Protein AF-A0A261FWS8-F1 (afdb_monomer_lite)

pLDDT: mean 77.87, std 20.63, range [29.84, 98.31]

Structure (mmCIF, N/CA/C/O backbone):
data_AF-A0A261FWS8-F1
#
_entry.id   AF-A0A261FWS8-F1
#
loop_
_atom_site.group_PDB
_atom_site.id
_atom_site.type_symbol
_atom_site.label_atom_id
_atom_site.label_alt_id
_atom_site.label_comp_id
_atom_site.label_asym_id
_atom_site.label_entity_id
_atom_site.label_seq_id
_atom_site.pdbx_PDB_ins_code
_atom_site.Cartn_x
_atom_site.Cartn_y
_atom_site.Cartn_z
_atom_site.occupancy
_atom_site.B_iso_or_equiv
_atom_site.auth_seq_id
_atom_site.auth_comp_id
_atom_site.auth_asym_id
_atom_site.auth_atom_id
_atom_site.pdbx_PDB_model_num
ATOM 1 N N . MET A 1 1 ? 116.317 -21.949 -89.987 1.00 40.12 1 MET A N 1
ATOM 2 C CA . MET A 1 1 ? 117.654 -22.564 -90.120 1.00 40.12 1 MET A CA 1
ATOM 3 C C . MET A 1 1 ? 117.833 -23.499 -88.936 1.00 40.12 1 MET A C 1
ATOM 5 O O . MET A 1 1 ? 117.620 -22.996 -87.849 1.00 40.12 1 MET A O 1
ATOM 9 N N . VAL A 1 2 ? 118.140 -24.784 -89.190 1.00 47.19 2 VAL A N 1
ATOM 10 C CA . VAL A 1 2 ? 118.810 -25.782 -88.306 1.00 47.19 2 VAL A CA 1
ATOM 11 C C . VAL A 1 2 ? 118.370 -25.796 -86.818 1.00 47.19 2 VAL A C 1
ATOM 13 O O . VAL A 1 2 ? 118.644 -24.842 -86.107 1.00 47.19 2 VAL A O 1
ATOM 16 N N . ASP A 1 3 ? 117.698 -26.801 -86.243 1.00 54.50 3 ASP A N 1
ATOM 17 C CA . ASP A 1 3 ? 117.415 -28.199 -86.626 1.00 54.50 3 ASP A CA 1
ATOM 18 C C . ASP A 1 3 ? 115.906 -28.517 -86.576 1.00 54.50 3 ASP A C 1
ATOM 20 O O . ASP A 1 3 ? 115.183 -27.980 -85.737 1.00 54.50 3 ASP A O 1
ATOM 24 N N . ARG A 1 4 ? 115.410 -29.424 -87.436 1.00 58.53 4 ARG A N 1
ATOM 25 C CA . ARG A 1 4 ? 114.023 -29.945 -87.326 1.00 58.53 4 ARG A CA 1
ATOM 26 C C . ARG A 1 4 ? 113.821 -31.426 -87.674 1.00 58.53 4 ARG A C 1
ATOM 28 O O . ARG A 1 4 ? 112.746 -31.947 -87.408 1.00 58.53 4 ARG A O 1
ATOM 35 N N . PHE A 1 5 ? 114.835 -32.100 -88.225 1.00 60.69 5 PHE A N 1
ATOM 36 C CA . PHE A 1 5 ? 114.769 -33.507 -88.637 1.00 60.69 5 PHE A CA 1
ATOM 37 C C . PHE A 1 5 ? 116.038 -34.246 -88.187 1.00 60.69 5 PHE A C 1
ATOM 39 O O . PHE A 1 5 ? 117.059 -34.150 -88.874 1.00 60.69 5 PHE A O 1
ATOM 46 N N . PRO A 1 6 ? 116.024 -34.950 -87.041 1.00 60.84 6 PRO A N 1
ATOM 47 C CA . PRO A 1 6 ? 117.144 -35.801 -86.661 1.00 60.84 6 PRO A CA 1
ATOM 48 C C . PRO A 1 6 ? 117.289 -36.964 -87.657 1.00 60.84 6 PRO A C 1
ATOM 50 O O . PRO A 1 6 ? 116.305 -37.502 -88.169 1.00 60.84 6 PRO A O 1
ATOM 53 N N . VAL A 1 7 ? 118.535 -37.338 -87.950 1.00 60.44 7 VAL A N 1
ATOM 54 C CA . VAL A 1 7 ? 118.871 -38.430 -88.874 1.00 60.44 7 VAL A CA 1
ATOM 55 C C . VAL A 1 7 ? 119.218 -39.668 -88.055 1.00 60.44 7 VAL A C 1
ATOM 57 O O . VAL A 1 7 ? 120.192 -39.667 -87.303 1.00 60.44 7 VAL A O 1
ATOM 60 N N . VAL A 1 8 ? 118.428 -40.728 -88.209 1.00 60.91 8 VAL A N 1
ATOM 61 C CA . VAL A 1 8 ? 118.714 -42.057 -87.644 1.00 60.91 8 VAL A CA 1
ATOM 62 C C . VAL A 1 8 ? 119.442 -42.876 -88.718 1.00 60.91 8 VAL A C 1
ATOM 64 O O . VAL A 1 8 ? 119.367 -42.548 -89.895 1.00 60.91 8 VAL A O 1
ATOM 67 N N . PHE A 1 9 ? 120.191 -43.914 -88.337 1.00 53.12 9 PHE A N 1
ATOM 68 C CA . PHE A 1 9 ? 121.351 -44.474 -89.065 1.00 53.12 9 PHE A CA 1
ATOM 69 C C . PHE A 1 9 ? 121.264 -44.789 -90.584 1.00 53.12 9 PHE A C 1
ATOM 71 O O . PHE A 1 9 ? 122.307 -45.089 -91.153 1.00 53.12 9 PHE A O 1
ATOM 78 N N . HIS A 1 10 ? 120.102 -44.725 -91.247 1.00 56.88 10 HIS A N 1
ATOM 79 C CA . HIS A 1 10 ? 119.960 -44.786 -92.716 1.00 56.88 10 HIS A CA 1
ATOM 80 C C . HIS A 1 10 ? 118.897 -43.813 -93.308 1.00 56.88 10 HIS A C 1
ATOM 82 O O . HIS A 1 10 ? 118.459 -44.008 -94.441 1.00 56.88 10 HIS A O 1
ATOM 88 N N . GLY A 1 11 ? 118.470 -42.756 -92.599 1.00 63.00 11 GLY A N 1
ATOM 89 C CA . GLY A 1 11 ? 117.528 -41.761 -93.142 1.00 63.00 11 GLY A CA 1
ATOM 90 C C . GLY A 1 11 ? 116.994 -40.728 -92.138 1.00 63.00 11 GLY A C 1
ATOM 91 O O . GLY A 1 11 ? 117.244 -40.811 -90.936 1.00 63.00 11 GLY A O 1
ATOM 92 N N . TYR A 1 12 ? 116.246 -39.739 -92.638 1.00 68.00 12 TYR A N 1
ATOM 93 C CA . TYR A 1 12 ? 115.505 -38.795 -91.792 1.00 68.00 12 TYR A CA 1
ATOM 94 C C . TYR A 1 12 ? 114.411 -39.516 -90.995 1.00 68.00 12 TYR A C 1
ATOM 96 O O . TYR A 1 12 ? 113.755 -40.415 -91.523 1.00 68.00 12 TYR A O 1
ATOM 104 N N . ASP A 1 13 ? 114.194 -39.097 -89.748 1.00 70.62 13 ASP A N 1
ATOM 105 C CA . ASP A 1 13 ? 113.087 -39.581 -88.923 1.00 70.62 13 ASP A CA 1
ATOM 106 C C . ASP A 1 13 ? 111.730 -39.259 -89.575 1.00 70.62 13 ASP A C 1
ATOM 108 O O . ASP A 1 13 ? 111.340 -38.094 -89.712 1.00 70.62 13 ASP A O 1
ATOM 112 N N . LYS A 1 14 ? 111.021 -40.313 -89.997 1.00 73.69 14 LYS A N 1
ATOM 113 C CA . LYS A 1 14 ? 109.766 -40.215 -90.744 1.00 73.69 14 LYS A CA 1
ATOM 114 C C . LYS A 1 14 ? 108.684 -39.486 -89.946 1.00 73.69 14 LYS A C 1
ATOM 116 O O . LYS A 1 14 ? 107.991 -38.652 -90.516 1.00 73.69 14 LYS A O 1
ATOM 121 N N . GLU A 1 15 ? 108.563 -39.753 -88.646 1.00 74.75 15 GLU A N 1
ATOM 122 C CA . GLU A 1 15 ? 107.493 -39.169 -87.825 1.00 74.75 15 GLU A CA 1
ATOM 123 C C . GLU A 1 15 ? 107.675 -37.652 -87.686 1.00 74.75 15 GLU A C 1
ATOM 125 O O . GLU A 1 15 ? 106.715 -36.890 -87.800 1.00 74.75 15 GLU A O 1
ATOM 130 N N . LYS A 1 16 ? 108.926 -37.189 -87.549 1.00 73.69 16 LYS A N 1
ATOM 131 C CA . LYS A 1 16 ? 109.250 -35.754 -87.521 1.00 73.69 16 LYS A CA 1
ATOM 132 C C . LYS A 1 16 ? 109.058 -35.075 -88.875 1.00 73.69 16 LYS A C 1
ATOM 134 O O . LYS A 1 16 ? 108.671 -33.907 -88.915 1.00 73.69 16 LYS A O 1
ATOM 139 N N . VAL A 1 17 ? 109.316 -35.782 -89.977 1.00 75.44 17 VAL A N 1
ATOM 140 C CA . VAL A 1 17 ? 109.058 -35.283 -91.338 1.00 75.44 17 VAL A CA 1
ATOM 141 C C . VAL A 1 17 ? 107.557 -35.145 -91.601 1.00 75.44 17 VAL A C 1
ATOM 143 O O . VAL A 1 17 ? 107.134 -34.083 -92.059 1.00 75.44 17 VAL A O 1
ATOM 146 N N . ASP A 1 18 ? 106.754 -36.149 -91.249 1.00 77.44 18 ASP A N 1
ATOM 147 C CA . ASP A 1 18 ? 105.296 -36.120 -91.419 1.00 77.44 18 ASP A CA 1
ATOM 148 C C . ASP A 1 18 ? 104.658 -34.991 -90.568 1.00 77.44 18 ASP A C 1
ATOM 150 O O . ASP A 1 18 ? 103.897 -34.183 -91.102 1.00 77.44 18 ASP A O 1
ATOM 154 N N . GLU A 1 19 ? 105.072 -34.807 -89.304 1.00 79.69 19 GLU A N 1
ATOM 155 C CA . GLU A 1 19 ? 104.645 -33.684 -88.436 1.00 79.69 19 GLU A CA 1
ATOM 156 C C . GLU A 1 19 ? 104.993 -32.298 -89.036 1.00 79.69 19 GLU A C 1
ATOM 158 O O . GLU A 1 19 ? 104.218 -31.332 -88.972 1.00 79.69 19 GLU A O 1
ATOM 163 N N . ALA A 1 20 ? 106.159 -32.168 -89.676 1.00 79.44 20 ALA A N 1
ATOM 164 C CA . ALA A 1 20 ? 106.523 -30.933 -90.365 1.00 79.44 20 ALA A CA 1
ATOM 165 C C . ALA A 1 20 ? 105.717 -30.706 -91.655 1.00 79.44 20 ALA A C 1
ATOM 167 O O . ALA A 1 20 ? 105.432 -29.554 -91.991 1.00 79.44 20 ALA A O 1
ATOM 168 N N . PHE A 1 21 ? 105.321 -31.768 -92.361 1.00 81.62 21 PHE A N 1
ATOM 169 C CA . PHE A 1 21 ? 104.428 -31.657 -93.512 1.00 81.62 21 PHE A CA 1
ATOM 170 C C . PHE A 1 21 ? 102.996 -31.300 -93.099 1.00 81.62 21 PHE A C 1
ATOM 172 O O . PHE A 1 21 ? 102.399 -30.447 -93.752 1.00 81.62 21 PHE A O 1
ATOM 179 N N . GLU A 1 22 ? 102.463 -31.838 -92.001 1.00 83.06 22 GLU A N 1
ATOM 180 C CA . GLU A 1 22 ? 101.156 -31.421 -91.467 1.00 83.06 22 GLU A CA 1
ATOM 181 C C . GLU A 1 22 ? 101.159 -29.949 -91.018 1.00 83.06 22 GLU A C 1
ATOM 183 O O . GLU A 1 22 ? 100.233 -29.191 -91.332 1.00 83.06 22 GLU A O 1
ATOM 188 N N . THR A 1 23 ? 102.231 -29.485 -90.363 1.00 83.12 23 THR A N 1
ATOM 189 C CA . THR A 1 23 ? 102.371 -28.058 -90.007 1.00 83.12 23 THR A CA 1
ATOM 190 C C . THR A 1 23 ? 102.566 -27.151 -91.235 1.00 83.12 23 THR A C 1
ATOM 192 O O . THR A 1 23 ? 102.056 -26.028 -91.262 1.00 83.12 23 THR A O 1
ATOM 195 N N . ALA A 1 24 ? 103.216 -27.627 -92.302 1.00 82.25 24 ALA A N 1
ATOM 196 C CA . ALA A 1 24 ? 103.305 -26.906 -93.578 1.00 82.25 24 ALA A CA 1
ATOM 197 C C . ALA A 1 24 ? 101.971 -26.883 -94.360 1.00 82.25 24 ALA A C 1
ATOM 199 O O . ALA A 1 24 ? 101.635 -25.883 -94.996 1.00 82.25 24 ALA A O 1
ATOM 200 N N . GLN A 1 25 ? 101.180 -27.958 -94.306 1.00 85.00 25 GLN A N 1
ATOM 201 C CA . GLN A 1 25 ? 99.870 -28.019 -94.960 1.00 85.00 25 GLN A CA 1
ATOM 202 C C . GLN A 1 25 ? 98.834 -27.146 -94.242 1.00 85.00 25 GLN A C 1
ATOM 204 O O . GLN A 1 25 ? 98.137 -26.371 -94.895 1.00 85.00 25 GLN A O 1
ATOM 209 N N . SER A 1 26 ? 98.769 -27.204 -92.909 1.00 84.44 26 SER A N 1
ATOM 210 C CA . SER A 1 26 ? 97.862 -26.363 -92.110 1.00 84.44 26 SER A CA 1
ATOM 211 C C . SER A 1 26 ? 98.173 -24.868 -92.250 1.00 84.44 26 SER A C 1
ATOM 213 O O . SER A 1 26 ? 97.253 -24.067 -92.425 1.00 84.44 26 SER A O 1
ATOM 215 N N . THR A 1 27 ? 99.452 -24.478 -92.292 1.00 85.62 27 THR A N 1
ATOM 216 C CA . THR A 1 27 ? 99.832 -23.085 -92.594 1.00 85.62 27 THR A CA 1
ATOM 217 C C . THR A 1 27 ? 99.443 -22.664 -94.016 1.00 85.62 27 THR A C 1
ATOM 219 O O . THR A 1 27 ? 98.920 -21.563 -94.190 1.00 85.62 27 THR A O 1
ATOM 222 N N . LEU A 1 28 ? 99.588 -23.531 -95.029 1.00 87.44 28 LEU A N 1
ATOM 223 C CA . LEU A 1 28 ? 99.099 -23.257 -96.391 1.00 87.44 28 LEU A CA 1
ATOM 224 C C . LEU A 1 28 ? 97.570 -23.128 -96.486 1.00 87.44 28 LEU A C 1
ATOM 226 O O . LEU A 1 28 ? 97.084 -22.338 -97.297 1.00 87.44 28 LEU A O 1
ATOM 230 N N . VAL A 1 29 ? 96.806 -23.886 -95.694 1.00 89.25 29 VAL A N 1
ATOM 231 C CA . VAL A 1 29 ? 95.343 -23.726 -95.605 1.00 89.25 29 VAL A CA 1
ATOM 232 C C . VAL A 1 29 ? 95.002 -22.372 -94.980 1.00 89.25 29 VAL A C 1
ATOM 234 O O . VAL A 1 29 ? 94.265 -21.602 -95.593 1.00 89.25 29 VAL A O 1
ATOM 237 N N . SER A 1 30 ? 95.620 -22.030 -93.846 1.00 87.12 30 SER A N 1
ATOM 238 C CA . SER A 1 30 ? 95.405 -20.745 -93.166 1.00 87.12 30 SER A CA 1
ATOM 239 C C . SER A 1 30 ? 95.727 -19.541 -94.065 1.00 87.12 30 SER A C 1
ATOM 241 O O . SER A 1 30 ? 94.921 -18.619 -94.177 1.00 87.12 30 SER A O 1
ATOM 243 N N . LEU A 1 31 ? 96.847 -19.581 -94.797 1.00 88.69 31 LEU A N 1
ATOM 244 C CA . LEU A 1 31 ? 97.221 -18.545 -95.770 1.00 88.69 31 LEU A CA 1
ATOM 245 C C . LEU A 1 31 ? 96.194 -18.400 -96.908 1.00 88.69 31 LEU A C 1
ATOM 247 O O . LEU A 1 31 ? 95.901 -17.282 -97.330 1.00 88.69 31 LEU A O 1
ATOM 251 N N . ARG A 1 32 ? 95.610 -19.504 -97.399 1.00 88.06 32 ARG A N 1
ATOM 252 C CA . ARG A 1 32 ? 94.555 -19.453 -98.429 1.00 88.06 32 ARG A CA 1
ATOM 253 C C . ARG A 1 32 ? 93.255 -18.855 -97.902 1.00 88.06 32 ARG A C 1
ATOM 255 O O . ARG A 1 32 ? 92.643 -18.055 -98.607 1.00 88.06 32 ARG A O 1
ATOM 262 N N . GLU A 1 33 ? 92.843 -19.206 -96.687 1.00 89.44 33 GLU A N 1
ATOM 263 C CA . GLU A 1 33 ? 91.675 -18.593 -96.042 1.00 89.44 33 GLU A CA 1
ATOM 264 C C . GLU A 1 33 ? 91.883 -17.088 -95.834 1.00 89.44 33 GLU A C 1
ATOM 266 O O . GLU A 1 33 ? 90.986 -16.294 -96.115 1.00 89.44 33 GLU A O 1
ATOM 271 N N . GLN A 1 34 ? 93.087 -16.682 -95.425 1.00 89.69 34 GLN A N 1
ATOM 272 C CA . GLN A 1 34 ? 93.437 -15.279 -95.220 1.00 89.69 34 GLN A CA 1
ATOM 273 C C . GLN A 1 34 ? 93.388 -14.469 -96.530 1.00 89.69 34 GLN A C 1
ATOM 275 O O . GLN A 1 34 ? 92.838 -13.369 -96.550 1.00 89.69 34 GLN A O 1
ATOM 280 N N . ILE A 1 35 ? 93.865 -15.033 -97.649 1.00 88.38 35 ILE A N 1
ATOM 281 C CA . ILE A 1 35 ? 93.729 -14.416 -98.983 1.00 88.38 35 ILE A CA 1
ATOM 282 C C . ILE A 1 35 ? 92.249 -14.274 -99.376 1.00 88.38 35 ILE A C 1
ATOM 284 O O . ILE A 1 35 ? 91.833 -13.190 -99.777 1.00 88.38 35 ILE A O 1
ATOM 288 N N . GLN A 1 36 ? 91.421 -15.309 -99.180 1.00 90.31 36 GLN A N 1
ATOM 289 C CA . GLN A 1 36 ? 89.981 -15.216 -99.465 1.00 90.31 36 GLN A CA 1
ATOM 290 C C . GLN A 1 36 ? 89.267 -14.152 -98.614 1.00 90.31 36 GLN A C 1
ATOM 292 O O . GLN A 1 36 ? 88.311 -13.529 -99.082 1.00 90.31 36 GLN A O 1
ATOM 297 N N . GLN A 1 37 ? 89.702 -13.933 -97.370 1.00 92.69 37 GLN A N 1
ATOM 298 C CA . GLN A 1 37 ? 89.183 -12.850 -96.532 1.00 92.69 37 GLN A CA 1
ATOM 299 C C . GLN A 1 37 ? 89.580 -11.473 -97.083 1.00 92.69 37 GLN A C 1
ATOM 301 O O . GLN A 1 37 ? 88.718 -10.594 -97.170 1.00 92.69 37 GLN A O 1
ATOM 306 N N . TYR A 1 38 ? 90.832 -11.292 -97.516 1.00 89.69 38 TYR A N 1
ATOM 307 C CA . TYR A 1 38 ? 91.280 -10.038 -98.127 1.00 89.69 38 TYR A CA 1
ATOM 308 C C . TYR A 1 38 ? 90.582 -9.743 -99.462 1.00 89.69 38 TYR A C 1
ATOM 310 O O . TYR A 1 38 ? 90.132 -8.615 -99.653 1.00 89.69 38 TYR A O 1
ATOM 318 N N . ASP A 1 39 ? 90.378 -10.730 -100.338 1.00 90.00 39 ASP A N 1
ATOM 319 C CA . ASP A 1 39 ? 89.639 -10.531 -101.597 1.00 90.00 39 ASP A CA 1
ATOM 320 C C . ASP A 1 39 ? 88.186 -10.084 -101.346 1.00 90.00 39 ASP A C 1
ATOM 322 O O . ASP A 1 39 ? 87.684 -9.163 -101.997 1.00 90.00 39 ASP A O 1
ATOM 326 N N . ARG A 1 40 ? 87.511 -10.665 -100.340 1.00 91.56 40 ARG A N 1
ATOM 327 C CA . ARG A 1 40 ? 86.169 -10.218 -99.914 1.00 91.56 40 ARG A CA 1
ATOM 328 C C . ARG A 1 40 ? 86.181 -8.784 -99.378 1.00 91.56 40 ARG A C 1
ATOM 330 O O . ARG A 1 40 ? 85.248 -8.029 -99.653 1.00 91.56 40 ARG A O 1
ATOM 337 N N . GLN A 1 41 ? 87.218 -8.391 -98.635 1.00 90.12 41 GLN A N 1
ATOM 338 C CA . GLN A 1 41 ? 87.374 -7.013 -98.158 1.00 90.12 41 GLN A CA 1
ATOM 339 C C . GLN A 1 41 ? 87.637 -6.031 -99.305 1.00 90.12 41 GLN A C 1
ATOM 341 O O . GLN A 1 41 ? 87.031 -4.962 -99.320 1.00 90.12 41 GLN A O 1
ATOM 346 N N . ILE A 1 42 ? 88.465 -6.390 -100.290 1.00 90.75 42 ILE A N 1
ATOM 347 C CA . ILE A 1 42 ? 88.734 -5.558 -101.472 1.00 90.75 42 ILE A CA 1
ATOM 348 C C . ILE A 1 42 ? 87.449 -5.340 -102.279 1.00 90.75 42 ILE A C 1
ATOM 350 O O . ILE A 1 42 ? 87.134 -4.199 -102.610 1.00 90.75 42 ILE A O 1
ATOM 354 N N . LEU A 1 43 ? 86.661 -6.393 -102.524 1.00 90.75 43 LEU A N 1
ATOM 355 C CA . LEU A 1 43 ? 85.367 -6.277 -103.210 1.00 90.75 43 LEU A CA 1
ATOM 356 C C . LEU A 1 43 ? 84.377 -5.377 -102.447 1.00 90.75 43 LEU A C 1
ATOM 358 O O . LEU A 1 43 ? 83.705 -4.551 -103.064 1.00 90.75 43 LEU A O 1
ATOM 362 N N . SER A 1 44 ? 84.327 -5.486 -101.115 1.00 87.06 44 SER A N 1
ATOM 363 C CA . SER A 1 44 ? 83.514 -4.608 -100.256 1.00 87.06 44 SER A CA 1
ATOM 364 C C . SER A 1 44 ? 83.971 -3.143 -100.319 1.00 87.06 44 SER A C 1
ATOM 366 O O . SER A 1 44 ? 83.164 -2.237 -100.508 1.00 87.06 44 SER A O 1
ATOM 368 N N . LEU A 1 45 ? 85.278 -2.884 -100.236 1.00 89.25 45 LEU A N 1
ATOM 369 C CA . LEU A 1 45 ? 85.830 -1.529 -100.343 1.00 89.25 45 LEU A CA 1
ATOM 370 C C . LEU A 1 45 ? 85.625 -0.930 -101.741 1.00 89.25 45 LEU A C 1
ATOM 372 O O . LEU A 1 45 ? 85.381 0.270 -101.874 1.00 89.25 45 LEU A O 1
ATOM 376 N N . GLN A 1 46 ? 85.686 -1.751 -102.790 1.00 88.00 46 GLN A N 1
ATOM 377 C CA . GLN A 1 46 ? 85.445 -1.316 -104.161 1.00 88.00 46 GLN A CA 1
ATOM 378 C C . GLN A 1 46 ? 83.964 -0.982 -104.401 1.00 88.00 46 GLN A C 1
ATOM 380 O O . GLN A 1 46 ? 83.684 0.028 -105.051 1.00 88.00 46 GLN A O 1
ATOM 385 N N . SER A 1 47 ? 83.021 -1.748 -103.831 1.00 88.44 47 SER A N 1
ATOM 386 C CA . SER A 1 47 ? 81.596 -1.392 -103.885 1.00 88.44 47 SER A CA 1
ATOM 387 C C . SER A 1 47 ? 81.313 -0.099 -103.113 1.00 88.44 47 SER A C 1
ATOM 389 O O . SER A 1 47 ? 80.672 0.797 -103.660 1.00 88.44 47 SER A O 1
ATOM 391 N N . GLN A 1 48 ? 81.887 0.072 -101.917 1.00 86.81 48 GLN A N 1
ATOM 392 C CA . GLN A 1 48 ? 81.774 1.306 -101.129 1.00 86.81 48 GLN A CA 1
ATOM 393 C C . GLN A 1 48 ? 82.362 2.523 -101.860 1.00 86.81 48 GLN A C 1
ATOM 395 O O . GLN A 1 48 ? 81.742 3.585 -101.889 1.00 86.81 48 GLN A O 1
ATOM 400 N N . LEU A 1 49 ? 83.516 2.388 -102.526 1.00 85.56 49 LEU A N 1
ATOM 401 C CA . LEU A 1 49 ? 84.077 3.458 -103.361 1.00 85.56 49 LEU A CA 1
ATOM 402 C C . LEU A 1 49 ? 83.187 3.795 -104.565 1.00 85.56 49 LEU A C 1
ATOM 404 O O . LEU A 1 49 ? 83.118 4.960 -104.966 1.00 85.56 49 LEU A O 1
ATOM 408 N N . GLN A 1 50 ? 82.501 2.809 -105.144 1.00 82.19 50 GLN A N 1
ATOM 409 C CA . GLN A 1 50 ? 81.563 3.029 -106.243 1.00 82.19 50 GLN A CA 1
ATOM 410 C C . GLN A 1 50 ? 80.264 3.695 -105.757 1.00 82.19 50 GLN A C 1
ATOM 412 O O . GLN A 1 50 ? 79.782 4.622 -106.410 1.00 82.19 50 GLN A O 1
ATOM 417 N N . GLU A 1 51 ? 79.753 3.325 -104.580 1.00 79.69 51 GLU A N 1
ATOM 418 C CA . GLU A 1 51 ? 78.652 4.027 -103.910 1.00 79.69 51 GLU A CA 1
ATOM 419 C C . GLU A 1 51 ? 79.012 5.477 -103.570 1.00 79.69 51 GLU A C 1
ATOM 421 O O . GLU A 1 51 ? 78.260 6.388 -103.911 1.00 79.69 51 GLU A O 1
ATOM 426 N N . GLU A 1 52 ? 80.173 5.731 -102.961 1.00 76.94 52 GLU A N 1
ATOM 427 C CA . GLU A 1 52 ? 80.631 7.089 -102.638 1.00 76.94 52 GLU A CA 1
ATOM 428 C C . GLU A 1 52 ? 80.872 7.940 -103.893 1.00 76.94 52 GLU A C 1
ATOM 430 O O . GLU A 1 52 ? 80.576 9.139 -103.914 1.00 76.94 52 GLU A O 1
ATOM 435 N N . ARG A 1 53 ? 81.338 7.328 -104.990 1.00 72.25 53 ARG A N 1
ATOM 436 C CA . ARG A 1 53 ? 81.439 8.001 -106.293 1.00 72.25 53 ARG A CA 1
ATOM 437 C C . ARG A 1 53 ? 80.061 8.348 -106.863 1.00 72.25 53 ARG A C 1
ATOM 439 O O . ARG A 1 53 ? 79.898 9.448 -107.396 1.00 72.25 53 ARG A O 1
ATOM 446 N N . ASN A 1 54 ? 79.071 7.470 -106.702 1.00 66.38 54 ASN A N 1
ATOM 447 C CA . ASN A 1 54 ? 77.691 7.736 -107.106 1.00 66.38 54 ASN A CA 1
ATOM 448 C C . ASN A 1 54 ? 77.078 8.871 -106.262 1.00 66.38 54 ASN A C 1
ATOM 450 O O . ASN A 1 54 ? 76.588 9.843 -106.841 1.00 66.38 54 ASN A O 1
ATOM 454 N N . LYS A 1 55 ? 77.214 8.829 -104.924 1.00 67.81 55 LYS A N 1
ATOM 455 C CA . LYS A 1 55 ? 76.774 9.895 -103.995 1.00 67.81 55 LYS A CA 1
ATOM 456 C C . LYS A 1 55 ? 77.379 11.257 -104.360 1.00 67.81 55 LYS A C 1
ATOM 458 O O . LYS A 1 55 ? 76.648 12.242 -104.473 1.00 67.81 55 LYS A O 1
ATOM 463 N N . LYS A 1 56 ? 78.691 11.317 -104.632 1.00 58.91 56 LYS A N 1
ATOM 464 C CA . LYS A 1 56 ? 79.368 12.557 -105.064 1.00 58.91 56 LYS A CA 1
ATOM 465 C C . LYS A 1 56 ? 78.883 13.089 -106.414 1.00 58.91 56 LYS A C 1
ATOM 467 O O . LYS A 1 56 ? 78.915 14.301 -106.617 1.00 58.91 56 LYS A O 1
ATOM 472 N N . SER A 1 57 ? 78.416 12.237 -107.330 1.00 57.69 57 SER A N 1
ATOM 473 C CA . SER A 1 57 ? 77.858 12.712 -108.606 1.00 57.69 57 SER A CA 1
ATOM 474 C C . SER A 1 57 ? 76.498 13.402 -108.421 1.00 57.69 57 SER A C 1
ATOM 476 O O . SER A 1 57 ? 76.267 14.466 -108.998 1.00 57.69 57 SER A O 1
ATOM 478 N N . THR A 1 58 ? 75.654 12.883 -107.523 1.00 57.91 58 THR A N 1
ATOM 479 C CA . THR A 1 58 ? 74.349 13.459 -107.149 1.00 57.91 58 THR A CA 1
ATOM 480 C C . THR A 1 58 ? 74.475 14.834 -106.477 1.00 57.91 58 THR A C 1
ATOM 482 O O . THR A 1 58 ? 73.591 15.683 -106.602 1.00 57.91 58 THR A O 1
ATOM 485 N N . GLN A 1 59 ? 75.603 15.103 -105.815 1.00 55.47 59 GLN A N 1
ATOM 486 C CA . GLN A 1 59 ? 75.842 16.336 -105.057 1.00 55.47 59 GLN A CA 1
ATOM 487 C C . GLN A 1 59 ? 75.916 17.615 -105.922 1.00 55.47 59 GLN A C 1
ATOM 489 O O . GLN A 1 59 ? 75.786 18.717 -105.391 1.00 55.47 59 GLN A O 1
ATOM 494 N N . LYS A 1 60 ? 76.055 17.508 -107.255 1.00 53.59 60 LYS A N 1
ATOM 495 C CA . LYS A 1 60 ? 76.011 18.674 -108.165 1.00 53.59 60 LYS A CA 1
ATOM 496 C C . LYS A 1 60 ? 74.617 19.298 -108.342 1.00 53.59 60 LYS A C 1
ATOM 498 O O . LYS A 1 60 ? 74.539 20.420 -108.831 1.00 53.59 60 LYS A O 1
ATOM 503 N N . ASN A 1 61 ? 73.547 18.641 -107.886 1.00 57.00 61 ASN A N 1
ATOM 504 C CA . ASN A 1 61 ? 72.166 19.147 -107.977 1.00 57.00 61 ASN A CA 1
ATOM 505 C C . ASN A 1 61 ? 71.673 19.860 -106.690 1.00 57.00 61 ASN A C 1
ATOM 507 O O . ASN A 1 61 ? 70.503 20.223 -106.589 1.00 57.00 61 ASN A O 1
ATOM 511 N N . SER A 1 62 ? 72.557 20.064 -105.704 1.00 57.72 62 SER A N 1
ATOM 512 C CA . SER A 1 62 ? 72.201 20.237 -104.281 1.00 57.72 62 SER A CA 1
ATOM 513 C C . SER A 1 62 ? 71.331 21.456 -103.905 1.00 57.72 62 SER A C 1
ATOM 515 O O . SER A 1 62 ? 70.524 21.361 -102.981 1.00 57.72 62 SER A O 1
ATOM 517 N N . PHE A 1 63 ? 71.443 22.604 -104.586 1.00 57.78 63 PHE A N 1
ATOM 518 C CA . PHE A 1 63 ? 70.811 23.848 -104.102 1.00 57.78 63 PHE A CA 1
ATOM 519 C C . PHE A 1 63 ? 69.299 23.948 -104.364 1.00 57.78 63 PHE A C 1
ATOM 521 O O . PHE A 1 63 ? 68.559 24.357 -103.473 1.00 57.78 63 PHE A O 1
ATOM 528 N N . ALA A 1 64 ? 68.813 23.535 -105.540 1.00 66.12 64 ALA A N 1
ATOM 529 C CA . ALA A 1 64 ? 67.373 23.545 -105.831 1.00 66.12 64 ALA A CA 1
ATOM 530 C C . ALA A 1 64 ? 66.625 22.446 -105.051 1.00 66.12 64 ALA A C 1
ATOM 532 O O . ALA A 1 64 ? 65.516 22.666 -104.562 1.00 66.12 64 ALA A O 1
ATOM 533 N N . SER A 1 65 ? 67.261 21.283 -104.862 1.00 63.62 65 SER A N 1
ATOM 534 C CA . SER A 1 65 ? 66.708 20.191 -104.056 1.00 63.62 65 SER A CA 1
ATOM 535 C C . SER A 1 65 ? 66.611 20.526 -102.568 1.00 63.62 65 SER A C 1
ATOM 537 O O . SER A 1 65 ? 65.735 19.987 -101.903 1.00 63.62 65 SER A O 1
ATOM 539 N N . LEU A 1 66 ? 67.462 21.412 -102.033 1.00 69.19 66 LEU A N 1
ATOM 540 C CA . LEU A 1 66 ? 67.385 21.813 -100.624 1.00 69.19 66 LEU A CA 1
ATOM 541 C C . LEU A 1 66 ? 66.093 22.586 -100.314 1.00 69.19 66 LEU A C 1
ATOM 543 O O . LEU A 1 66 ? 65.478 22.335 -99.284 1.00 69.19 66 LEU A O 1
ATOM 547 N N . GLY A 1 67 ? 65.651 23.471 -101.215 1.00 76.69 67 GLY A N 1
ATOM 548 C CA . GLY A 1 67 ? 64.389 24.206 -101.062 1.00 76.69 67 GLY A CA 1
ATOM 549 C C . GLY A 1 67 ? 63.159 23.300 -101.158 1.00 76.69 67 GLY A C 1
ATOM 550 O O . GLY A 1 67 ? 62.271 23.374 -100.310 1.00 76.69 67 GLY A O 1
ATOM 551 N N . ALA A 1 68 ? 63.143 22.388 -102.136 1.00 76.19 68 ALA A N 1
ATOM 552 C CA . ALA A 1 68 ? 62.074 21.398 -102.282 1.00 76.19 68 ALA A CA 1
ATOM 553 C C . ALA A 1 68 ? 62.011 20.432 -101.083 1.00 76.19 68 ALA A C 1
ATOM 555 O O . ALA A 1 68 ? 60.930 20.161 -100.566 1.00 76.19 68 ALA A O 1
ATOM 556 N N . ASN A 1 69 ? 63.165 19.971 -100.588 1.00 76.94 69 ASN A N 1
ATOM 557 C CA . ASN A 1 69 ? 63.249 19.128 -99.395 1.00 76.94 69 ASN A CA 1
ATOM 558 C C . ASN A 1 69 ? 62.824 19.894 -98.129 1.00 76.94 69 ASN A C 1
ATOM 560 O O . ASN A 1 69 ? 62.099 19.350 -97.310 1.00 76.94 69 ASN A O 1
ATOM 564 N N . ALA A 1 70 ? 63.176 21.176 -97.984 1.00 79.31 70 ALA A N 1
ATOM 565 C CA . ALA A 1 70 ? 62.709 21.994 -96.861 1.00 79.31 70 ALA A CA 1
ATOM 566 C C . ALA A 1 70 ? 61.180 22.188 -96.867 1.00 79.31 70 ALA A C 1
ATOM 568 O O . ALA A 1 70 ? 60.551 22.076 -95.817 1.00 79.31 70 ALA A O 1
ATOM 569 N N . GLN A 1 71 ? 60.566 22.413 -98.036 1.00 83.44 71 GLN A N 1
ATOM 570 C CA . GLN A 1 71 ? 59.104 22.468 -98.171 1.00 83.44 71 GLN A CA 1
ATOM 571 C C . GLN A 1 71 ? 58.445 21.112 -97.889 1.00 83.44 71 GLN A C 1
ATOM 573 O O . GLN A 1 71 ? 57.446 21.059 -97.176 1.00 83.44 71 GLN A O 1
ATOM 578 N N . GLN A 1 72 ? 59.021 20.011 -98.382 1.00 85.19 72 GLN A N 1
ATOM 579 C CA . GLN A 1 72 ? 58.547 18.658 -98.086 1.00 85.19 72 GLN A CA 1
ATOM 580 C C . GLN A 1 72 ? 58.681 18.324 -96.592 1.00 85.19 72 GLN A C 1
ATOM 582 O O . GLN A 1 72 ? 57.769 17.735 -96.015 1.00 85.19 72 GLN A O 1
ATOM 587 N N . MET A 1 73 ? 59.776 18.736 -95.947 1.00 86.81 73 MET A N 1
ATOM 588 C CA . MET A 1 73 ? 60.002 18.541 -94.518 1.00 86.81 73 MET A CA 1
ATOM 589 C C . MET A 1 73 ? 58.999 19.350 -93.693 1.00 86.81 73 MET A C 1
ATOM 591 O O . MET A 1 73 ? 58.391 18.781 -92.793 1.00 86.81 73 MET A O 1
ATOM 595 N N . LEU A 1 74 ? 58.757 20.623 -94.032 1.00 87.44 74 LEU A N 1
ATOM 596 C CA . LEU A 1 74 ? 57.728 21.447 -93.385 1.00 87.44 74 LEU A CA 1
ATOM 597 C C . LEU A 1 74 ? 56.329 20.848 -93.556 1.00 87.44 74 LEU A C 1
ATOM 599 O O . LEU A 1 74 ? 55.655 20.639 -92.555 1.00 87.44 74 LEU A O 1
ATOM 603 N N . ALA A 1 75 ? 55.930 20.466 -94.771 1.00 87.69 75 ALA A N 1
ATOM 604 C CA . ALA A 1 75 ? 54.638 19.818 -95.009 1.00 87.69 75 ALA A CA 1
ATOM 605 C C . ALA A 1 75 ? 54.502 18.491 -94.236 1.00 87.69 75 ALA A C 1
ATOM 607 O O . ALA A 1 75 ? 53.456 18.214 -93.651 1.00 87.69 75 ALA A O 1
ATOM 608 N N . SER A 1 76 ? 55.572 17.689 -94.163 1.00 91.06 76 SER A N 1
ATOM 609 C CA . SER A 1 76 ? 55.585 16.457 -93.363 1.00 91.06 76 SER A CA 1
ATOM 610 C C . SER A 1 76 ? 55.538 16.730 -91.856 1.00 91.06 76 SER A C 1
ATOM 612 O O . SER A 1 76 ? 54.898 15.980 -91.121 1.00 91.06 76 SER A O 1
ATOM 614 N N . ALA A 1 77 ? 56.157 17.815 -91.384 1.00 90.06 77 ALA A N 1
ATOM 615 C CA . ALA A 1 77 ? 56.146 18.223 -89.984 1.00 90.06 77 ALA A CA 1
ATOM 616 C C . ALA A 1 77 ? 54.785 18.805 -89.578 1.00 90.06 77 ALA A C 1
ATOM 618 O O . ALA A 1 77 ? 54.300 18.494 -88.493 1.00 90.06 77 ALA A O 1
ATOM 619 N N . GLU A 1 78 ? 54.135 19.580 -90.449 1.00 91.75 78 GLU A N 1
ATOM 620 C CA . GLU A 1 78 ? 52.756 20.049 -90.278 1.00 91.75 78 GLU A CA 1
ATOM 621 C C . GLU A 1 78 ? 51.776 18.874 -90.252 1.00 91.75 78 GLU A C 1
ATOM 623 O O . GLU A 1 78 ? 50.972 18.781 -89.326 1.00 91.75 78 GLU A O 1
ATOM 628 N N . GLN A 1 79 ? 51.891 17.924 -91.190 1.00 92.75 79 GLN A N 1
ATOM 629 C CA . GLN A 1 79 ? 51.081 16.703 -91.198 1.00 92.75 79 GLN A CA 1
ATOM 630 C C . GLN A 1 79 ? 51.294 15.879 -89.917 1.00 92.75 79 GLN A C 1
ATOM 632 O O . GLN A 1 79 ? 50.322 15.521 -89.254 1.00 92.75 79 GLN A O 1
ATOM 637 N N . THR A 1 80 ? 52.549 15.642 -89.521 1.00 92.12 80 THR A N 1
ATOM 638 C CA . THR A 1 80 ? 52.890 14.901 -88.292 1.00 92.12 80 THR A CA 1
ATOM 639 C C . THR A 1 80 ? 52.384 15.627 -87.043 1.00 92.12 80 THR A C 1
ATOM 641 O O . THR A 1 80 ? 51.895 14.988 -86.116 1.00 92.12 80 THR A O 1
ATOM 644 N N . SER A 1 81 ? 52.441 16.962 -87.011 1.00 91.69 81 SER A N 1
ATOM 645 C CA . SER A 1 81 ? 51.936 17.768 -85.892 1.00 91.69 81 SER A CA 1
ATOM 646 C C . SER A 1 81 ? 50.409 17.769 -85.829 1.00 91.69 81 SER A C 1
ATOM 648 O O . SER A 1 81 ? 49.842 17.676 -84.743 1.00 91.69 81 SER A O 1
ATOM 650 N N . ALA A 1 82 ? 49.725 17.831 -86.974 1.00 92.88 82 ALA A N 1
ATOM 651 C CA . ALA A 1 82 ? 48.272 17.724 -87.052 1.00 92.88 82 ALA A CA 1
ATOM 652 C C . ALA A 1 82 ? 47.785 16.329 -86.625 1.00 92.88 82 ALA A C 1
ATOM 654 O O . ALA A 1 82 ? 46.812 16.223 -85.878 1.00 92.88 82 ALA A O 1
ATOM 655 N N . GLU A 1 83 ? 48.490 15.269 -87.028 1.00 93.12 83 GLU A N 1
ATOM 656 C CA . GLU A 1 83 ? 48.222 13.894 -86.601 1.00 93.12 83 GLU A CA 1
ATOM 657 C C . GLU A 1 83 ? 48.490 13.706 -85.099 1.00 93.12 83 GLU A C 1
ATOM 659 O O . GLU A 1 83 ? 47.632 13.179 -84.390 1.00 93.12 83 GLU A O 1
ATOM 664 N N . LEU A 1 84 ? 49.608 14.230 -84.579 1.00 95.19 84 LEU A N 1
ATOM 665 C CA . LEU A 1 84 ? 49.922 14.230 -83.146 1.00 95.19 84 LEU A CA 1
ATOM 666 C C . LEU A 1 84 ? 48.855 14.978 -82.334 1.00 95.19 84 LEU A C 1
ATOM 668 O O . LEU A 1 84 ? 48.406 14.472 -81.310 1.00 95.19 84 LEU A O 1
ATOM 672 N N . LEU A 1 85 ? 48.407 16.151 -82.793 1.00 94.88 85 LEU A N 1
ATOM 673 C CA . LEU A 1 85 ? 47.338 16.920 -82.148 1.00 94.88 85 LEU A CA 1
ATOM 674 C C . LEU A 1 85 ? 45.982 16.210 -82.232 1.00 94.88 85 LEU A C 1
ATOM 676 O O . LEU A 1 85 ? 45.210 16.270 -81.276 1.00 94.88 85 LEU A O 1
ATOM 680 N N . SER A 1 86 ? 45.678 15.535 -83.343 1.00 94.75 86 SER A N 1
ATOM 681 C CA . SER A 1 86 ? 44.463 14.726 -83.481 1.00 94.75 86 SER A CA 1
ATOM 682 C C . SER A 1 86 ? 44.483 13.546 -82.510 1.00 94.75 86 SER A C 1
ATOM 684 O O . SER A 1 86 ? 43.510 13.325 -81.789 1.00 94.75 86 SER A O 1
ATOM 686 N N . ARG A 1 87 ? 45.616 12.842 -82.421 1.00 96.00 87 ARG A N 1
ATOM 687 C CA . ARG A 1 87 ? 45.828 11.741 -81.481 1.00 96.00 87 ARG A CA 1
ATOM 688 C C . ARG A 1 87 ? 45.768 12.215 -80.031 1.00 96.00 87 ARG A C 1
ATOM 690 O O . ARG A 1 87 ? 45.007 11.654 -79.258 1.00 96.00 87 ARG A O 1
ATOM 697 N N . ALA A 1 88 ? 46.453 13.301 -79.679 1.00 95.31 88 ALA A N 1
ATOM 698 C CA . ALA A 1 88 ? 46.398 13.881 -78.338 1.00 95.31 88 ALA A CA 1
ATOM 699 C C . ALA A 1 88 ? 44.972 14.313 -77.948 1.00 95.31 88 ALA A C 1
ATOM 701 O O . ALA A 1 88 ? 44.558 14.099 -76.812 1.00 95.31 88 ALA A O 1
ATOM 702 N N . LYS A 1 89 ? 44.182 14.861 -78.884 1.00 96.19 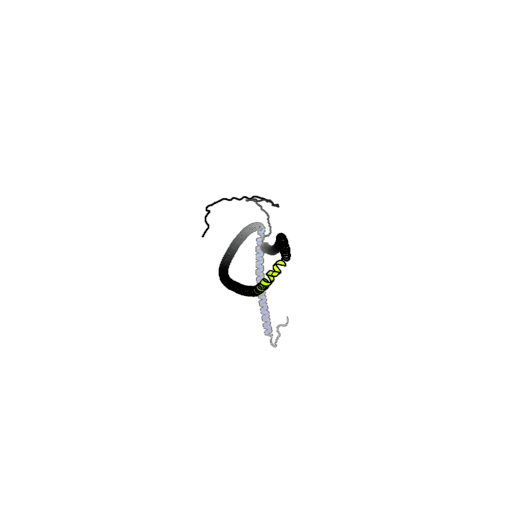89 LYS A N 1
ATOM 703 C CA . LYS A 1 89 ? 42.755 15.161 -78.663 1.00 96.19 89 LYS A CA 1
ATOM 704 C C . LYS A 1 89 ? 41.911 13.896 -78.487 1.00 96.19 89 LYS A C 1
ATOM 706 O O . LYS A 1 89 ? 41.013 13.890 -77.649 1.00 96.19 89 LYS A O 1
ATOM 711 N N . GLN A 1 90 ? 42.187 12.837 -79.248 1.00 96.25 90 GLN A N 1
ATOM 712 C CA . GLN A 1 90 ? 41.507 11.547 -79.119 1.00 96.25 90 GLN A CA 1
ATOM 713 C C . GLN A 1 90 ? 41.842 10.857 -77.788 1.00 96.25 90 GLN A C 1
ATOM 715 O O . GLN A 1 90 ? 40.930 10.400 -77.104 1.00 96.25 90 GLN A O 1
ATOM 720 N N . ASP A 1 91 ? 43.111 10.856 -77.383 1.00 96.12 91 ASP A N 1
ATOM 721 C CA . ASP A 1 91 ? 43.589 10.292 -76.119 1.00 96.12 91 ASP A CA 1
ATOM 722 C C . ASP A 1 91 ? 43.050 11.105 -74.923 1.00 96.12 91 ASP A C 1
ATOM 724 O O . ASP A 1 91 ? 42.536 10.531 -73.959 1.00 96.12 91 ASP A O 1
ATOM 728 N N . ALA A 1 92 ? 43.045 12.443 -75.006 1.00 95.50 92 ALA A N 1
ATOM 729 C CA . ALA A 1 92 ? 42.432 13.321 -74.002 1.00 95.50 92 ALA A CA 1
ATOM 730 C C . ALA A 1 92 ? 40.911 13.114 -73.889 1.00 95.50 92 ALA A C 1
ATOM 732 O O . ALA A 1 92 ? 40.360 13.112 -72.788 1.00 95.50 92 ALA A O 1
ATOM 733 N N . LYS A 1 93 ? 40.217 12.886 -75.013 1.00 96.75 93 LYS A N 1
ATOM 734 C CA . LYS A 1 93 ? 38.800 12.511 -74.987 1.00 96.75 93 LYS A CA 1
ATOM 735 C C . LYS A 1 93 ? 38.606 11.132 -74.351 1.00 96.75 93 LYS A C 1
ATOM 737 O O . LYS A 1 93 ? 37.805 11.008 -73.438 1.00 96.75 93 LYS A O 1
ATOM 742 N N . SER A 1 94 ? 39.362 10.118 -74.773 1.00 96.69 94 SER A N 1
ATOM 743 C CA . SER A 1 94 ? 39.230 8.749 -74.257 1.00 96.69 94 SER A CA 1
ATOM 744 C C . SER A 1 94 ? 39.522 8.652 -72.758 1.00 96.69 94 SER A C 1
ATOM 746 O O . SER A 1 94 ? 38.868 7.883 -72.059 1.00 96.69 94 SER A O 1
ATOM 748 N N . THR A 1 95 ? 40.491 9.419 -72.257 1.00 96.06 95 THR A N 1
ATOM 749 C CA . THR A 1 95 ? 40.803 9.501 -70.822 1.00 96.06 95 THR A CA 1
ATOM 750 C C . THR A 1 95 ? 39.719 10.243 -70.044 1.00 96.06 95 THR A C 1
ATOM 752 O O . THR A 1 95 ? 39.354 9.787 -68.962 1.00 96.06 95 THR A O 1
ATOM 755 N N . LYS A 1 96 ? 39.136 11.318 -70.597 1.00 97.19 96 LYS A N 1
ATOM 756 C CA . LYS A 1 96 ? 37.969 11.989 -70.004 1.00 97.19 96 LYS A CA 1
ATOM 757 C C . LYS A 1 96 ? 36.740 11.076 -69.958 1.00 97.19 96 LYS A C 1
ATOM 759 O O . LYS A 1 96 ? 36.126 10.963 -68.902 1.00 97.19 96 LYS A O 1
ATOM 764 N N . ASP A 1 97 ? 36.409 10.412 -71.063 1.00 96.88 97 ASP A N 1
ATOM 765 C CA . ASP A 1 97 ? 35.259 9.506 -71.165 1.00 96.88 97 ASP A CA 1
ATOM 766 C C . ASP A 1 97 ? 35.422 8.316 -70.190 1.00 96.88 97 ASP A C 1
ATOM 768 O O . ASP A 1 97 ? 34.483 7.956 -69.479 1.00 96.88 97 ASP A O 1
ATOM 772 N N . ALA A 1 98 ? 36.636 7.760 -70.066 1.00 95.69 98 ALA A N 1
ATOM 773 C CA . ALA A 1 98 ? 36.947 6.709 -69.094 1.00 95.69 98 ALA A CA 1
ATOM 774 C C . ALA A 1 98 ? 36.865 7.197 -67.634 1.00 95.69 98 ALA A C 1
ATOM 776 O O . ALA A 1 98 ? 36.292 6.506 -66.791 1.00 95.69 98 ALA A O 1
ATOM 777 N N . ALA A 1 99 ? 37.396 8.386 -67.329 1.00 95.81 99 ALA A N 1
ATOM 778 C CA . ALA A 1 99 ? 37.311 8.978 -65.994 1.00 95.81 99 ALA A CA 1
ATOM 779 C C . ALA A 1 99 ? 35.859 9.301 -65.602 1.00 95.81 99 ALA A C 1
ATOM 781 O O . ALA A 1 99 ? 35.468 9.076 -64.457 1.00 95.81 99 ALA A O 1
ATOM 782 N N . GLN A 1 100 ? 35.039 9.764 -66.551 1.00 96.94 100 GLN A N 1
ATOM 783 C CA . GLN A 1 100 ? 33.611 9.988 -66.334 1.00 96.94 100 GLN A CA 1
ATOM 784 C C . GLN A 1 100 ? 32.877 8.668 -66.057 1.00 96.94 100 GLN A C 1
ATOM 786 O O . GLN A 1 100 ? 32.162 8.582 -65.063 1.00 96.94 100 GLN A O 1
ATOM 791 N N . ALA A 1 101 ? 33.107 7.615 -66.849 1.00 96.75 101 ALA A N 1
ATOM 792 C CA . ALA A 1 101 ? 32.503 6.301 -66.609 1.00 96.75 101 ALA A CA 1
ATOM 793 C C . ALA A 1 101 ? 32.910 5.696 -65.246 1.00 96.75 101 ALA A C 1
ATOM 795 O O . ALA A 1 101 ? 32.086 5.091 -64.554 1.00 96.75 101 ALA A O 1
ATOM 796 N N . GLN A 1 102 ? 34.164 5.891 -64.820 1.00 96.94 102 GLN A N 1
ATOM 797 C CA . GLN A 1 102 ? 34.629 5.500 -63.484 1.00 96.94 102 GLN A CA 1
ATOM 798 C C . GLN A 1 102 ? 33.945 6.312 -62.375 1.00 96.94 102 GLN A C 1
ATOM 800 O O . GLN A 1 102 ? 33.498 5.728 -61.387 1.00 96.94 102 GLN A O 1
ATOM 805 N N . ALA A 1 103 ? 33.812 7.631 -62.543 1.00 96.69 103 ALA A N 1
ATOM 806 C CA . ALA A 1 103 ? 33.124 8.496 -61.587 1.00 96.69 103 ALA A CA 1
ATOM 807 C C . ALA A 1 103 ? 31.629 8.154 -61.469 1.00 96.69 103 ALA A C 1
ATOM 809 O O . ALA A 1 103 ? 31.118 8.038 -60.359 1.00 96.69 103 ALA A O 1
ATOM 810 N N . GLU A 1 104 ? 30.938 7.919 -62.587 1.00 97.00 104 GLU A N 1
ATOM 811 C CA . GLU A 1 104 ? 29.539 7.474 -62.610 1.00 97.00 104 GLU A CA 1
ATOM 812 C C . GLU A 1 104 ? 29.371 6.112 -61.922 1.00 97.00 104 GLU A C 1
ATOM 814 O O . GLU A 1 104 ? 28.458 5.939 -61.114 1.00 97.00 104 GLU A O 1
ATOM 819 N N . THR A 1 105 ? 30.286 5.166 -62.160 1.00 96.69 105 THR A N 1
ATOM 820 C CA . THR A 1 105 ? 30.296 3.862 -61.474 1.00 96.69 105 THR A CA 1
ATOM 821 C C . THR A 1 105 ? 30.487 4.025 -59.964 1.00 96.69 105 THR A C 1
ATOM 823 O O . THR A 1 105 ? 29.744 3.431 -59.185 1.00 96.69 105 THR A O 1
ATOM 826 N N . LEU A 1 106 ? 31.429 4.870 -59.532 1.00 96.88 106 LEU A N 1
ATOM 827 C CA . LEU A 1 106 ? 31.679 5.146 -58.114 1.00 96.88 106 LEU A CA 1
ATOM 828 C C . LEU A 1 106 ? 30.470 5.820 -57.450 1.00 96.88 106 LEU A C 1
ATOM 830 O O . LEU A 1 106 ? 30.069 5.402 -56.369 1.00 96.88 106 LEU A O 1
ATOM 834 N N . ILE A 1 107 ? 29.850 6.808 -58.103 1.00 97.06 107 ILE A N 1
ATOM 835 C CA . ILE A 1 107 ? 28.645 7.491 -57.604 1.00 97.06 107 ILE A CA 1
ATOM 836 C C . ILE A 1 107 ? 27.464 6.519 -57.496 1.00 97.06 107 ILE A C 1
ATOM 838 O O . ILE A 1 107 ? 26.716 6.575 -56.519 1.00 97.06 107 ILE A O 1
ATOM 842 N N . ASN A 1 108 ? 27.291 5.617 -58.465 1.00 97.44 108 ASN A N 1
ATOM 843 C CA . ASN A 1 108 ? 26.236 4.606 -58.420 1.00 97.44 108 ASN A CA 1
ATOM 844 C C . ASN A 1 108 ? 26.473 3.588 -57.295 1.00 97.44 108 ASN A C 1
ATOM 846 O O . ASN A 1 108 ? 25.542 3.310 -56.543 1.00 97.44 108 ASN A O 1
ATOM 850 N N . ASN A 1 109 ? 27.708 3.112 -57.111 1.00 96.88 109 ASN A N 1
ATOM 851 C CA . ASN A 1 109 ? 28.060 2.229 -55.997 1.00 96.88 109 ASN A CA 1
ATOM 852 C C . ASN A 1 109 ? 27.850 2.925 -54.643 1.00 96.88 109 ASN A C 1
ATOM 854 O O . ASN A 1 109 ? 27.129 2.405 -53.803 1.00 96.88 109 ASN A O 1
ATOM 858 N N . ALA A 1 110 ? 28.352 4.152 -54.469 1.00 96.75 110 ALA A N 1
ATOM 859 C CA . ALA A 1 110 ? 28.160 4.929 -53.243 1.00 96.75 110 ALA A CA 1
ATOM 860 C C . ALA A 1 110 ? 26.674 5.212 -52.939 1.00 96.75 110 ALA A C 1
ATOM 862 O O . ALA A 1 110 ? 26.274 5.253 -51.776 1.00 96.75 110 ALA A O 1
ATOM 863 N N . ARG A 1 111 ? 25.830 5.378 -53.970 1.00 97.31 111 ARG A N 1
ATOM 864 C CA . ARG A 1 111 ? 24.369 5.480 -53.812 1.00 97.31 111 ARG A CA 1
ATOM 865 C C . ARG A 1 111 ? 23.732 4.164 -53.371 1.00 97.31 111 ARG A C 1
ATOM 867 O O . ARG A 1 111 ? 22.845 4.208 -52.522 1.00 97.31 111 ARG A O 1
ATOM 874 N N . LEU A 1 112 ? 24.156 3.029 -53.927 1.00 97.62 112 LEU A N 1
ATOM 875 C CA . LEU A 1 112 ? 23.681 1.707 -53.507 1.00 97.62 112 LEU A CA 1
ATOM 876 C C . LEU A 1 112 ? 24.104 1.412 -52.064 1.00 97.62 112 LEU A C 1
ATOM 878 O O . LEU A 1 112 ? 23.254 1.068 -51.249 1.00 97.62 112 LEU A O 1
ATOM 882 N N . ASP A 1 113 ? 25.369 1.647 -51.717 1.00 97.19 113 ASP A N 1
ATOM 883 C CA . ASP A 1 113 ? 25.890 1.477 -50.357 1.00 97.19 113 ASP A CA 1
ATOM 884 C C . ASP A 1 113 ? 25.129 2.359 -49.356 1.00 97.19 113 ASP A C 1
ATOM 886 O O . ASP A 1 113 ? 24.691 1.879 -48.311 1.00 97.19 113 ASP A O 1
ATOM 890 N N . ALA A 1 114 ? 24.873 3.629 -49.692 1.00 96.69 114 ALA A N 1
ATOM 891 C CA . ALA A 1 114 ? 24.063 4.519 -48.860 1.00 96.69 114 ALA A CA 1
ATOM 892 C C . ALA A 1 114 ? 22.612 4.022 -48.696 1.00 96.69 114 ALA A C 1
ATOM 894 O O . ALA A 1 114 ? 22.065 4.089 -47.594 1.00 96.69 114 ALA A O 1
ATOM 895 N N . GLN A 1 115 ? 21.988 3.493 -49.755 1.00 97.31 115 GLN A N 1
ATOM 896 C CA . GLN A 1 115 ? 20.651 2.890 -49.673 1.00 97.31 115 GLN A CA 1
ATOM 897 C C . GLN A 1 115 ? 20.639 1.633 -48.796 1.00 97.31 115 GLN A C 1
ATOM 899 O O . GLN A 1 115 ? 19.727 1.480 -47.984 1.00 97.31 115 GLN A O 1
ATOM 904 N N . HIS A 1 116 ? 21.656 0.773 -48.903 1.00 97.81 116 HIS A N 1
ATOM 905 C CA . HIS A 1 116 ? 21.810 -0.404 -48.048 1.00 97.81 116 HIS A CA 1
ATOM 906 C C . HIS A 1 116 ? 22.012 -0.014 -46.579 1.00 97.81 116 HIS A C 1
ATOM 908 O O . HIS A 1 116 ? 21.284 -0.507 -45.723 1.00 97.81 116 HIS A O 1
ATOM 914 N N . ILE A 1 117 ? 22.908 0.933 -46.282 1.00 96.88 117 ILE A N 1
ATOM 915 C CA . ILE A 1 117 ? 23.153 1.423 -44.916 1.00 96.88 117 ILE A CA 1
ATOM 916 C C . ILE A 1 117 ? 21.875 2.009 -44.299 1.00 96.88 117 ILE A C 1
ATOM 918 O O . ILE A 1 117 ? 21.544 1.691 -43.156 1.00 96.88 117 ILE A O 1
ATOM 922 N N . VAL A 1 118 ? 21.126 2.831 -45.044 1.00 97.75 118 VAL A N 1
ATOM 923 C CA . VAL A 1 118 ? 19.856 3.403 -44.563 1.00 97.75 118 VAL A CA 1
ATOM 924 C C . VAL A 1 118 ? 18.786 2.320 -44.388 1.00 97.75 118 VAL A C 1
ATOM 926 O O . VAL A 1 118 ? 18.071 2.339 -43.387 1.00 97.75 118 VAL A O 1
ATOM 929 N N . GLY A 1 119 ? 18.688 1.359 -45.311 1.00 97.75 119 GLY A N 1
ATOM 930 C CA . GLY A 1 119 ? 17.762 0.228 -45.214 1.00 97.75 119 GLY A CA 1
ATOM 931 C C . GLY A 1 119 ? 18.032 -0.650 -43.990 1.00 97.75 119 GLY A C 1
ATOM 932 O O . GLY A 1 119 ? 17.117 -0.915 -43.210 1.00 97.75 119 GLY A O 1
ATOM 933 N N . ASP A 1 120 ? 19.292 -1.020 -43.765 1.00 97.38 120 ASP A N 1
ATOM 934 C CA . ASP A 1 120 ? 19.733 -1.813 -42.614 1.00 97.38 120 ASP A CA 1
ATOM 935 C C . ASP A 1 120 ? 19.539 -1.062 -41.293 1.00 97.38 120 ASP A C 1
ATOM 937 O O . ASP A 1 120 ? 19.094 -1.649 -40.304 1.00 97.38 120 ASP A O 1
ATOM 941 N N . ALA A 1 121 ? 19.832 0.242 -41.260 1.00 97.31 121 ALA A N 1
ATOM 942 C CA . ALA A 1 121 ? 19.585 1.083 -40.091 1.00 97.31 121 ALA A CA 1
ATOM 943 C C . ALA A 1 121 ? 18.083 1.173 -39.769 1.00 97.31 121 ALA A C 1
ATOM 945 O O . ALA A 1 121 ? 17.693 1.012 -38.613 1.00 97.31 121 ALA A O 1
ATOM 946 N N . GLN A 1 122 ? 17.226 1.353 -40.780 1.00 97.75 122 GLN A N 1
ATOM 947 C CA . GLN A 1 122 ? 15.770 1.347 -40.607 1.00 97.75 122 GLN A CA 1
ATOM 948 C C . GLN A 1 122 ? 15.235 -0.023 -40.169 1.00 97.75 122 GLN A C 1
ATOM 950 O O . GLN A 1 122 ? 14.329 -0.081 -39.337 1.00 97.75 122 GLN A O 1
ATOM 955 N N . ALA A 1 123 ? 15.780 -1.122 -40.696 1.00 97.94 123 ALA A N 1
ATOM 956 C CA . ALA A 1 123 ? 15.404 -2.476 -40.296 1.00 97.94 123 ALA A CA 1
ATOM 957 C C . ALA A 1 123 ? 15.778 -2.753 -38.830 1.00 97.94 123 ALA A C 1
ATOM 959 O O . ALA A 1 123 ? 14.932 -3.205 -38.059 1.00 97.94 123 ALA A O 1
ATOM 960 N N . LYS A 1 124 ? 17.004 -2.397 -38.419 1.00 97.94 124 LYS A N 1
ATOM 961 C CA . LYS A 1 124 ? 17.465 -2.503 -37.024 1.00 97.94 124 LYS A CA 1
ATOM 962 C C . LYS A 1 124 ? 16.646 -1.625 -36.080 1.00 97.94 124 LYS A C 1
ATOM 964 O O . LYS A 1 124 ? 16.217 -2.111 -35.040 1.00 97.94 124 LYS A O 1
ATOM 969 N N . ALA A 1 125 ? 16.359 -0.378 -36.456 1.00 97.75 125 ALA A N 1
ATOM 970 C CA . ALA A 1 125 ? 15.524 0.516 -35.654 1.00 97.75 125 ALA A CA 1
ATOM 971 C C . ALA A 1 125 ? 14.101 -0.040 -35.460 1.00 97.75 125 ALA A C 1
ATOM 973 O O . ALA A 1 125 ? 13.582 -0.020 -34.347 1.00 97.75 125 ALA A O 1
ATOM 974 N N . LYS A 1 126 ? 13.485 -0.598 -36.514 1.00 98.31 126 LYS A N 1
ATOM 975 C CA . LYS A 1 126 ? 12.176 -1.267 -36.416 1.00 98.31 126 LYS A CA 1
ATOM 976 C C . LYS A 1 126 ? 12.215 -2.502 -35.516 1.00 98.31 126 LYS A C 1
ATOM 978 O O . LYS A 1 126 ? 11.299 -2.669 -34.720 1.00 98.31 126 LYS A O 1
ATOM 983 N N . ALA A 1 127 ? 13.259 -3.328 -35.614 1.00 97.94 127 ALA A N 1
ATOM 984 C CA . ALA A 1 127 ? 13.436 -4.486 -34.738 1.00 97.94 127 ALA A CA 1
ATOM 985 C C . ALA A 1 127 ? 13.579 -4.058 -33.266 1.00 97.94 127 ALA A C 1
ATOM 987 O O . ALA A 1 127 ? 12.828 -4.530 -32.423 1.00 97.94 127 ALA A O 1
ATOM 988 N N . MET A 1 128 ? 14.440 -3.078 -32.969 1.00 97.06 128 MET A N 1
ATOM 989 C CA . MET A 1 128 ? 14.608 -2.551 -31.607 1.00 97.06 128 MET A CA 1
ATOM 990 C C . MET A 1 128 ? 13.316 -1.955 -31.031 1.00 97.06 128 MET A C 1
ATOM 992 O O . MET A 1 128 ? 13.025 -2.165 -29.857 1.00 97.06 128 MET A O 1
ATOM 996 N N . LEU A 1 129 ? 12.533 -1.227 -31.837 1.00 98.06 129 LEU A N 1
ATOM 997 C CA . LEU A 1 129 ? 11.238 -0.687 -31.407 1.00 98.06 129 LEU A CA 1
ATOM 998 C C . LEU A 1 129 ? 10.215 -1.797 -31.136 1.00 98.06 129 LEU A C 1
ATOM 1000 O O . LEU A 1 129 ? 9.524 -1.740 -30.123 1.00 98.06 129 LEU A O 1
ATOM 1004 N N . HIS A 1 130 ? 10.146 -2.810 -32.002 1.00 98.19 130 HIS A N 1
ATOM 1005 C CA . HIS A 1 130 ? 9.287 -3.977 -31.809 1.00 98.19 130 HIS A CA 1
ATOM 1006 C C . HIS A 1 130 ? 9.660 -4.752 -30.538 1.00 98.19 130 HIS A C 1
ATOM 1008 O O . HIS A 1 130 ? 8.790 -5.074 -29.733 1.00 98.19 130 HIS A O 1
ATOM 1014 N N . ASP A 1 131 ? 10.947 -5.013 -30.318 1.00 97.94 131 ASP A N 1
ATOM 1015 C CA . ASP A 1 131 ? 11.415 -5.771 -29.157 1.00 97.94 131 ASP A CA 1
ATOM 1016 C C . ASP A 1 131 ? 11.184 -4.989 -27.853 1.00 97.94 131 ASP A C 1
ATOM 1018 O O . ASP A 1 131 ? 10.740 -5.564 -26.857 1.00 97.94 131 ASP A O 1
ATOM 1022 N N . ALA A 1 132 ? 11.376 -3.664 -27.877 1.00 97.25 132 ALA A N 1
ATOM 1023 C CA . ALA A 1 132 ? 11.014 -2.782 -26.770 1.00 97.25 132 ALA A CA 1
ATOM 1024 C C . ALA A 1 132 ? 9.497 -2.763 -26.505 1.00 97.25 132 ALA A C 1
ATOM 1026 O O . ALA A 1 132 ? 9.082 -2.779 -25.345 1.00 97.25 132 ALA A O 1
ATOM 1027 N N . GLU A 1 133 ? 8.661 -2.771 -27.549 1.00 97.88 133 GLU A N 1
ATOM 1028 C CA . GLU A 1 133 ? 7.204 -2.852 -27.416 1.00 97.88 133 GLU A CA 1
ATOM 1029 C C . GLU A 1 133 ? 6.766 -4.198 -26.818 1.00 97.88 133 GLU A C 1
ATOM 1031 O O . GLU A 1 133 ? 6.007 -4.217 -25.849 1.00 97.88 133 GLU A O 1
ATOM 1036 N N . VAL A 1 134 ? 7.296 -5.321 -27.313 1.00 98.12 134 VAL A N 1
ATOM 1037 C CA . VAL A 1 134 ? 7.031 -6.663 -26.766 1.00 98.12 134 VAL A CA 1
ATOM 1038 C C . VAL A 1 134 ? 7.485 -6.763 -25.308 1.00 98.12 134 VAL A C 1
ATOM 1040 O O . VAL A 1 134 ? 6.748 -7.285 -24.467 1.00 98.12 134 VAL A O 1
ATOM 1043 N N . GLN A 1 135 ? 8.661 -6.229 -24.965 1.00 97.94 135 GLN A N 1
ATOM 1044 C CA . GLN A 1 135 ? 9.154 -6.224 -23.588 1.00 97.94 135 GLN A CA 1
ATOM 1045 C C . GLN A 1 135 ? 8.296 -5.337 -22.672 1.00 97.94 135 GLN A C 1
ATOM 1047 O O . GLN A 1 135 ? 7.999 -5.737 -21.543 1.00 97.94 135 GLN A O 1
ATOM 1052 N N . ALA A 1 136 ? 7.838 -4.176 -23.149 1.00 97.56 136 ALA A N 1
ATOM 1053 C CA . ALA A 1 136 ? 6.927 -3.305 -22.409 1.00 97.56 136 ALA A CA 1
ATOM 1054 C C . ALA A 1 136 ? 5.555 -3.964 -22.186 1.00 97.56 136 ALA A C 1
ATOM 1056 O O . ALA A 1 136 ? 5.060 -3.971 -21.058 1.00 97.56 136 ALA A O 1
ATOM 1057 N N . GLN A 1 137 ? 4.971 -4.581 -23.220 1.00 97.81 137 GLN A N 1
ATOM 1058 C CA . GLN A 1 137 ? 3.711 -5.326 -23.122 1.00 97.81 137 GLN A CA 1
ATOM 1059 C C . GLN A 1 137 ? 3.834 -6.520 -22.162 1.00 97.81 137 GLN A C 1
ATOM 1061 O O . GLN A 1 137 ? 2.976 -6.701 -21.298 1.00 97.81 137 GLN A O 1
ATOM 1066 N N . SER A 1 138 ? 4.923 -7.292 -22.251 1.00 98.00 138 SER A N 1
ATOM 1067 C CA . SER A 1 138 ? 5.209 -8.420 -21.352 1.00 98.00 138 SER A CA 1
ATOM 1068 C C . SER A 1 138 ? 5.356 -7.971 -19.893 1.00 98.00 138 SER A C 1
ATOM 1070 O O . SER A 1 138 ? 4.744 -8.550 -18.996 1.00 98.00 138 SER A O 1
ATOM 1072 N N . THR A 1 139 ? 6.085 -6.876 -19.651 1.00 97.25 139 THR A N 1
ATOM 1073 C CA . THR A 1 139 ? 6.264 -6.306 -18.304 1.00 97.25 139 THR A CA 1
ATOM 1074 C C . THR A 1 139 ? 4.942 -5.781 -17.737 1.00 97.25 139 THR A C 1
ATOM 1076 O O . THR A 1 139 ? 4.621 -6.032 -16.576 1.00 97.25 139 THR A O 1
ATOM 1079 N N . ALA A 1 140 ? 4.133 -5.104 -18.558 1.00 97.44 140 ALA A N 1
ATOM 1080 C CA . ALA A 1 140 ? 2.811 -4.629 -18.161 1.00 97.44 140 ALA A CA 1
ATOM 1081 C C . ALA A 1 140 ? 1.848 -5.787 -17.841 1.00 97.44 140 ALA A C 1
ATOM 1083 O O . ALA A 1 140 ? 1.125 -5.718 -16.848 1.00 97.44 140 ALA A O 1
ATOM 1084 N N . ALA A 1 141 ? 1.860 -6.862 -18.635 1.00 97.75 141 ALA A N 1
ATOM 1085 C CA . ALA A 1 141 ? 1.058 -8.058 -18.388 1.00 97.75 141 ALA A CA 1
ATOM 1086 C C . ALA A 1 141 ? 1.484 -8.781 -17.098 1.00 97.75 141 ALA A C 1
ATOM 1088 O O . ALA A 1 141 ? 0.627 -9.139 -16.289 1.00 97.75 141 ALA A O 1
ATOM 1089 N N . ALA A 1 142 ? 2.793 -8.928 -16.861 1.00 97.44 142 ALA A N 1
ATOM 1090 C CA . ALA A 1 142 ? 3.328 -9.508 -15.630 1.00 97.44 142 ALA A CA 1
ATOM 1091 C C . ALA A 1 142 ? 2.915 -8.693 -14.391 1.00 97.44 142 ALA A C 1
ATOM 1093 O O . ALA A 1 142 ? 2.360 -9.254 -13.449 1.00 97.44 142 ALA A O 1
ATOM 1094 N N . ALA A 1 143 ? 3.076 -7.365 -14.430 1.00 96.81 143 ALA A N 1
ATOM 1095 C CA . ALA A 1 143 ? 2.665 -6.477 -13.341 1.00 96.81 143 ALA A CA 1
ATOM 1096 C C . ALA A 1 143 ? 1.142 -6.501 -13.092 1.00 96.81 143 ALA A C 1
ATOM 1098 O O . ALA A 1 143 ? 0.694 -6.439 -11.947 1.00 96.81 143 ALA A O 1
ATOM 1099 N N . GLN A 1 144 ? 0.322 -6.625 -14.144 1.00 97.69 144 GLN A N 1
ATOM 1100 C CA . GLN A 1 144 ? -1.129 -6.805 -14.003 1.00 97.69 144 GLN A CA 1
ATOM 1101 C C . GLN A 1 144 ? -1.488 -8.151 -13.361 1.00 97.69 144 GLN A C 1
ATOM 1103 O O . GLN A 1 144 ? -2.380 -8.196 -12.511 1.00 97.69 144 GLN A O 1
ATOM 1108 N N . GLN A 1 145 ? -0.798 -9.232 -13.735 1.00 97.75 145 GLN A N 1
ATOM 1109 C CA . GLN A 1 145 ? -0.999 -10.556 -13.150 1.00 97.75 145 GLN A CA 1
ATOM 1110 C C . GLN A 1 145 ? -0.586 -10.586 -11.672 1.00 97.75 145 GLN A C 1
ATOM 1112 O O . GLN A 1 145 ? -1.359 -11.062 -10.843 1.00 97.75 145 GLN A O 1
ATOM 1117 N N . GLU A 1 146 ? 0.578 -10.035 -11.328 1.00 97.75 146 GLU A N 1
ATOM 1118 C CA . GLU A 1 146 ? 1.056 -9.921 -9.946 1.00 97.75 146 GLU A CA 1
ATOM 1119 C C . GLU A 1 146 ? 0.094 -9.074 -9.098 1.00 97.75 146 GLU A C 1
ATOM 1121 O O . GLU A 1 146 ? -0.349 -9.502 -8.032 1.00 97.75 146 GLU A O 1
ATOM 1126 N N . ALA A 1 147 ? -0.353 -7.921 -9.609 1.00 97.00 147 ALA A N 1
ATOM 1127 C CA . ALA A 1 147 ? -1.351 -7.095 -8.931 1.00 97.00 147 ALA A CA 1
ATOM 1128 C C . ALA A 1 147 ? -2.700 -7.817 -8.742 1.00 97.00 147 ALA A C 1
ATOM 1130 O O . ALA A 1 147 ? -3.383 -7.593 -7.740 1.00 97.00 147 ALA A O 1
ATOM 1131 N N . ALA A 1 148 ? -3.107 -8.684 -9.676 1.00 97.19 148 ALA A N 1
ATOM 1132 C CA . ALA A 1 148 ? -4.302 -9.513 -9.529 1.00 97.19 148 ALA A CA 1
ATOM 1133 C C . ALA A 1 148 ? -4.113 -10.624 -8.479 1.00 97.19 148 ALA A C 1
ATOM 1135 O O . ALA A 1 148 ? -5.019 -10.852 -7.675 1.00 97.19 148 ALA A O 1
ATOM 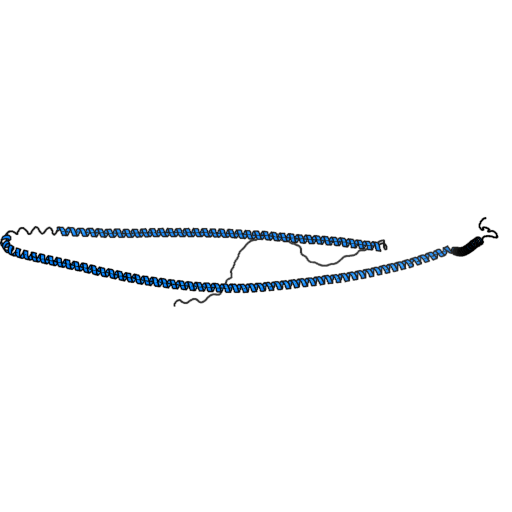1136 N N . GLN A 1 149 ? -2.939 -11.263 -8.438 1.00 97.56 149 GLN A N 1
ATOM 1137 C CA . GLN A 1 149 ? -2.577 -12.266 -7.430 1.00 97.56 149 GLN A CA 1
ATOM 1138 C C . GLN A 1 149 ? -2.552 -11.652 -6.025 1.00 97.56 149 GLN A C 1
ATOM 1140 O O . GLN A 1 149 ? -3.297 -12.108 -5.160 1.00 97.56 149 GLN A O 1
ATOM 1145 N N . LEU A 1 150 ? -1.825 -10.547 -5.829 1.00 97.69 150 LEU A N 1
ATOM 1146 C CA . LEU A 1 150 ? -1.761 -9.819 -4.555 1.00 97.69 150 LEU A CA 1
ATOM 1147 C C . LEU A 1 150 ? -3.144 -9.362 -4.071 1.00 97.69 150 LEU A C 1
ATOM 1149 O O . LEU A 1 150 ? -3.443 -9.443 -2.879 1.00 97.69 150 LEU A O 1
ATOM 1153 N N . ARG A 1 151 ? -4.031 -8.919 -4.976 1.00 97.75 151 ARG A N 1
ATOM 1154 C CA . ARG A 1 151 ? -5.431 -8.599 -4.633 1.00 97.75 151 ARG A CA 1
ATOM 1155 C C . ARG A 1 151 ? -6.221 -9.836 -4.206 1.00 97.75 151 ARG A C 1
ATOM 1157 O O . ARG A 1 151 ? -6.992 -9.740 -3.254 1.00 97.75 151 ARG A O 1
ATOM 1164 N N . GLY A 1 152 ? -6.036 -10.974 -4.876 1.00 98.19 152 GLY A N 1
ATOM 1165 C CA . GLY A 1 152 ? -6.669 -12.245 -4.513 1.00 98.19 152 GLY A CA 1
ATOM 1166 C C . GLY A 1 152 ? -6.212 -12.760 -3.146 1.00 98.19 152 GLY A C 1
ATOM 1167 O O . GLY A 1 152 ? -7.044 -13.113 -2.310 1.00 98.19 152 GLY A O 1
ATOM 1168 N N . GLU A 1 153 ? -4.907 -12.727 -2.881 1.00 97.62 153 GLU A N 1
ATOM 1169 C CA . GLU A 1 153 ? -4.321 -13.090 -1.587 1.00 97.62 153 GLU A CA 1
ATOM 1170 C C . GLU A 1 153 ? -4.773 -12.140 -0.476 1.00 97.62 153 GLU A C 1
ATOM 1172 O O . GLU A 1 153 ? -5.238 -12.596 0.566 1.00 97.62 153 GLU A O 1
ATOM 1177 N N . THR A 1 154 ? -4.747 -10.825 -0.717 1.00 96.81 154 THR A N 1
ATOM 1178 C CA . THR A 1 154 ? -5.246 -9.824 0.240 1.00 96.81 154 THR A CA 1
ATOM 1179 C C . THR A 1 154 ? -6.729 -10.043 0.544 1.00 96.81 154 THR A C 1
ATOM 1181 O O . THR A 1 154 ? -7.125 -10.020 1.707 1.00 96.81 154 THR A O 1
ATOM 1184 N N . ALA A 1 155 ? -7.563 -10.308 -0.468 1.00 97.69 155 ALA A N 1
ATOM 1185 C CA . ALA A 1 155 ? -8.983 -10.598 -0.267 1.00 97.69 155 ALA A CA 1
ATOM 1186 C C . ALA A 1 155 ? -9.200 -11.875 0.564 1.00 97.69 155 ALA A C 1
ATOM 1188 O O . ALA A 1 155 ? -10.067 -11.895 1.441 1.00 97.69 155 ALA A O 1
ATOM 1189 N N . LYS A 1 156 ? -8.384 -12.914 0.338 1.00 98.00 156 LYS A N 1
ATOM 1190 C CA . LYS A 1 156 ? -8.396 -14.145 1.135 1.00 98.00 156 LYS A CA 1
ATOM 1191 C C . LYS A 1 156 ? -7.992 -13.878 2.589 1.00 98.00 156 LYS A C 1
ATOM 1193 O O . LYS A 1 156 ? -8.761 -14.218 3.482 1.00 98.00 156 LYS A O 1
ATOM 1198 N N . ILE A 1 157 ? -6.865 -13.203 2.826 1.00 97.69 157 ILE A N 1
ATOM 1199 C CA . ILE A 1 157 ? -6.375 -12.849 4.171 1.00 97.69 157 ILE A CA 1
ATOM 1200 C C . ILE A 1 157 ? -7.411 -12.001 4.921 1.00 97.69 157 ILE A C 1
ATOM 1202 O O . ILE A 1 157 ? -7.713 -12.278 6.078 1.00 97.69 157 ILE A O 1
ATOM 1206 N N . VAL A 1 158 ? -8.021 -11.008 4.264 1.00 97.62 158 VAL A N 1
ATOM 1207 C CA . VAL A 1 158 ? -9.083 -10.181 4.864 1.00 97.62 158 VAL A CA 1
ATOM 1208 C C . VAL A 1 158 ? -10.331 -11.011 5.189 1.00 97.62 158 VAL A C 1
ATOM 1210 O O . VAL A 1 158 ? -10.976 -10.759 6.207 1.00 97.62 158 VAL A O 1
ATOM 1213 N N . SER A 1 159 ? -10.676 -12.012 4.373 1.00 97.69 159 SER A N 1
ATOM 1214 C CA . SER A 1 159 ? -11.779 -12.937 4.664 1.00 97.69 159 SER A CA 1
ATOM 1215 C C . SER A 1 159 ? -11.471 -13.845 5.860 1.00 97.69 159 SER A C 1
ATOM 1217 O O . SER A 1 159 ? -12.311 -13.986 6.747 1.00 97.69 159 SER A O 1
ATOM 1219 N N . GLU A 1 160 ? -10.271 -14.427 5.916 1.00 97.38 160 GLU A N 1
ATOM 1220 C CA . GLU A 1 160 ? -9.811 -15.286 7.018 1.00 97.38 160 GLU A CA 1
ATOM 1221 C C . GLU A 1 160 ? -9.703 -14.496 8.333 1.00 97.38 160 GLU A C 1
ATOM 1223 O O . GLU A 1 160 ? -10.173 -14.952 9.378 1.00 97.38 160 GLU A O 1
ATOM 1228 N N . GLN A 1 161 ? -9.181 -13.266 8.282 1.00 97.00 161 GLN A N 1
ATOM 1229 C CA . GLN A 1 161 ? -9.132 -12.360 9.429 1.00 97.00 161 GLN A CA 1
ATOM 1230 C C . GLN A 1 161 ? -10.540 -11.992 9.908 1.00 97.00 161 GLN A C 1
ATOM 1232 O O . GLN A 1 161 ? -10.811 -12.078 11.104 1.00 97.00 161 GLN A O 1
ATOM 1237 N N . ARG A 1 162 ? -11.465 -11.648 8.997 1.00 97.56 162 ARG A N 1
ATOM 1238 C CA . ARG A 1 162 ? -12.870 -11.378 9.349 1.00 97.56 162 ARG A CA 1
ATOM 1239 C C . ARG A 1 162 ? -13.515 -12.572 10.043 1.00 97.56 162 ARG A C 1
ATOM 1241 O O . ARG A 1 162 ? -14.040 -12.396 11.137 1.00 97.56 162 ARG A O 1
ATOM 1248 N N . GLN A 1 163 ? -13.414 -13.769 9.464 1.00 97.81 163 GLN A N 1
ATOM 1249 C CA . GLN A 1 163 ? -13.945 -14.999 10.063 1.00 97.81 163 GLN A CA 1
ATOM 1250 C C . GLN A 1 163 ? -13.344 -15.268 11.448 1.00 97.81 163 GLN A C 1
ATOM 1252 O O . GLN A 1 163 ? -14.078 -15.594 12.378 1.00 97.81 163 GLN A O 1
ATOM 1257 N N . THR A 1 164 ? -12.036 -15.060 11.616 1.00 97.69 164 THR A N 1
ATOM 1258 C CA . THR A 1 164 ? -11.358 -15.202 12.915 1.00 97.69 164 THR A CA 1
ATOM 1259 C C . THR A 1 164 ? -11.911 -14.207 13.938 1.00 97.69 164 THR A C 1
ATOM 1261 O O . THR A 1 164 ? -12.362 -14.618 15.005 1.00 97.69 164 THR A O 1
ATOM 1264 N N . THR A 1 165 ? -11.990 -12.916 13.594 1.00 97.31 165 THR A N 1
ATOM 1265 C CA . THR A 1 165 ? -12.549 -11.889 14.495 1.00 97.31 165 THR A CA 1
ATOM 1266 C C . THR A 1 165 ? -14.033 -12.106 14.802 1.00 97.31 165 THR A C 1
ATOM 1268 O O . THR A 1 165 ? -14.484 -11.810 15.904 1.00 97.31 165 THR A O 1
ATOM 1271 N N . GLU A 1 166 ? -14.812 -12.657 13.868 1.00 97.50 166 GLU A N 1
ATOM 1272 C CA . GLU A 1 166 ? -16.222 -12.986 14.083 1.00 97.50 166 GLU A CA 1
ATOM 1273 C C . GLU A 1 166 ? -16.382 -14.166 15.055 1.00 97.50 166 GLU A C 1
ATOM 1275 O O . GLU A 1 166 ? -17.217 -14.107 15.961 1.00 97.50 166 GLU A O 1
ATOM 1280 N N . LEU A 1 167 ? -15.535 -15.195 14.943 1.00 97.69 167 LEU A N 1
ATOM 1281 C CA . LEU A 1 167 ? -15.458 -16.288 15.917 1.00 97.69 167 LEU A CA 1
ATOM 1282 C C . LEU A 1 167 ? -15.024 -15.787 17.302 1.00 97.69 167 LEU A C 1
ATOM 1284 O O . LEU A 1 167 ? -15.638 -16.164 18.298 1.00 97.69 167 LEU A O 1
ATOM 1288 N N . GLU A 1 168 ? -14.028 -14.903 17.387 1.00 97.00 168 GLU A N 1
ATOM 1289 C CA . GLU A 1 168 ? -13.597 -14.279 18.647 1.00 97.00 168 GLU A CA 1
ATOM 1290 C C . GLU A 1 168 ? -14.713 -13.446 19.293 1.00 97.00 168 GLU A C 1
ATOM 1292 O O . GLU A 1 168 ? -14.984 -13.601 20.485 1.00 97.00 168 GLU A O 1
ATOM 1297 N N . ILE A 1 169 ? -15.421 -12.620 18.514 1.00 97.38 169 ILE A N 1
ATOM 1298 C CA . ILE A 1 169 ? -16.571 -11.831 18.985 1.00 97.38 169 ILE A CA 1
ATOM 1299 C C . ILE A 1 169 ? -17.697 -12.746 19.480 1.00 97.38 169 ILE A C 1
ATOM 1301 O O . ILE A 1 169 ? -18.296 -12.471 20.522 1.00 97.38 169 ILE A O 1
ATOM 1305 N N . ASN A 1 170 ? -17.991 -13.836 18.769 1.00 97.50 170 ASN A N 1
ATOM 1306 C CA . ASN A 1 170 ? -19.021 -14.791 19.176 1.00 97.50 170 ASN A CA 1
ATOM 1307 C C . ASN A 1 170 ? -18.620 -15.544 20.455 1.00 97.50 170 ASN A C 1
ATOM 1309 O O . ASN A 1 170 ? -19.417 -15.603 21.392 1.00 97.50 170 ASN A O 1
ATOM 1313 N N . ASN A 1 171 ? -17.370 -16.004 20.560 1.00 97.44 171 ASN A N 1
ATOM 1314 C CA . ASN A 1 171 ? -16.828 -16.624 21.772 1.00 97.44 171 ASN A CA 1
ATOM 1315 C C . ASN A 1 171 ? -16.871 -15.665 22.974 1.00 97.44 171 ASN A C 1
ATOM 1317 O O . ASN A 1 171 ? -17.332 -16.045 24.049 1.00 97.44 171 ASN A O 1
ATOM 1321 N N . ALA A 1 172 ? -16.466 -14.403 22.793 1.00 96.56 172 ALA A N 1
ATOM 1322 C CA . ALA A 1 172 ? -16.510 -13.384 23.840 1.00 96.56 172 ALA A CA 1
ATOM 1323 C C . ALA A 1 172 ? -17.949 -13.056 24.280 1.00 96.56 172 ALA A C 1
ATOM 1325 O O . ALA A 1 172 ? -18.209 -12.887 25.472 1.00 96.56 172 ALA A O 1
ATOM 1326 N N . ARG A 1 173 ? -18.908 -13.014 23.343 1.00 97.19 173 ARG A N 1
ATOM 1327 C CA . ARG A 1 173 ? -20.344 -12.853 23.643 1.00 97.19 173 ARG A CA 1
ATOM 1328 C C . ARG A 1 173 ? -20.906 -14.045 24.410 1.00 97.19 173 ARG A C 1
ATOM 1330 O O . ARG A 1 173 ? -21.636 -13.849 25.380 1.00 97.19 173 ARG A O 1
ATOM 1337 N N . GLU A 1 174 ? -20.566 -15.269 24.013 1.00 97.50 174 GLU A N 1
ATOM 1338 C CA . GLU A 1 174 ? -20.952 -16.472 24.750 1.00 97.50 174 GLU A CA 1
ATOM 1339 C C . GLU A 1 174 ? -20.373 -16.491 26.163 1.00 97.50 174 GLU A C 1
ATOM 1341 O O . GLU A 1 174 ? -21.089 -16.804 27.115 1.00 97.50 174 GLU A O 1
ATOM 1346 N N . GLU A 1 175 ? -19.091 -16.157 26.317 1.00 96.94 175 GLU A N 1
ATOM 1347 C CA . GLU A 1 175 ? -18.446 -16.120 27.624 1.00 96.94 175 GLU A CA 1
ATOM 1348 C C . GLU A 1 175 ? -19.057 -15.028 28.510 1.00 96.94 175 GLU A C 1
ATOM 1350 O O . GLU A 1 175 ? -19.401 -15.292 29.661 1.00 96.94 175 GLU A O 1
ATOM 1355 N N . HIS A 1 176 ? -19.291 -13.832 27.964 1.00 97.31 176 HIS A N 1
ATOM 1356 C CA . HIS A 1 176 ? -20.005 -12.761 28.654 1.00 97.31 176 HIS A CA 1
ATOM 1357 C C . HIS A 1 176 ? -21.405 -13.208 29.100 1.00 97.31 176 HIS A C 1
ATOM 1359 O O . HIS A 1 176 ? -21.773 -13.017 30.257 1.00 97.31 176 HIS A O 1
ATOM 1365 N N . ASN A 1 177 ? -22.172 -13.873 28.231 1.00 97.75 177 ASN A N 1
ATOM 1366 C CA . ASN A 1 177 ? -23.494 -14.394 28.580 1.00 97.75 177 ASN A CA 1
ATOM 1367 C C . ASN A 1 177 ? -23.426 -15.470 29.679 1.00 97.75 177 ASN A C 1
ATOM 1369 O O . ASN A 1 177 ? -24.254 -15.456 30.591 1.00 97.75 177 ASN A O 1
ATOM 1373 N N . LYS A 1 178 ? -22.419 -16.356 29.649 1.00 97.88 178 LYS A N 1
ATOM 1374 C CA . LYS A 1 178 ? -22.162 -17.351 30.709 1.00 97.88 178 LYS A CA 1
ATOM 1375 C C . LYS A 1 178 ? -21.795 -16.673 32.037 1.00 97.88 178 LYS A C 1
ATOM 1377 O O . LYS A 1 178 ? -22.353 -17.042 33.069 1.00 97.88 178 LYS A O 1
ATOM 1382 N N . ARG A 1 179 ? -20.934 -15.646 32.020 1.00 97.12 179 ARG A N 1
ATOM 1383 C CA . ARG A 1 179 ? -20.572 -14.835 33.201 1.00 97.12 179 ARG A CA 1
ATOM 1384 C C . ARG A 1 179 ? -21.794 -14.110 33.779 1.00 97.12 179 ARG A C 1
ATOM 1386 O O . ARG A 1 179 ? -22.060 -14.254 34.966 1.00 97.12 179 ARG A O 1
ATOM 1393 N N . MET A 1 180 ? -22.592 -13.438 32.945 1.00 97.31 180 MET A N 1
ATOM 1394 C CA . MET A 1 180 ? -23.838 -12.771 33.354 1.00 97.31 180 MET A CA 1
ATOM 1395 C C . MET A 1 180 ? -24.868 -13.746 33.943 1.00 97.31 180 MET A C 1
ATOM 1397 O O . MET A 1 180 ? -25.550 -13.413 34.911 1.00 97.31 180 MET A O 1
ATOM 1401 N N . ALA A 1 181 ? -24.999 -14.952 33.382 1.00 97.44 181 ALA A N 1
ATOM 1402 C CA . ALA A 1 181 ? -25.880 -15.984 33.926 1.00 97.44 181 ALA A CA 1
ATOM 1403 C C . ALA A 1 181 ? -25.382 -16.504 35.287 1.00 97.44 181 ALA A C 1
ATOM 1405 O O . ALA A 1 181 ? -26.178 -16.653 36.214 1.00 97.44 181 ALA A O 1
ATOM 1406 N N . ALA A 1 182 ? -24.072 -16.726 35.431 1.00 97.31 182 ALA A N 1
ATOM 1407 C CA . ALA A 1 182 ? -23.457 -17.136 36.691 1.00 97.31 182 ALA A CA 1
ATOM 1408 C C . ALA A 1 182 ? -23.575 -16.053 37.778 1.00 97.31 182 ALA A C 1
ATOM 1410 O O . ALA A 1 182 ? -23.877 -16.374 38.927 1.00 97.31 182 ALA A O 1
ATOM 1411 N N . GLU A 1 183 ? -23.397 -14.779 37.421 1.00 96.94 183 GLU A N 1
ATOM 1412 C CA . GLU A 1 183 ? -23.563 -13.654 38.344 1.00 96.94 183 GLU A CA 1
ATOM 1413 C C . GLU A 1 183 ? -25.019 -13.516 38.802 1.00 96.94 183 GLU A C 1
ATOM 1415 O O . GLU A 1 183 ? -25.270 -13.458 40.004 1.00 96.94 183 GLU A O 1
ATOM 1420 N N . LYS A 1 184 ? -25.991 -13.574 37.880 1.00 97.19 184 LYS A N 1
ATOM 1421 C CA . LYS A 1 184 ? -27.422 -13.589 38.232 1.00 97.19 184 LYS A CA 1
ATOM 1422 C C . LYS A 1 184 ? -27.769 -14.751 39.163 1.00 97.19 184 LYS A C 1
ATOM 1424 O O . LYS A 1 184 ? -28.422 -14.534 40.177 1.00 97.19 184 LYS A O 1
ATOM 1429 N N . ALA A 1 185 ? -27.282 -15.959 38.875 1.00 97.75 185 ALA A N 1
ATOM 1430 C CA . ALA A 1 185 ? -27.499 -17.123 39.734 1.00 97.75 185 ALA A CA 1
ATOM 1431 C C . ALA A 1 185 ? -26.832 -16.980 41.118 1.00 97.75 185 ALA A C 1
ATOM 1433 O O . ALA A 1 185 ? -27.352 -17.495 42.109 1.00 97.75 185 ALA A O 1
ATOM 1434 N N . LYS A 1 186 ? -25.694 -16.277 41.216 1.00 97.31 186 LYS A N 1
ATOM 1435 C CA . LYS A 1 186 ? -25.048 -15.934 42.494 1.00 97.31 186 LYS A CA 1
ATOM 1436 C C . LYS A 1 186 ? -25.882 -14.918 43.277 1.00 97.31 186 LYS A C 1
ATOM 1438 O O . LYS A 1 186 ? -26.207 -15.187 44.428 1.00 97.31 186 LYS A O 1
ATOM 1443 N N . GLN A 1 187 ? -26.297 -13.822 42.642 1.00 97.25 187 GLN A N 1
ATOM 1444 C CA . GLN A 1 187 ? -27.155 -12.795 43.246 1.00 97.25 187 GLN A CA 1
ATOM 1445 C C . GLN A 1 187 ? -28.503 -13.375 43.712 1.00 97.25 187 GLN A C 1
ATOM 1447 O O . GLN A 1 187 ? -28.979 -13.047 44.794 1.00 97.25 187 GLN A O 1
ATOM 1452 N N . GLU A 1 188 ? -29.112 -14.278 42.939 1.00 97.12 188 GLU A N 1
ATOM 1453 C CA . GLU A 1 188 ? -30.367 -14.944 43.308 1.00 97.12 188 GLU A CA 1
ATOM 1454 C C . GLU A 1 188 ? -30.203 -15.865 44.529 1.00 97.12 188 GLU A C 1
ATOM 1456 O O . GLU A 1 188 ? -31.055 -15.861 45.422 1.00 97.12 188 GLU A O 1
ATOM 1461 N N . ARG A 1 189 ? -29.079 -16.592 44.628 1.00 97.25 189 ARG A N 1
ATOM 1462 C CA . ARG A 1 189 ? -28.727 -17.376 45.826 1.00 97.25 189 ARG A CA 1
ATOM 1463 C C . ARG A 1 189 ? -28.492 -16.483 47.040 1.00 97.25 189 ARG A C 1
ATOM 1465 O O . ARG A 1 189 ? -29.081 -16.745 48.081 1.00 97.25 189 ARG A O 1
ATOM 1472 N N . GLU A 1 190 ? -27.712 -15.414 46.897 1.00 97.00 190 GLU A N 1
ATOM 1473 C CA . GLU A 1 190 ? -27.440 -14.448 47.973 1.00 97.00 190 GLU A CA 1
ATOM 1474 C C . GLU A 1 190 ? -28.726 -13.773 48.469 1.00 97.00 190 GLU A C 1
ATOM 1476 O O . GLU A 1 190 ? -28.942 -13.655 49.672 1.00 97.00 190 GLU A O 1
ATOM 1481 N N . LEU A 1 191 ? -29.640 -13.405 47.565 1.00 96.69 191 LEU A N 1
ATOM 1482 C CA . LEU A 1 191 ? -30.963 -12.885 47.921 1.00 96.69 191 LEU A CA 1
ATOM 1483 C C . LEU A 1 191 ? -31.846 -13.936 48.608 1.00 96.69 191 LEU A C 1
ATOM 1485 O O . LEU A 1 191 ? -32.616 -13.587 49.504 1.00 96.69 191 LEU A O 1
ATOM 1489 N N . SER A 1 192 ? -31.768 -15.205 48.200 1.00 97.06 192 SER A N 1
ATOM 1490 C CA . SER A 1 192 ? -32.490 -16.306 48.850 1.00 97.06 192 SER A CA 1
ATOM 1491 C C . SER A 1 192 ? -31.963 -16.564 50.266 1.00 97.06 192 SER A C 1
ATOM 1493 O O . SER A 1 192 ? -32.748 -16.654 51.210 1.00 97.06 192 SER A O 1
ATOM 1495 N N . GLU A 1 193 ? -30.642 -16.579 50.441 1.00 97.38 193 GLU A N 1
ATOM 1496 C CA . GLU A 1 193 ? -29.972 -16.746 51.731 1.00 97.38 193 GLU A CA 1
ATOM 1497 C C . GLU A 1 193 ? -30.218 -15.549 52.661 1.00 97.38 193 GLU A C 1
ATOM 1499 O O . GLU A 1 193 ? -30.555 -15.733 53.832 1.00 97.38 193 GLU A O 1
ATOM 1504 N N . LEU A 1 194 ? -30.179 -14.317 52.143 1.00 96.94 194 LEU A N 1
ATOM 1505 C CA . LEU A 1 194 ? -30.538 -13.113 52.896 1.00 96.94 194 LEU A CA 1
ATOM 1506 C C . LEU A 1 194 ? -32.010 -13.140 53.340 1.00 96.94 194 LEU A C 1
ATOM 1508 O O . LEU A 1 194 ? -32.323 -12.792 54.479 1.00 96.94 194 LEU A O 1
ATOM 1512 N N . LYS A 1 195 ? -32.933 -13.600 52.484 1.00 96.69 195 LYS A N 1
ATOM 1513 C CA . LYS A 1 195 ? -34.347 -13.797 52.856 1.00 96.69 195 LYS A CA 1
ATOM 1514 C C . LYS A 1 195 ? -34.521 -14.895 53.907 1.00 96.69 195 LYS A C 1
ATOM 1516 O O . LYS A 1 195 ? -35.307 -14.720 54.837 1.00 96.69 195 LYS A O 1
ATOM 1521 N N . ALA A 1 196 ? -33.794 -16.005 53.798 1.00 97.19 196 ALA A N 1
ATOM 1522 C CA . ALA A 1 196 ? -33.849 -17.096 54.769 1.00 97.19 196 ALA A CA 1
ATOM 1523 C C . ALA A 1 196 ? -33.302 -16.661 56.141 1.00 97.19 196 ALA A C 1
ATOM 1525 O O . ALA A 1 196 ? -33.962 -16.861 57.161 1.00 97.19 196 ALA A O 1
ATOM 1526 N N . THR A 1 197 ? -32.141 -16.001 56.166 1.00 96.81 197 THR A N 1
ATOM 1527 C CA . THR A 1 197 ? -31.501 -15.495 57.392 1.00 96.81 197 THR A CA 1
ATOM 1528 C C . THR A 1 197 ? -32.320 -14.394 58.061 1.00 96.81 197 THR A C 1
ATOM 1530 O O . THR A 1 197 ? -32.550 -14.477 59.265 1.00 96.81 197 THR A O 1
ATOM 1533 N N . THR A 1 198 ? -32.852 -13.418 57.316 1.00 96.44 198 THR A N 1
ATOM 1534 C CA . THR A 1 198 ? -33.764 -12.403 57.885 1.00 96.44 198 THR A CA 1
ATOM 1535 C C . THR A 1 198 ? -35.068 -13.016 58.401 1.00 96.44 198 THR A C 1
ATOM 1537 O O . THR A 1 198 ? -35.515 -12.662 59.490 1.00 96.44 198 THR A O 1
ATOM 1540 N N . THR A 1 199 ? -35.650 -13.999 57.704 1.00 96.38 199 THR A N 1
ATOM 1541 C CA . THR A 1 199 ? -36.833 -14.731 58.200 1.00 96.38 199 THR A CA 1
ATOM 1542 C C . THR A 1 199 ? -36.522 -15.484 59.499 1.00 96.38 199 THR A C 1
ATOM 1544 O O . THR A 1 199 ? -37.308 -15.426 60.447 1.00 96.38 199 THR A O 1
ATOM 1547 N N . ALA A 1 200 ? -35.358 -16.136 59.587 1.00 96.44 200 ALA A N 1
ATOM 1548 C CA . ALA A 1 200 ? -34.899 -16.815 60.797 1.00 96.44 200 ALA A CA 1
ATOM 1549 C C . ALA A 1 200 ? -34.630 -15.835 61.955 1.00 96.44 200 ALA A C 1
ATOM 1551 O O . ALA A 1 200 ? -35.024 -16.111 63.087 1.00 96.44 200 ALA A O 1
ATOM 1552 N N . GLN A 1 201 ? -34.037 -14.667 61.682 1.00 96.75 201 GLN A N 1
ATOM 1553 C CA . GLN A 1 201 ? -33.844 -13.596 62.668 1.00 96.75 201 GLN A CA 1
ATOM 1554 C C . GLN A 1 201 ? -35.180 -13.057 63.191 1.00 96.75 201 GLN A C 1
ATOM 1556 O O . GLN A 1 201 ? -35.350 -12.942 64.402 1.00 96.75 201 GLN A O 1
ATOM 1561 N N . ILE A 1 202 ? -36.157 -12.798 62.314 1.00 95.94 202 ILE A N 1
ATOM 1562 C CA . ILE A 1 202 ? -37.507 -12.359 62.708 1.00 95.94 202 ILE A CA 1
ATOM 1563 C C . ILE A 1 202 ? -38.199 -13.434 63.560 1.00 95.94 202 ILE A C 1
ATOM 1565 O O . ILE A 1 202 ? -38.832 -13.110 64.565 1.00 95.94 202 ILE A O 1
ATOM 1569 N N . ALA A 1 203 ? -38.071 -14.715 63.200 1.00 96.00 203 ALA A N 1
ATOM 1570 C CA . ALA A 1 203 ? -38.612 -15.817 63.992 1.00 96.00 203 ALA A CA 1
ATOM 1571 C C . ALA A 1 203 ? -37.943 -15.918 65.376 1.00 96.00 203 ALA A C 1
ATOM 1573 O O . ALA A 1 203 ? -38.639 -16.066 66.381 1.00 96.00 203 ALA A O 1
ATOM 1574 N N . ALA A 1 204 ? -36.616 -15.770 65.447 1.00 96.19 204 ALA A N 1
ATOM 1575 C CA . ALA A 1 204 ? -35.861 -15.766 66.698 1.00 96.19 204 ALA A CA 1
ATOM 1576 C C . ALA A 1 204 ? -36.221 -14.567 67.593 1.00 96.19 204 ALA A C 1
ATOM 1578 O O . ALA A 1 204 ? -36.466 -14.755 68.781 1.00 96.19 204 ALA A O 1
ATOM 1579 N N . GLN A 1 205 ? -36.339 -13.360 67.027 1.00 95.75 205 GLN A N 1
ATOM 1580 C CA . GLN A 1 205 ? -36.788 -12.158 67.741 1.00 95.75 205 GLN A CA 1
ATOM 1581 C C . GLN A 1 205 ? -38.216 -12.312 68.273 1.00 95.75 205 GLN A C 1
ATOM 1583 O O . GLN A 1 205 ? -38.470 -12.016 69.438 1.00 95.75 205 GLN A O 1
ATOM 1588 N N . ARG A 1 206 ? -39.148 -12.828 67.458 1.00 95.81 206 ARG A N 1
ATOM 1589 C CA . ARG A 1 206 ? -40.525 -13.112 67.900 1.00 95.81 206 ARG A CA 1
ATOM 1590 C C . ARG A 1 206 ? -40.565 -14.140 69.023 1.00 95.81 206 ARG A C 1
ATOM 1592 O O . ARG A 1 206 ? -41.341 -13.963 69.959 1.00 95.81 206 ARG A O 1
ATOM 1599 N N . LYS A 1 207 ? -39.739 -15.188 68.949 1.00 96.44 207 LYS A N 1
ATOM 1600 C CA . LYS A 1 207 ? -39.622 -16.172 70.027 1.00 96.44 207 LYS A CA 1
ATOM 1601 C C . LYS A 1 207 ? -39.088 -15.515 71.301 1.00 96.44 207 LYS A C 1
ATOM 1603 O O . LYS A 1 207 ? -39.765 -15.590 72.313 1.00 96.44 207 LYS A O 1
ATOM 1608 N N . ALA A 1 208 ? -37.960 -14.806 71.234 1.00 95.69 208 ALA A N 1
ATOM 1609 C CA . ALA A 1 208 ? -37.367 -14.126 72.386 1.00 95.69 208 ALA A CA 1
ATOM 1610 C C . ALA A 1 208 ? -38.341 -13.135 73.051 1.00 95.69 208 ALA A C 1
ATOM 1612 O O . ALA A 1 208 ? -38.510 -13.173 74.265 1.00 95.69 208 ALA A O 1
ATOM 1613 N N . ALA A 1 209 ? -39.055 -12.325 72.262 1.00 95.56 209 ALA A N 1
ATOM 1614 C CA . ALA A 1 209 ? -40.085 -11.419 72.772 1.00 95.56 209 ALA A CA 1
ATOM 1615 C C . ALA A 1 209 ? -41.285 -12.166 73.389 1.00 95.56 209 ALA A C 1
ATOM 1617 O O . ALA A 1 209 ? -41.866 -11.705 74.367 1.00 95.56 209 ALA A O 1
ATOM 1618 N N . THR A 1 210 ? -41.662 -13.332 72.850 1.00 95.75 210 THR A N 1
ATOM 1619 C CA . THR A 1 210 ? -42.721 -14.173 73.438 1.00 95.75 210 THR A CA 1
ATOM 1620 C C . THR A 1 210 ? -42.261 -14.781 74.761 1.00 95.75 210 THR A C 1
ATOM 1622 O O . THR A 1 210 ? -42.994 -14.708 75.745 1.00 95.75 210 THR A O 1
ATOM 1625 N N . ASP A 1 211 ? -41.041 -15.319 74.804 1.00 95.12 211 ASP A N 1
ATOM 1626 C CA . ASP A 1 211 ? -40.422 -15.888 76.001 1.00 95.12 211 ASP A CA 1
ATOM 1627 C C . ASP A 1 211 ? -40.318 -14.804 77.101 1.00 95.12 211 ASP A C 1
ATOM 1629 O O . ASP A 1 211 ? -40.743 -15.031 78.234 1.00 95.12 211 ASP A O 1
ATOM 1633 N N . GLU A 1 212 ? -39.888 -13.584 76.759 1.00 94.56 212 GLU A N 1
ATOM 1634 C CA . GLU A 1 212 ? -39.855 -12.423 77.663 1.00 94.56 212 GLU A CA 1
ATOM 1635 C C . GLU A 1 212 ? -41.252 -12.016 78.162 1.00 94.56 212 GLU A C 1
ATOM 1637 O O . GLU A 1 212 ? -41.443 -11.852 79.367 1.00 94.56 212 GLU A O 1
ATOM 1642 N N . ILE A 1 213 ? -42.263 -11.948 77.285 1.00 93.56 213 ILE A N 1
ATOM 1643 C CA . ILE A 1 213 ? -43.661 -11.706 77.688 1.00 93.56 213 ILE A CA 1
ATOM 1644 C C . ILE A 1 213 ? -44.157 -12.795 78.649 1.00 93.56 213 ILE A C 1
ATOM 1646 O O . ILE A 1 213 ? -44.870 -12.481 79.604 1.00 93.56 213 ILE A O 1
ATOM 1650 N N . THR A 1 214 ? -43.804 -14.069 78.437 1.00 94.94 214 THR A N 1
ATOM 1651 C CA . THR A 1 214 ? -44.181 -15.140 79.378 1.00 94.94 214 THR A CA 1
ATOM 1652 C C . THR A 1 214 ? -43.448 -15.026 80.710 1.00 94.94 214 THR A C 1
ATOM 1654 O O . THR A 1 214 ? -44.078 -15.223 81.749 1.00 94.94 214 THR A O 1
ATOM 1657 N N . ARG A 1 215 ? -42.170 -14.622 80.708 1.00 95.62 215 ARG A N 1
ATOM 1658 C CA . ARG A 1 215 ? -41.387 -14.391 81.928 1.00 95.62 215 ARG A CA 1
ATOM 1659 C C . ARG A 1 215 ? -41.969 -13.242 82.748 1.00 95.62 215 ARG A C 1
ATOM 1661 O O . ARG A 1 215 ? -42.261 -13.435 83.921 1.00 95.62 215 ARG A O 1
ATOM 1668 N N . LEU A 1 216 ? -42.237 -12.100 82.111 1.00 94.31 216 LEU A N 1
ATOM 1669 C CA . LEU A 1 216 ? -42.875 -10.939 82.741 1.00 94.31 216 LEU A CA 1
ATOM 1670 C C . LEU A 1 216 ? -44.285 -11.263 83.253 1.00 94.31 216 LEU A C 1
ATOM 1672 O O . LEU A 1 216 ? -44.675 -10.780 84.311 1.00 94.31 216 LEU A O 1
ATOM 1676 N N . LYS A 1 217 ? -45.055 -12.102 82.544 1.00 94.06 217 LYS A N 1
ATOM 1677 C CA . LYS A 1 217 ? -46.348 -12.594 83.046 1.00 94.06 217 LYS A CA 1
ATOM 1678 C C . LYS A 1 217 ? -46.198 -13.488 84.274 1.00 94.06 217 LYS A C 1
ATOM 1680 O O . LYS A 1 217 ? -47.002 -13.332 85.184 1.00 94.06 217 LYS A O 1
ATOM 1685 N N . SER A 1 218 ? -45.208 -14.383 84.308 1.00 94.56 218 SER A N 1
ATOM 1686 C CA . SER A 1 218 ? -44.926 -15.210 85.490 1.00 94.56 218 SER A CA 1
ATOM 1687 C C . SER A 1 218 ? -44.522 -14.333 86.670 1.00 94.56 218 SER A C 1
ATOM 1689 O O . SER A 1 218 ? -45.201 -14.361 87.683 1.00 94.56 218 SER A O 1
ATOM 1691 N N . GLU A 1 219 ? -43.518 -13.468 86.498 1.00 93.94 219 GLU A N 1
ATOM 1692 C CA . GLU A 1 219 ? -43.043 -12.550 87.542 1.00 93.94 219 GLU A CA 1
ATOM 1693 C C . GLU A 1 219 ? -44.168 -11.661 88.090 1.00 93.94 219 GLU A C 1
ATOM 1695 O O . GLU A 1 219 ? -44.244 -11.432 89.294 1.00 93.94 219 GLU A O 1
ATOM 1700 N N . ASN A 1 220 ? -45.068 -11.177 87.228 1.00 92.88 220 ASN A N 1
ATOM 1701 C CA . ASN A 1 220 ? -46.215 -10.373 87.645 1.00 92.88 220 ASN A CA 1
ATOM 1702 C C . ASN A 1 220 ? -47.291 -11.225 88.349 1.00 92.88 220 ASN A C 1
ATOM 1704 O O . ASN A 1 220 ? -47.852 -10.788 89.347 1.00 92.88 220 ASN A O 1
ATOM 1708 N N . ASN A 1 221 ? -47.537 -12.466 87.912 1.00 94.06 221 ASN A N 1
ATOM 1709 C CA . ASN A 1 221 ? -48.388 -13.408 88.650 1.00 94.06 221 ASN A CA 1
ATOM 1710 C C . ASN A 1 221 ? -47.810 -13.723 90.038 1.00 94.06 221 ASN A C 1
ATOM 1712 O O . ASN A 1 221 ? -48.544 -13.656 91.017 1.00 94.06 221 ASN A O 1
ATOM 1716 N N . ASP A 1 222 ? -46.507 -13.992 90.134 1.00 93.25 222 ASP A N 1
ATOM 1717 C CA . ASP A 1 222 ? -45.803 -14.265 91.390 1.00 93.25 222 ASP A CA 1
ATOM 1718 C C . ASP A 1 222 ? -45.861 -13.040 92.325 1.00 93.25 222 ASP A C 1
ATOM 1720 O O . ASP A 1 222 ? -46.089 -13.173 93.528 1.00 93.25 222 ASP A O 1
ATOM 1724 N N . GLN A 1 223 ? -45.733 -11.824 91.777 1.00 91.81 223 GLN A N 1
ATOM 1725 C CA . GLN A 1 223 ? -45.939 -10.568 92.510 1.00 91.81 223 GLN A CA 1
ATOM 1726 C C . GLN A 1 223 ? -47.392 -10.385 92.968 1.00 91.81 223 GLN A C 1
ATOM 1728 O O . GLN A 1 223 ? -47.615 -9.940 94.094 1.00 91.81 223 GLN A O 1
ATOM 1733 N N . ILE A 1 224 ? -48.382 -10.738 92.142 1.00 89.06 224 ILE A N 1
ATOM 1734 C CA . ILE A 1 224 ? -49.805 -10.701 92.506 1.00 89.06 224 ILE A CA 1
ATOM 1735 C C . ILE A 1 224 ? -50.100 -11.726 93.607 1.00 89.06 224 ILE A C 1
ATOM 1737 O O . ILE A 1 224 ? -50.764 -11.380 94.582 1.00 89.06 224 ILE A O 1
ATOM 1741 N N . GLU A 1 225 ? -49.588 -12.954 93.514 1.00 90.75 225 GLU A N 1
ATOM 1742 C CA . GLU A 1 225 ? -49.736 -13.973 94.558 1.00 90.75 225 GLU A CA 1
ATOM 1743 C C . GLU A 1 225 ? -49.045 -13.553 95.858 1.00 90.75 225 GLU A C 1
ATOM 1745 O O . GLU A 1 225 ? -49.651 -13.656 96.924 1.00 90.75 225 GLU A O 1
ATOM 1750 N N . ALA A 1 226 ? -47.834 -12.993 95.790 1.00 91.00 226 ALA A N 1
ATOM 1751 C CA . ALA A 1 226 ? -47.138 -12.446 96.952 1.00 91.00 226 ALA A CA 1
ATOM 1752 C C . ALA A 1 226 ? -47.909 -11.276 97.587 1.00 91.00 226 ALA A C 1
ATOM 1754 O O . ALA A 1 226 ? -48.086 -11.250 98.806 1.00 91.00 226 ALA A O 1
ATOM 1755 N N . ALA A 1 227 ? -48.434 -10.346 96.783 1.00 87.06 227 ALA A N 1
ATOM 1756 C CA . ALA A 1 227 ? -49.246 -9.227 97.257 1.00 87.06 227 ALA A CA 1
ATOM 1757 C C . ALA A 1 227 ? -50.590 -9.690 97.844 1.00 87.06 227 ALA A C 1
ATOM 1759 O O . ALA A 1 227 ? -51.035 -9.149 98.855 1.00 87.06 227 ALA A O 1
ATOM 1760 N N . LEU A 1 228 ? -51.224 -10.718 97.271 1.00 88.81 228 LEU A N 1
ATOM 1761 C CA . LEU A 1 228 ? -52.431 -11.345 97.817 1.00 88.81 228 LEU A CA 1
ATOM 1762 C C . LEU A 1 228 ? -52.136 -12.122 99.103 1.00 88.81 228 LEU A C 1
ATOM 1764 O O . LEU A 1 228 ? -52.941 -12.078 100.030 1.00 88.81 228 LEU A O 1
ATOM 1768 N N . ALA A 1 229 ? -50.998 -12.807 99.203 1.00 89.81 229 ALA A N 1
ATOM 1769 C CA . ALA A 1 229 ? -50.560 -13.473 100.425 1.00 89.81 229 ALA A CA 1
ATOM 1770 C C . ALA A 1 229 ? -50.251 -12.450 101.527 1.00 89.81 229 ALA A C 1
ATOM 1772 O O . ALA A 1 229 ? -50.682 -12.628 102.665 1.00 89.81 229 ALA A O 1
ATOM 1773 N N . GLU A 1 230 ? -49.592 -11.337 101.195 1.00 87.75 230 GLU A N 1
ATOM 1774 C CA . GLU A 1 230 ? -49.335 -10.238 102.126 1.00 87.75 230 GLU A CA 1
ATOM 1775 C C . GLU A 1 230 ? -50.632 -9.514 102.523 1.00 87.75 230 GLU A C 1
ATOM 1777 O O . GLU A 1 230 ? -50.811 -9.185 103.693 1.00 87.75 230 GLU A O 1
ATOM 1782 N N . ALA A 1 231 ? -51.577 -9.316 101.599 1.00 85.44 231 ALA A N 1
ATOM 1783 C CA . ALA A 1 231 ? -52.894 -8.754 101.893 1.00 85.44 231 ALA A CA 1
ATOM 1784 C C . ALA A 1 231 ? -53.737 -9.693 102.767 1.00 85.44 231 ALA A C 1
ATOM 1786 O O . ALA A 1 231 ? -54.367 -9.233 103.715 1.00 85.44 231 ALA A O 1
ATOM 1787 N N . ASN A 1 232 ? -53.713 -11.006 102.515 1.00 86.00 232 ASN A N 1
ATOM 1788 C CA . ASN A 1 232 ? -54.368 -12.006 103.361 1.00 86.00 232 ASN A CA 1
ATOM 1789 C C . ASN A 1 232 ? -53.702 -12.115 104.735 1.00 86.00 232 ASN A C 1
ATOM 1791 O O . ASN A 1 232 ? -54.408 -12.257 105.731 1.00 86.00 232 ASN A O 1
ATOM 1795 N N . LYS A 1 233 ? -52.372 -11.990 104.812 1.00 88.38 233 LYS A N 1
ATOM 1796 C CA . LYS A 1 233 ? -51.642 -11.890 106.077 1.00 88.38 233 LYS A CA 1
ATOM 1797 C C . LYS A 1 233 ? -52.041 -10.623 106.826 1.00 88.38 233 LYS A C 1
ATOM 1799 O O . LYS A 1 233 ? -52.484 -10.737 107.954 1.00 88.38 233 LYS A O 1
ATOM 1804 N N . LYS A 1 234 ? -52.027 -9.447 106.190 1.00 86.00 234 LYS A N 1
ATOM 1805 C CA . LYS A 1 234 ? -52.524 -8.190 106.780 1.00 86.00 234 LYS A CA 1
ATOM 1806 C C . LYS A 1 234 ? -53.991 -8.296 107.201 1.00 86.00 234 LYS A C 1
ATOM 1808 O O . LYS A 1 234 ? -54.352 -7.769 108.241 1.00 86.00 234 LYS A O 1
ATOM 1813 N N . LEU A 1 235 ? -54.839 -9.005 106.454 1.00 83.31 235 LEU A N 1
ATOM 1814 C CA . LEU A 1 235 ? -56.232 -9.269 106.828 1.00 83.31 235 LEU A CA 1
ATOM 1815 C C . LEU A 1 235 ? -56.335 -10.231 108.024 1.00 83.31 235 LEU A C 1
ATOM 1817 O O . LEU A 1 235 ? -57.235 -10.081 108.845 1.00 83.31 235 LEU A O 1
ATOM 1821 N N . ALA A 1 236 ? -55.440 -11.214 108.136 1.00 83.38 236 ALA A N 1
ATOM 1822 C CA . ALA A 1 236 ? -55.339 -12.113 109.282 1.00 83.38 236 ALA A CA 1
ATOM 1823 C C . ALA A 1 236 ? -54.800 -11.380 110.519 1.00 83.38 236 ALA A C 1
ATOM 1825 O O . ALA A 1 236 ? -55.421 -11.471 111.570 1.00 83.38 236 ALA A O 1
ATOM 1826 N N . ASP A 1 237 ? -53.749 -10.573 110.368 1.00 83.44 237 ASP A N 1
ATOM 1827 C CA . ASP A 1 237 ? -53.189 -9.685 111.386 1.00 83.44 237 ASP A CA 1
ATOM 1828 C C . ASP A 1 237 ? -54.250 -8.671 111.845 1.00 83.44 237 ASP A C 1
ATOM 1830 O O . ASP A 1 237 ? -54.432 -8.481 113.040 1.00 83.44 237 ASP A O 1
ATOM 1834 N N . VAL A 1 238 ? -55.039 -8.092 110.928 1.00 81.19 238 VAL A N 1
ATOM 1835 C CA . VAL A 1 238 ? -56.191 -7.228 111.248 1.00 81.19 238 VAL A CA 1
ATOM 1836 C C . VAL A 1 238 ? -57.325 -8.019 111.897 1.00 81.19 238 VAL A C 1
ATOM 1838 O O . VAL A 1 238 ? -57.964 -7.496 112.798 1.00 81.19 238 VAL A O 1
ATOM 1841 N N . ARG A 1 239 ? -57.594 -9.276 111.527 1.00 81.94 239 ARG A N 1
ATOM 1842 C CA . ARG A 1 239 ? -58.584 -10.125 112.224 1.00 81.94 239 ARG A CA 1
ATOM 1843 C C . ARG A 1 239 ? -58.120 -10.510 113.625 1.00 81.94 239 ARG A C 1
ATOM 1845 O O . ARG A 1 239 ? -58.938 -10.525 114.540 1.00 81.94 239 ARG A O 1
ATOM 1852 N N . GLU A 1 240 ? -56.833 -10.776 113.819 1.00 81.56 240 GLU A N 1
ATOM 1853 C CA . GLU A 1 240 ? -56.227 -11.011 115.126 1.00 81.56 240 GLU A CA 1
ATOM 1854 C C . GLU A 1 240 ? -56.221 -9.721 115.948 1.00 81.56 240 GLU A C 1
ATOM 1856 O O . GLU A 1 240 ? -56.594 -9.748 117.115 1.00 81.56 240 GLU A O 1
ATOM 1861 N N . GLN A 1 241 ? -55.898 -8.579 115.343 1.00 78.56 241 GLN A N 1
ATOM 1862 C CA . GLN A 1 241 ? -55.956 -7.260 115.967 1.00 78.56 241 GLN A CA 1
ATOM 1863 C C . GLN A 1 241 ? -57.395 -6.850 116.282 1.00 78.56 241 GLN A C 1
ATOM 1865 O O . GLN A 1 241 ? -57.611 -6.264 117.328 1.00 78.56 241 GLN A O 1
ATOM 1870 N N . VAL A 1 242 ? -58.389 -7.211 115.465 1.00 76.50 242 VAL A N 1
ATOM 1871 C CA . VAL A 1 242 ? -59.824 -7.028 115.743 1.00 76.50 242 VAL A CA 1
ATOM 1872 C C . VAL A 1 242 ? -60.306 -8.011 116.811 1.00 76.50 242 VAL A C 1
ATOM 1874 O O . VAL A 1 242 ? -61.149 -7.648 117.620 1.00 76.50 242 VAL A O 1
ATOM 1877 N N . SER A 1 243 ? -59.756 -9.225 116.886 1.00 71.50 243 SER A N 1
ATOM 1878 C CA . SER A 1 243 ? -60.043 -10.190 117.958 1.00 71.50 243 SER A CA 1
ATOM 1879 C C . SER A 1 243 ? -59.449 -9.734 119.297 1.00 71.50 243 SER A C 1
ATOM 1881 O O . SER A 1 243 ? -60.154 -9.686 120.305 1.00 71.50 243 SER A O 1
ATOM 1883 N N . LYS A 1 244 ? -58.191 -9.274 119.292 1.00 76.12 244 LYS A N 1
ATOM 1884 C CA . LYS A 1 244 ? -57.532 -8.593 120.414 1.00 76.12 244 LYS A CA 1
ATOM 1885 C C . LYS A 1 244 ? -58.275 -7.318 120.778 1.00 76.12 244 LYS A C 1
ATOM 1887 O O . LYS A 1 244 ? -58.624 -7.170 121.931 1.00 76.12 244 LYS A O 1
ATOM 1892 N N . MET A 1 245 ? -58.640 -6.467 119.820 1.00 69.44 245 MET A N 1
ATOM 1893 C CA . MET A 1 245 ? -59.477 -5.287 120.057 1.00 69.44 245 MET A CA 1
ATOM 1894 C C . MET A 1 245 ? -60.872 -5.650 120.549 1.00 69.44 245 MET A C 1
ATOM 1896 O O . MET A 1 245 ? -61.442 -4.844 121.257 1.00 69.44 245 MET A O 1
ATOM 1900 N N . LYS A 1 246 ? -61.441 -6.816 120.226 1.00 69.88 246 LYS A N 1
ATOM 1901 C CA . LYS A 1 246 ? -62.739 -7.260 120.753 1.00 69.88 246 LYS A CA 1
ATOM 1902 C C . LYS A 1 246 ? -62.608 -7.754 122.192 1.00 69.88 246 LYS A C 1
ATOM 1904 O O . LYS A 1 246 ? -63.417 -7.362 123.021 1.00 69.88 246 LYS A O 1
ATOM 1909 N N . SER A 1 247 ? -61.569 -8.528 122.503 1.00 69.00 247 SER A N 1
ATOM 1910 C CA . SER A 1 247 ? -61.184 -8.890 123.876 1.00 69.00 247 SER A CA 1
ATOM 1911 C C . SER A 1 247 ? -60.900 -7.636 124.712 1.00 69.00 247 SER A C 1
ATOM 1913 O O . SER A 1 247 ? -61.500 -7.418 125.763 1.00 69.00 247 SER A O 1
ATOM 1915 N N . ASP A 1 248 ? -60.060 -6.749 124.189 1.00 67.12 248 ASP A N 1
ATOM 1916 C CA . ASP A 1 248 ? -59.703 -5.470 124.784 1.00 67.12 248 ASP A CA 1
ATOM 1917 C C . ASP A 1 248 ? -60.875 -4.496 124.804 1.00 67.12 248 ASP A C 1
ATOM 1919 O O . ASP A 1 248 ? -60.873 -3.645 125.671 1.00 67.12 248 ASP A O 1
ATOM 1923 N N . ALA A 1 249 ? -61.867 -4.579 123.914 1.00 59.94 249 ALA A N 1
ATOM 1924 C CA . ALA A 1 249 ? -63.082 -3.761 123.959 1.00 59.94 249 ALA A CA 1
ATOM 1925 C C . ALA A 1 249 ? -64.153 -4.364 124.866 1.00 59.94 249 ALA A C 1
ATOM 1927 O O . ALA A 1 249 ? -64.971 -3.615 125.372 1.00 59.94 249 ALA A O 1
ATOM 1928 N N . GLN A 1 250 ? -64.148 -5.670 125.135 1.00 58.09 250 GLN A N 1
ATOM 1929 C CA . GLN A 1 250 ? -64.964 -6.265 126.197 1.00 58.09 250 GLN A CA 1
ATOM 1930 C C . GLN A 1 250 ? -64.376 -5.933 127.572 1.00 58.09 250 GLN A C 1
ATOM 1932 O O . GLN A 1 250 ? -65.111 -5.552 128.478 1.00 58.09 250 GLN A O 1
ATOM 1937 N N . ARG A 1 251 ? -63.046 -5.970 127.704 1.00 60.69 251 ARG A N 1
ATOM 1938 C CA . ARG A 1 251 ? -62.334 -5.492 128.892 1.00 60.69 251 ARG A CA 1
ATOM 1939 C C . ARG A 1 251 ? -62.441 -3.971 129.047 1.00 60.69 251 ARG A C 1
ATOM 1941 O O . ARG A 1 251 ? -62.834 -3.492 130.105 1.00 60.69 251 ARG A O 1
ATOM 1948 N N . LYS A 1 252 ? -62.206 -3.206 127.978 1.00 58.06 252 LYS A N 1
ATOM 1949 C CA . LYS A 1 252 ? -62.410 -1.753 127.974 1.00 58.06 252 LYS A CA 1
ATOM 1950 C C . LYS A 1 252 ? -63.879 -1.373 128.055 1.00 58.06 252 LYS A C 1
ATOM 1952 O O . LYS A 1 252 ? -64.123 -0.284 128.512 1.00 58.06 252 LYS A O 1
ATOM 1957 N N . ALA A 1 253 ? -64.869 -2.201 127.722 1.00 51.78 253 ALA A N 1
ATOM 1958 C CA . ALA A 1 253 ? -66.270 -1.859 128.001 1.00 51.78 253 ALA A CA 1
ATOM 1959 C C . ALA A 1 253 ? -66.543 -1.760 129.512 1.00 51.78 253 ALA A C 1
ATOM 1961 O O . ALA A 1 253 ? -67.374 -0.952 129.911 1.00 51.78 253 ALA A O 1
ATOM 1962 N N . ALA A 1 254 ? -65.807 -2.515 130.338 1.00 54.81 254 ALA A N 1
ATOM 1963 C CA . ALA A 1 254 ? -65.807 -2.351 131.791 1.00 54.81 254 ALA A CA 1
ATOM 1964 C C . ALA A 1 254 ? -64.920 -1.175 132.257 1.00 54.81 254 ALA A C 1
ATOM 1966 O O . ALA A 1 254 ? -65.269 -0.492 133.211 1.00 54.81 254 ALA A O 1
ATOM 1967 N N . GLU A 1 255 ? -63.802 -0.892 131.575 1.00 57.12 255 GLU A N 1
ATOM 1968 C CA . GLU A 1 255 ? -62.928 0.253 131.905 1.00 57.12 255 GLU A CA 1
ATOM 1969 C C . GLU A 1 255 ? -63.450 1.604 131.334 1.00 57.12 255 GLU A C 1
ATOM 1971 O O . GLU A 1 255 ? -63.050 2.662 131.805 1.00 57.12 255 GLU A O 1
ATOM 1976 N N . ILE A 1 256 ? -64.351 1.615 130.339 1.00 52.06 256 ILE A N 1
ATOM 1977 C CA . ILE A 1 256 ? -64.880 2.808 129.636 1.00 52.06 256 ILE A CA 1
ATOM 1978 C C . ILE A 1 256 ? -65.999 3.477 130.429 1.00 52.06 256 ILE A C 1
ATOM 1980 O O . ILE A 1 256 ? -66.124 4.696 130.347 1.00 52.06 256 ILE A O 1
ATOM 1984 N N . THR A 1 257 ? -66.764 2.740 131.237 1.00 54.53 257 THR A N 1
ATOM 1985 C CA . THR A 1 257 ? -67.695 3.356 132.197 1.00 54.53 257 THR A CA 1
ATOM 1986 C C . THR A 1 257 ? -66.974 4.243 133.214 1.00 54.53 257 THR A C 1
ATOM 1988 O O . THR A 1 257 ? -67.524 5.272 133.596 1.00 54.53 257 THR A O 1
ATOM 1991 N N . ASP A 1 258 ? -65.719 3.925 133.555 1.00 51.12 258 ASP A N 1
ATOM 1992 C CA . ASP A 1 258 ? -64.900 4.727 134.475 1.00 51.12 258 ASP A CA 1
ATOM 1993 C C . ASP A 1 258 ? -63.958 5.708 133.740 1.00 51.12 258 ASP A C 1
ATOM 1995 O O . ASP A 1 258 ? -63.738 6.832 134.194 1.00 51.12 258 ASP A O 1
ATOM 1999 N N . ALA A 1 259 ? -63.447 5.346 132.556 1.00 52.22 259 ALA A N 1
ATOM 2000 C CA . ALA A 1 259 ? -62.548 6.186 131.757 1.00 52.22 259 ALA A CA 1
ATOM 2001 C C . ALA A 1 259 ? -63.258 7.221 130.858 1.00 52.22 259 ALA A C 1
ATOM 2003 O O . ALA A 1 259 ? -62.589 8.102 130.307 1.00 52.22 259 ALA A O 1
ATOM 2004 N N . ALA A 1 260 ? -64.591 7.178 130.727 1.00 47.94 260 ALA A N 1
ATOM 2005 C CA . ALA A 1 260 ? -65.370 8.200 130.016 1.00 47.94 260 ALA A CA 1
ATOM 2006 C C . ALA A 1 260 ? -65.196 9.613 130.609 1.00 47.94 260 ALA A C 1
ATOM 2008 O O . ALA A 1 260 ? -65.295 10.595 129.878 1.00 47.94 260 ALA A O 1
ATOM 2009 N N . ASN A 1 261 ? -64.846 9.723 131.897 1.00 48.97 261 ASN A N 1
ATOM 2010 C CA . ASN A 1 261 ? -64.515 10.998 132.544 1.00 48.97 261 ASN A CA 1
ATOM 2011 C C . ASN A 1 261 ? -63.046 11.441 132.357 1.00 48.97 261 ASN A C 1
ATOM 2013 O O . ASN A 1 261 ? -62.700 12.555 132.740 1.00 48.97 261 ASN A O 1
ATOM 2017 N N . ALA A 1 262 ? -62.174 10.605 131.776 1.00 48.34 262 ALA A N 1
ATOM 2018 C CA . ALA A 1 262 ? -60.724 10.839 131.720 1.00 48.34 262 ALA A CA 1
ATOM 2019 C C . ALA A 1 262 ? -60.150 11.047 130.302 1.00 48.34 262 ALA A C 1
ATOM 2021 O O . ALA A 1 262 ? -58.994 11.441 130.165 1.00 48.34 262 ALA A O 1
ATOM 2022 N N . LYS A 1 263 ? -60.927 10.817 129.232 1.00 49.31 263 LYS A N 1
ATOM 2023 C CA . LYS A 1 263 ? -60.477 10.996 127.830 1.00 49.31 263 LYS A CA 1
ATOM 2024 C C . LYS A 1 263 ? -61.051 12.221 127.109 1.00 49.31 263 LYS A C 1
ATOM 2026 O O . LYS A 1 263 ? -61.133 12.252 125.886 1.00 49.31 263 LYS A O 1
ATOM 2031 N N . ALA A 1 264 ? -61.311 13.286 127.864 1.00 46.47 264 ALA A N 1
ATOM 2032 C CA . ALA A 1 264 ? -61.562 14.627 127.328 1.00 46.47 264 ALA A CA 1
ATOM 2033 C C . ALA A 1 264 ? -60.278 15.389 126.899 1.00 46.47 264 ALA A C 1
ATOM 2035 O O . ALA A 1 264 ? -60.359 16.565 126.563 1.00 46.47 264 ALA A O 1
ATOM 2036 N N . GLN A 1 265 ? -59.093 14.758 126.935 1.00 47.72 265 GLN A N 1
ATOM 2037 C CA . GLN A 1 265 ? -57.788 15.437 126.786 1.00 47.72 265 GLN A CA 1
ATOM 2038 C C . GLN A 1 265 ? -56.820 14.801 125.763 1.00 47.72 265 GLN A C 1
ATOM 2040 O O . GLN A 1 265 ? -55.632 15.086 125.802 1.00 47.72 265 GLN A O 1
ATOM 2045 N N . GLY A 1 266 ? -57.296 13.948 124.844 1.00 49.12 266 GLY A N 1
ATOM 2046 C CA . GLY A 1 266 ? -56.433 13.260 123.859 1.00 49.12 266 GLY A CA 1
ATOM 2047 C C . GLY A 1 266 ? -56.738 13.519 122.377 1.00 49.12 266 GLY A C 1
ATOM 2048 O O . GLY A 1 266 ? -56.136 12.881 121.526 1.00 49.12 266 GLY A O 1
ATOM 2049 N N . ILE A 1 267 ? -57.694 14.396 122.048 1.00 47.03 267 ILE A N 1
ATOM 2050 C CA . ILE A 1 267 ? -58.232 14.560 120.675 1.00 47.03 267 ILE A CA 1
ATOM 2051 C C . ILE A 1 267 ? -57.538 15.704 119.891 1.00 47.03 267 ILE A C 1
ATOM 2053 O O . ILE A 1 267 ? -57.981 16.077 118.810 1.00 47.03 267 ILE A O 1
ATOM 2057 N N . LEU A 1 268 ? -56.430 16.266 120.397 1.00 40.12 268 LEU A N 1
ATOM 2058 C CA . LEU A 1 268 ? -55.772 17.438 119.790 1.00 40.12 268 LEU A CA 1
ATOM 2059 C C . LEU A 1 268 ? -54.314 17.252 119.325 1.00 40.12 268 LEU A C 1
ATOM 2061 O O . LEU A 1 268 ? -53.762 18.203 118.781 1.00 40.12 268 LEU A O 1
ATOM 2065 N N . ASP A 1 269 ? -53.739 16.047 119.404 1.00 47.19 269 ASP A N 1
ATOM 2066 C CA . ASP A 1 269 ? -52.340 15.805 118.986 1.00 47.19 269 ASP A CA 1
ATOM 2067 C C . ASP A 1 269 ? -52.187 15.148 117.588 1.00 47.19 269 ASP A C 1
ATOM 2069 O O . ASP A 1 269 ? -51.074 15.010 117.086 1.00 47.19 269 ASP A O 1
ATOM 2073 N N . GLU A 1 270 ? -53.281 14.766 116.909 1.00 49.47 270 GLU A N 1
ATOM 2074 C CA . GLU A 1 270 ? -53.239 14.012 115.629 1.00 49.47 270 GLU A CA 1
ATOM 2075 C C . GLU A 1 270 ? -53.662 14.805 114.370 1.00 49.47 270 GLU A C 1
ATOM 2077 O O . GLU A 1 270 ? -53.808 14.236 113.288 1.00 49.47 270 GLU A O 1
ATOM 2082 N N . ALA A 1 271 ? -53.812 16.132 114.457 1.00 48.91 271 ALA A N 1
ATOM 2083 C CA . ALA A 1 271 ? -54.238 16.966 113.320 1.00 48.91 271 ALA A CA 1
ATOM 2084 C C . ALA A 1 271 ? -53.091 17.628 112.519 1.00 48.91 271 ALA A C 1
ATOM 2086 O O . ALA A 1 271 ? -53.323 18.116 111.411 1.00 48.91 271 ALA A O 1
ATOM 2087 N N . GLU A 1 272 ? -51.861 17.672 113.045 1.00 50.22 272 GLU A N 1
ATOM 2088 C CA . GLU A 1 272 ? -50.797 18.533 112.493 1.00 50.22 272 GLU A CA 1
ATOM 2089 C C . GLU A 1 272 ? -49.843 17.811 111.516 1.00 50.22 272 GLU A C 1
ATOM 2091 O O . GLU A 1 272 ? -49.461 18.366 110.482 1.00 50.22 272 GLU A O 1
ATOM 2096 N N . VAL A 1 273 ? -49.529 16.533 111.765 1.00 56.28 273 VAL A N 1
ATOM 2097 C CA . VAL A 1 273 ? -48.540 15.751 110.985 1.00 56.28 273 VAL A CA 1
ATOM 2098 C C . VAL A 1 273 ? -48.973 15.510 109.527 1.00 56.28 273 VAL A C 1
ATOM 2100 O O . VAL A 1 273 ? -48.136 15.403 108.628 1.00 56.28 273 VAL A O 1
ATOM 2103 N N . HIS A 1 274 ? -50.280 15.470 109.254 1.00 53.81 274 HIS A N 1
ATOM 2104 C CA . HIS A 1 274 ? -50.817 15.208 107.913 1.00 53.81 274 HIS A CA 1
ATOM 2105 C C . HIS A 1 274 ? -50.826 16.422 106.969 1.00 53.81 274 HIS A C 1
ATOM 2107 O O . HIS A 1 274 ? -51.075 16.248 105.776 1.00 53.81 274 HIS A O 1
ATOM 2113 N N . ARG A 1 275 ? -50.552 17.644 107.453 1.00 50.50 275 ARG A N 1
ATOM 2114 C CA . ARG A 1 275 ? -50.626 18.862 106.623 1.00 50.50 275 ARG A CA 1
ATOM 2115 C C . ARG A 1 275 ? -49.276 19.296 106.045 1.00 50.50 275 ARG A C 1
ATOM 2117 O O . ARG A 1 275 ? -49.231 19.807 104.928 1.00 50.50 275 ARG A O 1
ATOM 2124 N N . THR A 1 276 ? -48.181 19.078 106.769 1.00 54.25 276 THR A N 1
ATOM 2125 C CA . THR A 1 276 ? -46.823 19.472 106.347 1.00 54.25 276 THR A CA 1
ATOM 2126 C C . THR A 1 276 ? -46.229 18.544 105.287 1.00 54.25 276 THR A C 1
ATOM 2128 O O . THR A 1 276 ? -45.563 19.025 104.372 1.00 54.25 276 THR A O 1
ATOM 2131 N N . LYS A 1 277 ? -46.510 17.234 105.342 1.00 53.66 277 LYS A N 1
ATOM 2132 C CA . LYS A 1 277 ? -45.971 16.258 104.374 1.00 53.66 277 LYS A CA 1
ATOM 2133 C C . LYS A 1 277 ? -46.493 16.468 102.945 1.00 53.66 277 LYS A C 1
ATOM 2135 O O . LYS A 1 277 ? -45.744 16.315 101.988 1.00 53.66 277 LYS A O 1
ATOM 2140 N N . THR A 1 278 ? -47.752 16.870 102.800 1.00 54.75 278 THR A N 1
ATOM 2141 C CA . THR A 1 278 ? -48.415 17.034 101.494 1.00 54.75 278 THR A CA 1
ATOM 2142 C C . THR A 1 278 ? -47.993 18.315 100.763 1.00 54.75 278 THR A C 1
ATOM 2144 O O . THR A 1 278 ? -48.140 18.396 99.549 1.00 54.75 278 THR A O 1
ATOM 2147 N N . MET A 1 279 ? -47.439 19.309 101.471 1.00 54.22 279 MET A N 1
ATOM 2148 C CA . MET A 1 279 ? -46.961 20.564 100.867 1.00 54.22 279 MET A CA 1
ATOM 2149 C C . MET A 1 279 ? -45.487 20.541 100.441 1.00 54.22 279 MET A C 1
ATOM 2151 O O . MET A 1 279 ? -45.099 21.346 99.598 1.00 54.22 279 MET A O 1
ATOM 2155 N N . SER A 1 280 ? -44.659 19.626 100.962 1.00 58.59 280 SER A N 1
ATOM 2156 C CA . SER A 1 280 ? -43.267 19.499 100.499 1.00 58.59 280 SER A CA 1
ATOM 2157 C C . SER A 1 280 ? -43.138 18.715 99.190 1.00 58.59 280 SER A C 1
ATOM 2159 O O . SER A 1 280 ? -42.224 18.981 98.416 1.00 58.59 280 SER A O 1
ATOM 2161 N N . GLN A 1 281 ? -44.058 17.785 98.911 1.00 57.12 281 GLN A N 1
ATOM 2162 C CA . GLN A 1 281 ? -43.999 16.940 97.712 1.00 57.12 281 GLN A CA 1
ATOM 2163 C C . GLN A 1 281 ? -44.464 17.679 96.443 1.00 57.12 281 GLN A C 1
ATOM 2165 O O . GLN A 1 281 ? -43.836 17.542 95.399 1.00 57.12 281 GLN A O 1
ATOM 2170 N N . VAL A 1 282 ? -45.490 18.534 96.541 1.00 57.06 282 VAL A N 1
ATOM 2171 C CA . VAL A 1 282 ? -46.067 19.241 95.377 1.00 57.06 282 VAL A CA 1
ATOM 2172 C C . VAL A 1 282 ? -45.155 20.354 94.834 1.00 57.06 282 VAL A C 1
ATOM 2174 O O . VAL A 1 282 ? -45.152 20.602 93.633 1.00 57.06 282 VAL A O 1
ATOM 2177 N N . ASN A 1 283 ? -44.346 21.008 95.676 1.00 57.34 283 ASN A N 1
ATOM 2178 C CA . ASN A 1 283 ? -43.411 22.038 95.196 1.00 57.34 283 ASN A CA 1
ATOM 2179 C C . ASN A 1 283 ? -42.193 21.440 94.466 1.00 57.34 283 ASN A C 1
ATOM 2181 O O . ASN A 1 283 ? -41.737 22.018 93.482 1.00 57.34 283 ASN A O 1
ATOM 2185 N N . ALA A 1 284 ? -41.706 20.269 94.894 1.00 60.66 284 ALA A N 1
ATOM 2186 C CA . ALA A 1 284 ? -40.541 19.623 94.285 1.00 60.66 284 ALA A CA 1
ATOM 2187 C C . ALA A 1 284 ? -40.801 19.171 92.833 1.00 60.66 284 ALA A C 1
ATOM 2189 O O . ALA A 1 284 ? -39.965 19.399 91.959 1.00 60.66 284 ALA A O 1
ATOM 2190 N N . GLU A 1 285 ? -41.974 18.594 92.549 1.00 60.44 285 GLU A N 1
ATOM 2191 C CA . GLU A 1 285 ? -42.323 18.132 91.194 1.00 60.44 285 GLU A CA 1
ATOM 2192 C C . GLU A 1 285 ? -42.466 19.292 90.189 1.00 60.44 285 GLU A C 1
ATOM 2194 O O . GLU A 1 285 ? -42.109 19.151 89.019 1.00 60.44 285 GLU A O 1
ATOM 2199 N N . VAL A 1 286 ? -42.927 20.470 90.630 1.00 61.69 286 VAL A N 1
ATOM 2200 C CA . VAL A 1 286 ? -43.126 21.639 89.751 1.00 61.69 286 VAL A CA 1
ATOM 2201 C C . VAL A 1 286 ? -41.799 22.289 89.334 1.00 61.69 286 VAL A C 1
ATOM 2203 O O . VAL A 1 286 ? -41.674 22.746 88.193 1.00 61.69 286 VAL A O 1
ATOM 2206 N N . GLU A 1 287 ? -40.792 22.313 90.211 1.00 62.75 287 GLU A N 1
ATOM 2207 C CA . GLU A 1 287 ? -39.450 22.802 89.858 1.00 62.75 287 GLU A CA 1
ATOM 2208 C C . GLU A 1 287 ? -38.680 21.793 88.994 1.00 62.75 287 GLU A C 1
ATOM 2210 O O . GLU A 1 287 ? -38.013 22.197 88.037 1.00 62.75 287 GLU A O 1
ATOM 2215 N N . GLN A 1 288 ? -38.848 20.490 89.240 1.00 61.78 288 GLN A N 1
ATOM 2216 C CA . GLN A 1 288 ? -38.227 19.437 88.432 1.00 61.78 288 GLN A CA 1
ATOM 2217 C C . GLN A 1 288 ? -38.740 19.450 86.978 1.00 61.78 288 GLN A C 1
ATOM 2219 O O . GLN A 1 288 ? -37.942 19.492 86.042 1.00 61.78 288 GLN A O 1
ATOM 2224 N N . ILE A 1 289 ? -40.059 19.565 86.770 1.00 63.47 289 ILE A N 1
ATOM 2225 C CA . ILE A 1 289 ? -40.658 19.660 85.423 1.00 63.47 289 ILE A CA 1
ATOM 2226 C C . ILE A 1 289 ? -40.214 20.937 84.680 1.00 63.47 289 ILE A C 1
ATOM 2228 O O . ILE A 1 289 ? -40.011 20.907 83.465 1.00 63.47 289 ILE A O 1
ATOM 2232 N N . ARG A 1 290 ? -40.019 22.066 85.380 1.00 65.88 290 ARG A N 1
ATOM 2233 C CA . ARG A 1 290 ? -39.471 23.290 84.760 1.00 65.88 290 ARG A CA 1
ATOM 2234 C C . ARG A 1 290 ? -38.008 23.138 84.341 1.00 65.88 290 ARG A C 1
ATOM 2236 O O . ARG A 1 290 ? -37.643 23.654 83.286 1.00 65.88 290 ARG A O 1
ATOM 2243 N N . SER A 1 291 ? -37.198 22.441 85.138 1.00 70.81 291 SER A N 1
ATOM 2244 C CA . SER A 1 291 ? -35.796 22.150 84.817 1.00 70.81 291 SER A CA 1
ATOM 2245 C C . SER A 1 291 ? -35.674 21.280 83.561 1.00 70.81 291 SER A C 1
ATOM 2247 O O . SER A 1 291 ? -34.927 21.619 82.643 1.00 70.81 291 SER A O 1
ATOM 2249 N N . ASP A 1 292 ? -36.456 20.202 83.478 1.00 69.69 292 ASP A N 1
ATOM 2250 C CA . ASP A 1 292 ? -36.361 19.237 82.377 1.00 69.69 292 ASP A CA 1
ATOM 2251 C C . ASP A 1 292 ? -36.819 19.828 81.030 1.00 69.69 292 ASP A C 1
ATOM 2253 O O . ASP A 1 292 ? -36.207 19.565 79.993 1.00 69.69 292 ASP A O 1
ATOM 2257 N N . ILE A 1 293 ? -37.842 20.694 81.031 1.00 65.31 293 ILE A N 1
ATOM 2258 C CA . ILE A 1 293 ? -38.298 21.393 79.815 1.00 65.31 293 ILE A CA 1
ATOM 2259 C C . ILE A 1 293 ? -37.248 22.402 79.320 1.00 65.31 293 ILE A C 1
ATOM 2261 O O . ILE A 1 293 ? -37.031 22.508 78.111 1.00 65.31 293 ILE A O 1
ATOM 2265 N N . ALA A 1 294 ? -36.569 23.118 80.224 1.00 67.75 294 ALA A N 1
ATOM 2266 C CA . ALA A 1 294 ? -35.487 24.031 79.851 1.00 67.75 294 ALA A CA 1
ATOM 2267 C C . ALA A 1 294 ? -34.281 23.269 79.269 1.00 67.75 294 ALA A C 1
ATOM 2269 O O . ALA A 1 294 ? -33.790 23.618 78.194 1.00 67.75 294 ALA A O 1
ATOM 2270 N N . ALA A 1 295 ? -33.873 22.169 79.912 1.00 68.50 295 ALA A N 1
ATOM 2271 C CA . ALA A 1 295 ? -32.786 21.317 79.434 1.00 68.50 295 ALA A CA 1
ATOM 2272 C C . ALA A 1 295 ? -33.056 20.750 78.026 1.00 68.50 295 ALA A C 1
ATOM 2274 O O . ALA A 1 295 ? -32.163 20.752 77.178 1.00 68.50 295 ALA A O 1
ATOM 2275 N N . GLN A 1 296 ? -34.294 20.331 77.736 1.00 69.94 296 GLN A N 1
ATOM 2276 C CA . GLN A 1 296 ? -34.673 19.836 76.407 1.00 69.94 296 GLN A CA 1
ATOM 2277 C C . GLN A 1 296 ? -34.649 20.927 75.321 1.00 69.94 296 GLN A C 1
ATOM 2279 O O . GLN A 1 296 ? -34.310 20.630 74.173 1.00 69.94 296 GLN A O 1
ATOM 2284 N N . GLN A 1 297 ? -34.958 22.188 75.651 1.00 67.50 297 GLN A N 1
ATOM 2285 C CA . GLN A 1 297 ? -34.856 23.305 74.697 1.00 67.50 297 GLN A CA 1
ATOM 2286 C C . GLN A 1 297 ? -33.394 23.694 74.406 1.00 67.50 297 GLN A C 1
ATOM 2288 O O . GLN A 1 297 ? -33.040 23.927 73.243 1.00 67.50 297 GLN A O 1
ATOM 2293 N N . ASP A 1 298 ? -32.526 23.678 75.419 1.00 69.12 298 ASP A N 1
ATOM 2294 C CA . ASP A 1 298 ? -31.084 23.911 75.258 1.00 69.12 298 ASP A CA 1
ATOM 2295 C C . ASP A 1 298 ? -30.390 22.772 74.484 1.00 69.12 298 ASP A C 1
ATOM 2297 O O . ASP A 1 298 ? -29.493 23.008 73.670 1.00 69.12 298 ASP A O 1
ATOM 2301 N N . GLU A 1 299 ? -30.806 21.519 74.686 1.00 72.38 299 GLU A N 1
ATOM 2302 C CA . GLU A 1 299 ? -30.247 20.377 73.955 1.00 72.38 299 GLU A CA 1
ATOM 2303 C C . GLU A 1 299 ? -30.713 20.346 72.486 1.00 72.38 299 GLU A C 1
ATOM 2305 O O . GLU A 1 299 ? -29.929 20.027 71.587 1.00 72.38 299 GLU A O 1
ATOM 2310 N N . ALA A 1 300 ? -31.965 20.733 72.214 1.00 64.56 300 ALA A N 1
ATOM 2311 C CA . ALA A 1 300 ? -32.482 20.865 70.853 1.00 64.56 300 ALA A CA 1
ATOM 2312 C C . ALA A 1 300 ? -31.784 21.994 70.074 1.00 64.56 300 ALA A C 1
ATOM 2314 O O . ALA A 1 300 ? -31.391 21.795 68.922 1.00 64.56 300 ALA A O 1
ATOM 2315 N N . THR A 1 301 ? -31.569 23.159 70.695 1.00 73.56 301 THR A N 1
ATOM 2316 C CA . THR A 1 301 ? -30.859 24.281 70.052 1.00 73.56 301 THR A CA 1
ATOM 2317 C C . THR A 1 301 ? -29.373 23.991 69.829 1.00 73.56 301 THR A C 1
ATOM 2319 O O . THR A 1 301 ? -28.845 24.364 68.780 1.00 73.56 301 THR A O 1
ATOM 2322 N N . LYS A 1 302 ? -28.704 23.252 70.727 1.00 78.38 302 LYS A N 1
ATOM 2323 C CA . LYS A 1 302 ? -27.343 22.736 70.476 1.00 78.38 302 LYS A CA 1
ATOM 2324 C C . LYS A 1 302 ? -27.293 21.801 69.270 1.00 78.38 302 LYS A C 1
ATOM 2326 O O . LYS A 1 302 ? -26.535 22.071 68.347 1.00 78.38 302 LYS A O 1
ATOM 2331 N N . LYS A 1 303 ? -28.161 20.783 69.206 1.00 78.06 303 LYS A N 1
ATOM 2332 C CA . LYS A 1 303 ? -28.200 19.833 68.074 1.00 78.06 303 LYS A CA 1
ATOM 2333 C C . LYS A 1 303 ? -28.477 20.511 66.727 1.00 78.06 303 LYS A C 1
ATOM 2335 O O . LYS A 1 303 ? -27.936 20.081 65.712 1.00 78.06 303 LYS A O 1
ATOM 2340 N N . VAL A 1 304 ? -29.280 21.579 66.702 1.00 77.38 304 VAL A N 1
ATOM 2341 C CA . VAL A 1 304 ? -29.503 22.387 65.488 1.00 77.38 304 VAL A CA 1
ATOM 2342 C C . VAL A 1 304 ? -28.251 23.181 65.098 1.00 77.38 304 VAL A C 1
ATOM 2344 O O . VAL A 1 304 ? -27.888 23.177 63.924 1.00 77.38 304 VAL A O 1
ATOM 2347 N N . ASN A 1 305 ? -27.558 23.811 66.051 1.00 79.06 305 ASN A N 1
ATOM 2348 C CA . ASN A 1 305 ? -26.300 24.508 65.765 1.00 79.06 305 ASN A CA 1
ATOM 2349 C C . ASN A 1 305 ? -25.200 23.541 65.298 1.00 79.06 305 ASN A C 1
ATOM 2351 O O . ASN A 1 305 ? -24.552 23.814 64.291 1.00 79.06 305 ASN A O 1
ATOM 2355 N N . ASP A 1 306 ? -25.050 22.380 65.939 1.00 81.19 306 ASP A N 1
ATOM 2356 C CA . ASP A 1 306 ? -24.090 21.348 65.524 1.00 81.19 306 ASP A CA 1
ATOM 2357 C C . ASP A 1 306 ? -24.383 20.842 64.100 1.00 81.19 306 ASP A C 1
ATOM 2359 O O . ASP A 1 306 ? -23.459 20.637 63.310 1.00 81.19 306 ASP A O 1
ATOM 2363 N N . LEU A 1 307 ? -25.661 20.690 63.726 1.00 77.25 307 LEU A N 1
ATOM 2364 C CA . LEU A 1 307 ? -26.067 20.350 62.357 1.00 77.25 307 LEU A CA 1
ATOM 2365 C C . LEU A 1 307 ? -25.723 21.452 61.344 1.00 77.25 307 LEU A C 1
ATOM 2367 O O . LEU A 1 307 ? -25.306 21.130 60.232 1.00 77.25 307 LEU A O 1
ATOM 2371 N N . LEU A 1 308 ? -25.863 22.729 61.712 1.00 77.69 308 LEU A N 1
ATOM 2372 C CA . LEU A 1 308 ? -25.474 23.856 60.857 1.00 77.69 308 LEU A CA 1
ATOM 2373 C C . LEU A 1 308 ? -23.951 23.922 60.666 1.00 77.69 308 LEU A C 1
ATOM 2375 O O . LEU A 1 308 ? -23.501 24.035 59.527 1.00 77.69 308 LEU A O 1
ATOM 2379 N N . VAL A 1 309 ? -23.162 23.748 61.734 1.00 82.31 309 VAL A N 1
ATOM 2380 C CA . VAL A 1 309 ? -21.690 23.691 61.649 1.00 82.31 309 VAL A CA 1
ATOM 2381 C C . VAL A 1 309 ? -21.232 22.514 60.783 1.00 82.31 309 VAL A C 1
ATOM 2383 O O . VAL A 1 309 ? -20.449 22.708 59.856 1.00 82.31 309 VAL A O 1
ATOM 2386 N N . ASN A 1 310 ? -21.784 21.312 60.987 1.00 81.56 310 ASN A N 1
ATOM 2387 C CA . ASN A 1 310 ? -21.469 20.139 60.158 1.00 81.56 310 ASN A CA 1
ATOM 2388 C C . ASN A 1 310 ? -21.848 20.337 58.676 1.00 81.56 310 ASN A C 1
ATOM 2390 O O . ASN A 1 310 ? -21.174 19.816 57.782 1.00 81.56 310 ASN A O 1
ATOM 2394 N N . LEU A 1 311 ? -22.928 21.071 58.385 1.00 79.62 311 LEU A N 1
ATOM 2395 C CA . LEU A 1 311 ? -23.325 21.400 57.014 1.00 79.62 311 LEU A CA 1
ATOM 2396 C C . LEU A 1 311 ? -22.341 22.390 56.368 1.00 79.62 311 LEU A C 1
ATOM 2398 O O . LEU A 1 311 ? -22.019 22.260 55.184 1.00 79.62 311 LEU A O 1
ATOM 2402 N N . GLU A 1 312 ? -21.841 23.356 57.137 1.00 78.94 312 GLU A N 1
ATOM 2403 C CA . GLU A 1 312 ? -20.902 24.379 56.677 1.00 78.94 312 GLU A CA 1
ATOM 2404 C C . GLU A 1 312 ? -19.473 23.823 56.497 1.00 78.94 312 GLU A C 1
ATOM 2406 O O . GLU A 1 312 ? -18.823 24.103 55.483 1.00 78.94 312 GLU A O 1
ATOM 2411 N N . GLU A 1 313 ? -19.026 22.917 57.375 1.00 82.44 313 GLU A N 1
ATOM 2412 C CA . GLU A 1 313 ? -17.807 22.117 57.178 1.00 82.44 313 GLU A CA 1
ATOM 2413 C C . GLU A 1 313 ? -17.899 21.240 55.922 1.00 82.44 313 GLU A C 1
ATOM 2415 O O . GLU A 1 313 ? -17.015 21.288 55.067 1.00 82.44 313 GLU A O 1
ATOM 2420 N N . ARG A 1 314 ? -19.000 20.498 55.728 1.00 81.31 314 ARG A N 1
ATOM 2421 C CA . ARG A 1 314 ? -19.191 19.688 54.508 1.00 81.31 314 ARG A CA 1
ATOM 2422 C C . ARG A 1 314 ? -19.213 20.540 53.241 1.00 81.31 314 ARG A C 1
ATOM 2424 O O . ARG A 1 314 ? -18.636 20.148 52.229 1.00 81.31 314 ARG A O 1
ATOM 2431 N N . ARG A 1 315 ? -19.836 21.722 53.287 1.00 80.12 315 ARG A N 1
ATOM 2432 C CA . ARG A 1 315 ? -19.875 22.664 52.158 1.00 80.12 315 ARG A CA 1
ATOM 2433 C C . ARG A 1 315 ? -18.495 23.245 51.838 1.00 80.12 315 ARG A C 1
ATOM 2435 O O . ARG A 1 315 ? -18.180 23.429 50.663 1.00 80.12 315 ARG A O 1
ATOM 2442 N N . THR A 1 316 ? -17.676 23.544 52.844 1.00 85.50 316 THR A N 1
ATOM 2443 C CA . THR A 1 316 ? -16.314 24.068 52.635 1.00 85.50 316 THR A CA 1
ATOM 2444 C C . THR A 1 316 ? -15.330 22.980 52.200 1.00 85.50 316 THR A C 1
ATOM 2446 O O . THR A 1 316 ? -14.509 23.245 51.321 1.00 85.50 316 THR A O 1
ATOM 2449 N N . ALA A 1 317 ? -15.461 21.753 52.712 1.00 81.56 317 ALA A N 1
ATOM 2450 C CA . ALA A 1 317 ? -14.711 20.584 52.249 1.00 81.56 317 ALA A CA 1
ATOM 2451 C C . ALA A 1 317 ? -15.012 20.264 50.774 1.00 81.56 317 ALA A C 1
ATOM 2453 O O . ALA A 1 317 ? -14.097 20.271 49.953 1.00 81.56 317 ALA A O 1
ATOM 2454 N N . ALA A 1 318 ? -16.292 20.120 50.406 1.00 79.06 318 ALA A N 1
ATOM 2455 C CA . ALA A 1 318 ? -16.699 19.861 49.022 1.00 79.06 318 ALA A CA 1
ATOM 2456 C C . ALA A 1 318 ? -16.250 20.971 48.052 1.00 79.06 318 ALA A C 1
ATOM 2458 O O . ALA A 1 318 ? -15.915 20.699 46.900 1.00 79.06 318 ALA A O 1
ATOM 2459 N N . LYS A 1 319 ? -16.202 22.231 48.512 1.00 84.31 319 LYS A N 1
ATOM 2460 C CA . LYS A 1 319 ? -15.675 23.337 47.704 1.00 84.31 319 LYS A CA 1
ATOM 2461 C C . LYS A 1 319 ? -14.159 23.228 47.493 1.00 84.31 319 LYS A C 1
ATOM 2463 O O . LYS A 1 319 ? -13.714 23.410 46.366 1.00 84.31 319 LYS A O 1
ATOM 2468 N N . LYS A 1 320 ? -13.381 22.878 48.527 1.00 89.00 320 LYS A N 1
ATOM 2469 C CA . LYS A 1 320 ? -11.936 22.616 48.385 1.00 89.00 320 LYS A CA 1
ATOM 2470 C C . LYS A 1 320 ? -11.652 21.454 47.435 1.00 89.00 320 LYS A C 1
ATOM 2472 O O . LYS A 1 320 ? -10.793 21.593 46.575 1.00 89.00 320 LYS A O 1
ATOM 2477 N N . GLU A 1 321 ? -12.384 20.346 47.548 1.00 83.75 321 GLU A N 1
ATOM 2478 C CA . GLU A 1 321 ? -12.230 19.198 46.641 1.00 83.75 321 GLU A CA 1
ATOM 2479 C C . GLU A 1 321 ? -12.547 19.573 45.186 1.00 83.75 321 GLU A C 1
ATOM 2481 O O . GLU A 1 321 ? -11.810 19.189 44.276 1.00 83.75 321 GLU A O 1
ATOM 2486 N N . ALA A 1 322 ? -13.590 20.377 44.955 1.00 81.81 322 ALA A N 1
ATOM 2487 C CA . ALA A 1 322 ? -13.913 20.898 43.628 1.00 81.81 322 ALA A CA 1
ATOM 2488 C C . ALA A 1 322 ? -12.819 21.838 43.085 1.00 81.81 322 ALA A C 1
ATOM 2490 O O . ALA A 1 322 ? -12.395 21.680 41.939 1.00 81.81 322 ALA A O 1
ATOM 2491 N N . ASP A 1 323 ? -12.324 22.776 43.900 1.00 89.62 323 ASP A N 1
ATOM 2492 C CA . ASP A 1 323 ? -11.252 23.702 43.515 1.00 89.62 323 ASP A CA 1
ATOM 2493 C C . ASP A 1 323 ? -9.928 22.948 43.235 1.00 89.62 323 ASP A C 1
ATOM 2495 O O . ASP A 1 323 ? -9.236 23.252 42.260 1.00 89.62 323 ASP A O 1
ATOM 2499 N N . GLU A 1 324 ? -9.606 21.900 44.006 1.00 88.88 324 GLU A N 1
ATOM 2500 C CA . GLU A 1 324 ? -8.469 21.003 43.749 1.00 88.88 324 GLU A CA 1
ATOM 2501 C C . GLU A 1 324 ? -8.627 20.175 42.468 1.00 88.88 324 GLU A C 1
ATOM 2503 O O . GLU A 1 324 ? -7.659 20.012 41.724 1.00 88.88 324 GLU A O 1
ATOM 2508 N N . LEU A 1 325 ? -9.819 19.634 42.197 1.00 82.44 325 LEU A N 1
ATOM 2509 C CA . LEU A 1 325 ? -10.096 18.896 40.960 1.00 82.44 325 LEU A CA 1
ATOM 2510 C C . LEU A 1 325 ? -9.996 19.810 39.734 1.00 82.44 325 LEU A C 1
ATOM 2512 O O . LEU A 1 325 ? -9.431 19.405 38.720 1.00 82.44 325 LEU A O 1
ATOM 2516 N N . ILE A 1 326 ? -10.459 21.059 39.838 1.00 85.38 326 ILE A N 1
ATOM 2517 C CA . ILE A 1 326 ? -10.282 22.081 38.797 1.00 85.38 326 ILE A CA 1
ATOM 2518 C C . ILE A 1 326 ? -8.796 22.436 38.627 1.00 85.38 326 ILE A C 1
ATOM 2520 O O . ILE A 1 326 ? -8.340 22.605 37.497 1.00 85.38 326 ILE A O 1
ATOM 2524 N N . GLY A 1 327 ? -8.023 22.513 39.716 1.00 91.06 327 GLY A N 1
ATOM 2525 C CA . GLY A 1 327 ? -6.569 22.698 39.670 1.00 91.06 327 GLY A CA 1
ATOM 2526 C C . GLY A 1 327 ? -5.851 21.556 38.942 1.00 91.06 327 GLY A C 1
ATOM 2527 O O . GLY A 1 327 ? -5.109 21.801 37.993 1.00 91.06 327 GLY A O 1
ATOM 2528 N N . LYS A 1 328 ? -6.145 20.305 39.316 1.00 89.50 328 LYS A N 1
ATOM 2529 C CA . LYS A 1 328 ? -5.611 19.094 38.665 1.00 89.50 328 LYS A CA 1
ATOM 2530 C C . LYS A 1 328 ? -6.000 19.035 37.183 1.00 89.50 328 LYS A C 1
ATOM 2532 O O . LYS A 1 328 ? -5.147 18.771 36.343 1.00 89.50 328 LYS A O 1
ATOM 2537 N N . ALA A 1 329 ? -7.248 19.363 36.840 1.00 83.56 329 ALA A N 1
ATOM 2538 C CA . ALA A 1 329 ? -7.714 19.412 35.453 1.00 83.56 329 ALA A CA 1
ATOM 2539 C C . ALA A 1 329 ? -7.014 20.497 34.611 1.00 83.56 329 ALA A C 1
ATOM 2541 O O . ALA A 1 329 ? -6.813 20.297 33.415 1.00 83.56 329 ALA A O 1
ATOM 2542 N N . LYS A 1 330 ? -6.623 21.631 35.214 1.00 91.00 330 LYS A N 1
ATOM 2543 C CA . LYS A 1 330 ? -5.805 22.655 34.542 1.00 91.00 330 LYS A CA 1
ATOM 2544 C C . LYS A 1 330 ? -4.372 22.178 34.308 1.00 91.00 330 LYS A C 1
ATOM 2546 O O . LYS A 1 330 ? -3.926 22.270 33.172 1.00 91.00 330 LYS A O 1
ATOM 2551 N N . SER A 1 331 ? -3.722 21.602 35.326 1.00 92.06 331 SER A N 1
ATOM 2552 C CA . SER A 1 331 ? -2.366 21.027 35.217 1.00 92.06 331 SER A CA 1
ATOM 2553 C C . SER A 1 331 ? -2.294 19.993 34.095 1.00 92.06 331 SER A C 1
ATOM 2555 O O . SER A 1 331 ? -1.527 20.151 33.155 1.00 92.06 331 SER A O 1
ATOM 2557 N N . VAL A 1 332 ? -3.208 19.014 34.098 1.00 89.38 332 VAL A N 1
ATOM 2558 C CA . VAL A 1 332 ? -3.288 17.977 33.054 1.00 89.38 332 VAL A CA 1
ATOM 2559 C C . VAL A 1 332 ? -3.531 18.569 31.660 1.00 89.38 332 VAL A C 1
ATOM 2561 O O . VAL A 1 332 ? -3.054 18.014 30.671 1.00 89.38 332 VAL A O 1
ATOM 2564 N N . ARG A 1 333 ? -4.252 19.695 31.546 1.00 88.69 333 ARG A N 1
ATOM 2565 C CA . ARG A 1 333 ? -4.438 20.371 30.254 1.00 88.69 333 ARG A CA 1
ATOM 2566 C C . ARG A 1 333 ? -3.167 21.084 29.796 1.00 88.69 333 ARG A C 1
ATOM 2568 O O . ARG A 1 333 ? -2.813 20.948 28.633 1.00 88.69 333 ARG A O 1
ATOM 2575 N N . GLU A 1 334 ? -2.484 21.801 30.685 1.00 91.94 334 GLU A N 1
ATOM 2576 C CA . GLU A 1 334 ? -1.211 22.470 30.381 1.00 91.94 334 GLU A CA 1
ATOM 2577 C C . GLU A 1 334 ? -0.120 21.446 30.025 1.00 91.94 334 GLU A C 1
ATOM 2579 O O . GLU A 1 334 ? 0.527 21.589 28.993 1.00 91.94 334 GLU A O 1
ATOM 2584 N N . GLU A 1 335 ? -0.011 20.345 30.773 1.00 88.56 335 GLU A N 1
ATOM 2585 C CA . GLU A 1 335 ? 0.880 19.214 30.470 1.00 88.56 335 GLU A CA 1
ATOM 2586 C C . GLU A 1 335 ? 0.569 18.572 29.103 1.00 88.56 335 GLU A C 1
ATOM 2588 O O . GLU A 1 335 ? 1.481 18.241 28.342 1.00 88.56 335 GLU A O 1
ATOM 2593 N N . ALA A 1 336 ? -0.714 18.417 28.751 1.00 84.69 336 ALA A N 1
ATOM 2594 C CA . ALA A 1 336 ? -1.126 17.890 27.448 1.00 84.69 336 ALA A CA 1
ATOM 2595 C C . ALA A 1 336 ? -0.848 18.872 26.293 1.00 84.69 336 ALA A C 1
ATOM 2597 O O . ALA A 1 336 ? -0.418 18.444 25.217 1.00 84.69 336 ALA A O 1
ATOM 2598 N N . ASP A 1 337 ? -1.058 20.173 26.511 1.00 86.88 337 ASP A N 1
ATOM 2599 C CA . ASP A 1 337 ? -0.757 21.234 25.545 1.00 86.88 337 ASP A CA 1
ATOM 2600 C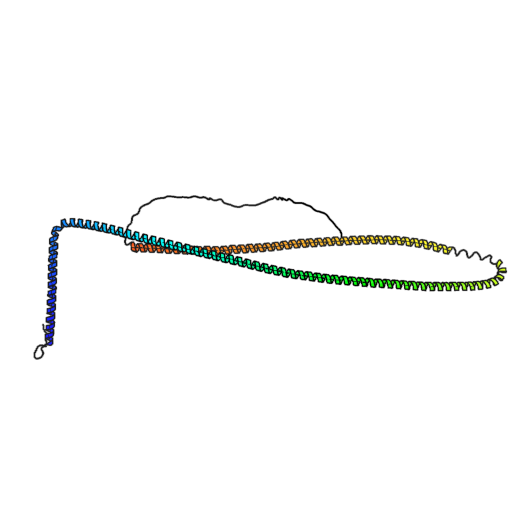 C . ASP A 1 337 ? 0.767 21.347 25.311 1.00 86.88 337 ASP A C 1
ATOM 2602 O O . ASP A 1 337 ? 1.211 21.422 24.159 1.00 86.88 337 ASP A O 1
ATOM 2606 N N . GLU A 1 338 ? 1.586 21.262 26.368 1.00 90.88 338 GLU A N 1
ATOM 2607 C CA . GLU A 1 338 ? 3.053 21.203 26.281 1.00 90.88 338 GLU A CA 1
ATOM 2608 C C . GLU A 1 338 ? 3.542 19.933 25.575 1.00 90.88 338 GLU A C 1
ATOM 2610 O O . GLU A 1 338 ? 4.378 20.018 24.671 1.00 90.88 338 GLU A O 1
ATOM 2615 N N . TYR A 1 339 ? 2.992 18.760 25.908 1.00 87.38 339 TYR A N 1
ATOM 2616 C CA . TYR A 1 339 ? 3.326 17.501 25.234 1.00 87.38 339 TYR A CA 1
ATOM 2617 C C . TYR A 1 339 ? 2.992 17.554 23.735 1.00 87.38 339 TYR A C 1
ATOM 2619 O O . TYR A 1 339 ? 3.801 17.153 22.891 1.00 87.38 339 TYR A O 1
ATOM 2627 N N . ALA A 1 340 ? 1.829 18.107 23.376 1.00 85.44 340 ALA A N 1
ATOM 2628 C CA . ALA A 1 340 ? 1.431 18.302 21.985 1.00 85.44 340 ALA A CA 1
ATOM 2629 C C . ALA A 1 340 ? 2.347 19.298 21.252 1.00 85.44 340 ALA A C 1
ATOM 2631 O O . ALA A 1 340 ? 2.703 19.067 20.093 1.00 85.44 340 ALA A O 1
ATOM 2632 N N . ALA A 1 341 ? 2.768 20.384 21.908 1.00 89.75 341 ALA A N 1
ATOM 2633 C CA . ALA A 1 341 ? 3.728 21.337 21.352 1.00 89.75 341 ALA A CA 1
ATOM 2634 C C . ALA A 1 341 ? 5.116 20.704 21.146 1.00 89.75 341 ALA A C 1
ATOM 2636 O O . ALA A 1 341 ? 5.710 20.858 20.075 1.00 89.75 341 ALA A O 1
ATOM 2637 N N . ALA A 1 342 ? 5.603 19.932 22.122 1.00 91.69 342 ALA A N 1
ATOM 2638 C CA . ALA A 1 342 ? 6.865 19.204 22.042 1.00 91.69 342 ALA A CA 1
ATOM 2639 C C . ALA A 1 342 ? 6.857 18.181 20.896 1.00 91.69 342 ALA A C 1
ATOM 2641 O O . ALA A 1 342 ? 7.759 18.201 20.055 1.00 91.69 342 ALA A O 1
ATOM 2642 N N . LYS A 1 343 ? 5.805 17.355 20.781 1.00 89.81 343 LYS A N 1
ATOM 2643 C CA . LYS A 1 343 ? 5.682 16.377 19.687 1.00 89.81 343 LYS A CA 1
ATOM 2644 C C . LYS A 1 343 ? 5.538 17.022 18.309 1.00 89.81 343 LYS A C 1
ATOM 2646 O O . LYS A 1 343 ? 6.104 16.504 17.349 1.00 89.81 343 LYS A O 1
ATOM 2651 N N . ARG A 1 344 ? 4.861 18.172 18.190 1.00 86.81 344 ARG A N 1
ATOM 2652 C CA . ARG A 1 344 ? 4.845 18.954 16.937 1.00 86.81 344 ARG A CA 1
ATOM 2653 C C . ARG A 1 344 ? 6.242 19.450 16.564 1.00 86.81 344 ARG A C 1
ATOM 2655 O O . ARG A 1 344 ? 6.624 19.319 15.407 1.00 86.81 344 ARG A O 1
ATOM 2662 N N . LYS A 1 345 ? 7.010 19.970 17.527 1.00 92.31 345 LYS A N 1
ATOM 2663 C CA . LYS A 1 345 ? 8.383 20.451 17.303 1.00 92.31 345 LYS A CA 1
ATOM 2664 C C . LYS A 1 345 ? 9.338 19.318 16.907 1.00 92.31 345 LYS A C 1
ATOM 2666 O O . LYS A 1 345 ? 10.153 19.499 16.009 1.00 92.31 345 LYS A O 1
ATOM 2671 N N . GLU A 1 346 ? 9.212 18.149 17.532 1.00 88.69 346 GLU A N 1
ATOM 2672 C CA . GLU A 1 346 ? 9.979 16.944 17.187 1.00 88.69 346 GLU A CA 1
ATOM 2673 C C . GLU A 1 346 ? 9.656 16.455 15.766 1.00 88.69 346 GLU A C 1
ATOM 2675 O O . GLU A 1 346 ? 10.568 16.260 14.965 1.00 88.69 346 GLU A O 1
ATOM 2680 N N . ALA A 1 347 ? 8.369 16.348 15.414 1.00 83.94 347 ALA A N 1
ATOM 2681 C CA . ALA A 1 347 ? 7.935 15.956 14.072 1.00 83.94 347 ALA A CA 1
ATOM 2682 C C . ALA A 1 347 ? 8.360 16.970 12.992 1.00 83.94 347 ALA A C 1
ATOM 2684 O O . ALA A 1 347 ? 8.760 16.574 11.900 1.00 83.94 347 ALA A O 1
ATOM 2685 N N . GLN A 1 348 ? 8.328 18.273 13.295 1.00 88.31 348 GLN A N 1
ATOM 2686 C CA . GLN A 1 348 ? 8.858 19.321 12.413 1.00 88.31 348 GLN A CA 1
ATOM 2687 C C . GLN A 1 348 ? 10.377 19.205 12.227 1.00 88.31 348 GLN A C 1
ATOM 2689 O O . GLN A 1 348 ? 10.859 19.372 11.109 1.00 88.31 348 GLN A O 1
ATOM 2694 N N . GLY A 1 349 ? 11.124 18.878 13.287 1.00 92.12 349 GLY A N 1
ATOM 2695 C CA . GLY A 1 349 ? 12.562 18.611 13.208 1.00 92.12 349 GLY A CA 1
ATOM 2696 C C . GLY A 1 349 ? 12.884 17.399 12.331 1.00 92.12 349 GLY A C 1
ATOM 2697 O O . GLY A 1 349 ? 13.708 17.502 11.429 1.00 92.12 349 GLY A O 1
ATOM 2698 N N . GLN A 1 350 ? 12.175 16.284 12.529 1.00 88.31 350 GLN A N 1
ATOM 2699 C CA . GLN A 1 350 ? 12.322 15.076 11.707 1.00 88.31 350 GLN A CA 1
ATOM 2700 C C . GLN A 1 350 ? 11.954 15.332 10.238 1.00 88.31 350 GLN A C 1
ATOM 2702 O O . GLN A 1 350 ? 12.676 14.902 9.343 1.00 88.31 350 GLN A O 1
ATOM 2707 N N . ALA A 1 351 ? 10.878 16.079 9.970 1.00 84.25 351 ALA A N 1
ATOM 2708 C CA . ALA A 1 351 ? 10.504 16.467 8.611 1.00 84.25 351 ALA A CA 1
ATOM 2709 C C . ALA A 1 351 ? 11.576 17.350 7.945 1.00 84.25 351 ALA A C 1
ATOM 2711 O O . ALA A 1 351 ? 11.915 17.121 6.786 1.00 84.25 351 ALA A O 1
ATOM 2712 N N . ALA A 1 352 ? 12.151 18.312 8.675 1.00 88.81 352 ALA A N 1
ATOM 2713 C CA . ALA A 1 352 ? 13.248 19.140 8.177 1.00 88.81 352 ALA A CA 1
ATOM 2714 C C . ALA A 1 352 ? 14.526 18.323 7.907 1.00 88.81 352 ALA A C 1
ATOM 2716 O O . ALA A 1 352 ? 15.198 18.562 6.909 1.00 88.81 352 ALA A O 1
ATOM 2717 N N . GLU A 1 353 ? 14.842 17.331 8.745 1.00 90.06 353 GLU A N 1
ATOM 2718 C CA . GLU A 1 353 ? 15.988 16.435 8.536 1.00 90.06 353 GLU A CA 1
ATOM 2719 C C . GLU A 1 353 ? 15.788 15.510 7.321 1.00 90.06 353 GLU A C 1
ATOM 2721 O O . GLU A 1 353 ? 16.728 15.279 6.562 1.00 90.06 353 GLU A O 1
ATOM 2726 N N . ILE A 1 354 ? 14.565 15.013 7.099 1.00 84.00 354 ILE A N 1
ATOM 2727 C CA . ILE A 1 354 ? 14.214 14.215 5.912 1.00 84.00 354 ILE A CA 1
ATOM 2728 C C . ILE A 1 354 ? 14.318 15.063 4.640 1.00 84.00 354 ILE A C 1
ATOM 2730 O O . ILE A 1 354 ? 14.910 14.604 3.666 1.00 84.00 354 ILE A O 1
ATOM 2734 N N . LEU A 1 355 ? 13.797 16.296 4.651 1.00 88.38 355 LEU A N 1
ATOM 2735 C CA . LEU A 1 355 ? 13.927 17.221 3.520 1.00 88.38 355 LEU A CA 1
ATOM 2736 C C . LEU A 1 355 ? 15.397 17.552 3.241 1.00 88.38 355 LEU A C 1
ATOM 2738 O O . LEU A 1 355 ? 15.837 17.405 2.110 1.00 88.38 355 LEU A O 1
ATOM 2742 N N . HIS A 1 356 ? 16.190 17.868 4.269 1.00 91.44 356 HIS A N 1
ATOM 2743 C CA . HIS A 1 356 ? 17.621 18.131 4.102 1.00 91.44 356 HIS A CA 1
ATOM 2744 C C . HIS A 1 356 ? 18.384 16.915 3.546 1.00 91.44 356 HIS A C 1
ATOM 2746 O O . HIS A 1 356 ? 19.308 17.083 2.752 1.00 91.44 356 HIS A O 1
ATOM 2752 N N . LYS A 1 357 ? 18.038 15.683 3.944 1.00 90.69 357 LYS A N 1
ATOM 2753 C CA . LYS A 1 357 ? 18.631 14.473 3.345 1.00 90.69 357 LYS A CA 1
ATOM 2754 C C . LYS A 1 357 ? 18.222 14.324 1.882 1.00 90.69 357 LYS A C 1
ATOM 2756 O O . LYS A 1 357 ? 19.096 14.147 1.047 1.00 90.69 357 LYS A O 1
ATOM 2761 N N . ALA A 1 358 ? 16.940 14.497 1.565 1.00 86.44 358 ALA A N 1
ATOM 2762 C CA . ALA A 1 358 ? 16.451 14.454 0.189 1.00 86.44 358 ALA A CA 1
ATOM 2763 C C . ALA A 1 358 ? 17.098 15.529 -0.707 1.00 86.44 358 ALA A C 1
ATOM 2765 O O . ALA A 1 358 ? 17.444 15.229 -1.845 1.00 86.44 358 ALA A O 1
ATOM 2766 N N . ASP A 1 359 ? 17.318 16.744 -0.195 1.00 87.44 359 ASP A N 1
ATOM 2767 C CA . ASP A 1 359 ? 18.001 17.828 -0.912 1.00 87.44 359 ASP A CA 1
ATOM 2768 C C . ASP A 1 359 ? 19.486 17.505 -1.161 1.00 87.44 359 ASP A C 1
ATOM 2770 O O . ASP A 1 359 ? 19.997 17.746 -2.255 1.00 87.44 359 ASP A O 1
ATOM 2774 N N . VAL A 1 360 ? 20.182 16.922 -0.174 1.00 92.38 360 VAL A N 1
ATOM 2775 C CA . VAL A 1 360 ? 21.581 16.474 -0.314 1.00 92.38 360 VAL A CA 1
ATOM 2776 C C . VAL A 1 360 ? 21.696 15.302 -1.292 1.00 92.38 360 VAL A C 1
ATOM 2778 O O . VAL A 1 360 ? 22.564 15.330 -2.163 1.00 92.38 360 VAL A O 1
ATOM 2781 N N . ASP A 1 361 ? 20.809 14.312 -1.202 1.00 87.88 361 ASP A N 1
ATOM 2782 C CA . ASP A 1 361 ? 20.785 13.153 -2.100 1.00 87.88 361 ASP A CA 1
ATOM 2783 C C . ASP A 1 361 ? 20.429 13.574 -3.537 1.00 87.88 361 ASP A C 1
ATOM 2785 O O . ASP A 1 361 ? 21.041 13.103 -4.497 1.00 87.88 361 ASP A O 1
ATOM 2789 N N . ALA A 1 362 ? 19.493 14.515 -3.710 1.00 86.88 362 ALA A N 1
ATOM 2790 C CA . ALA A 1 362 ? 19.165 15.094 -5.011 1.00 86.88 362 ALA A CA 1
ATOM 2791 C C . ALA A 1 362 ? 20.340 15.897 -5.591 1.00 86.88 362 ALA A C 1
ATOM 2793 O O . ALA A 1 362 ? 20.649 15.754 -6.774 1.00 86.88 362 ALA A O 1
ATOM 2794 N N . ALA A 1 363 ? 21.034 16.698 -4.775 1.00 88.69 363 ALA A N 1
ATOM 2795 C CA . ALA A 1 363 ? 22.239 17.408 -5.199 1.00 88.69 363 ALA A CA 1
ATOM 2796 C C . ALA A 1 363 ? 23.361 16.437 -5.610 1.00 88.69 363 ALA A C 1
ATOM 2798 O O . ALA A 1 363 ? 24.004 16.653 -6.638 1.00 88.69 363 ALA A O 1
ATOM 2799 N N . ALA A 1 364 ? 23.549 15.341 -4.867 1.00 89.19 364 ALA A N 1
ATOM 2800 C CA . ALA A 1 364 ? 24.504 14.290 -5.204 1.00 89.19 364 ALA A CA 1
ATOM 2801 C C . ALA A 1 364 ? 24.157 13.596 -6.533 1.00 89.19 364 ALA A C 1
ATOM 2803 O O . ALA A 1 364 ? 25.030 13.461 -7.384 1.00 89.19 364 ALA A O 1
ATOM 2804 N N . GLN A 1 365 ? 22.887 13.241 -6.767 1.00 88.12 365 GLN A N 1
ATOM 2805 C CA . GLN A 1 365 ? 22.440 12.656 -8.042 1.00 88.12 365 GLN A CA 1
ATOM 2806 C C . GLN A 1 365 ? 22.566 13.626 -9.227 1.00 88.12 365 GLN A C 1
ATOM 2808 O O . GLN A 1 365 ? 22.853 13.201 -10.347 1.00 88.12 365 GLN A O 1
ATOM 2813 N N . ILE A 1 366 ? 22.341 14.926 -9.012 1.00 88.38 366 ILE A N 1
ATOM 2814 C CA . ILE A 1 366 ? 22.549 15.952 -10.044 1.00 88.38 366 ILE A CA 1
ATOM 2815 C C . ILE A 1 366 ? 24.035 16.044 -10.402 1.00 88.38 366 ILE A C 1
ATOM 2817 O O . ILE A 1 366 ? 24.365 16.096 -11.586 1.00 88.38 366 ILE A O 1
ATOM 2821 N N . GLU A 1 367 ? 24.923 16.029 -9.410 1.00 88.81 367 GLU A N 1
ATOM 2822 C CA . GLU A 1 367 ? 26.369 16.107 -9.626 1.00 88.81 367 GLU A CA 1
ATOM 2823 C C . GLU A 1 367 ? 26.939 14.816 -10.242 1.00 88.81 367 GLU A C 1
ATOM 2825 O O . GLU A 1 367 ? 27.730 14.886 -11.178 1.00 88.81 367 GLU A O 1
ATOM 2830 N N . GLU A 1 368 ? 26.460 13.637 -9.832 1.00 90.19 368 GLU A N 1
ATOM 2831 C CA . GLU A 1 368 ? 26.787 12.350 -10.465 1.00 90.19 368 GLU A CA 1
ATOM 2832 C C . GLU A 1 368 ? 26.380 12.339 -11.948 1.00 90.19 368 GLU A C 1
ATOM 2834 O O . GLU A 1 368 ? 27.190 12.026 -12.821 1.00 90.19 368 GLU A O 1
ATOM 2839 N N . ARG A 1 369 ? 25.150 12.772 -12.266 1.00 87.81 369 ARG A N 1
ATOM 2840 C CA . ARG A 1 369 ? 24.694 12.912 -13.661 1.00 87.81 369 ARG A CA 1
ATOM 2841 C C . ARG A 1 369 ? 25.486 13.958 -14.435 1.00 87.81 369 ARG A C 1
ATOM 2843 O O . ARG A 1 369 ? 25.691 13.786 -15.633 1.00 87.81 369 ARG A O 1
ATOM 2850 N N . ARG A 1 370 ? 25.938 15.029 -13.778 1.00 90.31 370 ARG A N 1
ATOM 2851 C CA . ARG A 1 370 ? 26.793 16.052 -14.389 1.00 90.31 370 ARG A CA 1
ATOM 2852 C C . ARG A 1 370 ? 28.163 15.486 -14.750 1.00 90.31 370 ARG A C 1
ATOM 2854 O O . ARG A 1 370 ? 28.644 15.757 -15.843 1.00 90.31 370 ARG A O 1
ATOM 2861 N N . GLN A 1 371 ? 28.757 14.682 -13.872 1.00 90.94 371 GLN A N 1
ATOM 2862 C CA . GLN A 1 371 ? 30.040 14.020 -14.111 1.00 90.94 371 GLN A CA 1
ATOM 2863 C C . GLN A 1 371 ? 29.927 12.929 -15.182 1.00 90.94 371 GLN A C 1
ATOM 2865 O O . GLN A 1 371 ? 30.790 12.852 -16.052 1.00 90.94 371 GLN A O 1
ATOM 2870 N N . ALA A 1 372 ? 28.835 12.158 -15.195 1.00 86.94 372 ALA A N 1
ATOM 2871 C CA . ALA A 1 372 ? 28.544 11.209 -16.269 1.00 86.94 372 ALA A CA 1
ATOM 2872 C C . ALA A 1 372 ? 28.393 11.919 -17.628 1.00 86.94 372 ALA A C 1
ATOM 2874 O O . ALA A 1 372 ? 29.076 11.562 -18.584 1.00 86.94 372 ALA A O 1
ATOM 2875 N N . ALA A 1 373 ? 27.586 12.985 -17.696 1.00 86.44 373 ALA A N 1
ATOM 2876 C CA . ALA A 1 373 ? 27.426 13.785 -18.910 1.00 86.44 373 ALA A CA 1
ATOM 2877 C C . ALA A 1 373 ? 28.740 14.455 -19.351 1.00 86.44 373 ALA A C 1
ATOM 2879 O O . ALA A 1 373 ? 29.015 14.526 -20.545 1.00 86.44 373 ALA A O 1
ATOM 2880 N N . GLN A 1 374 ? 29.578 14.911 -18.413 1.00 90.44 374 GLN A N 1
ATOM 2881 C CA . GLN A 1 374 ? 30.904 15.441 -18.731 1.00 90.44 374 GLN A CA 1
ATOM 2882 C C . GLN A 1 374 ? 31.809 14.348 -19.317 1.00 90.44 374 GLN A C 1
ATOM 2884 O O . GLN A 1 374 ? 32.420 14.577 -20.351 1.00 90.44 374 GLN A O 1
ATOM 2889 N N . SER A 1 375 ? 31.824 13.142 -18.739 1.00 89.69 375 SER A N 1
ATOM 2890 C CA . SER A 1 375 ? 32.574 12.002 -19.282 1.00 89.69 375 SER A CA 1
ATOM 2891 C C . SE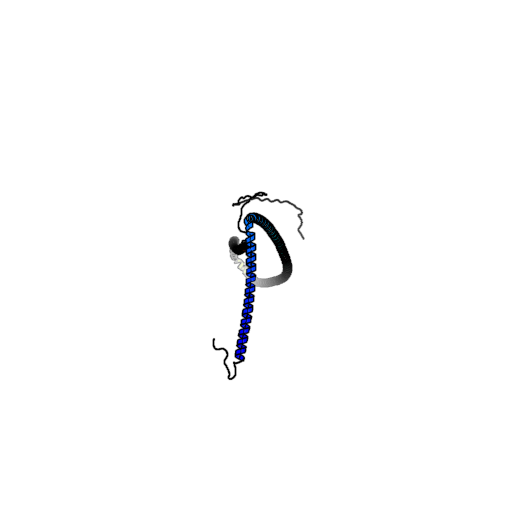R A 1 375 ? 32.085 11.569 -20.671 1.00 89.69 375 SER A C 1
ATOM 2893 O O . SER A 1 375 ? 32.895 11.120 -21.482 1.00 89.69 375 SER A O 1
ATOM 2895 N N . GLU A 1 376 ? 30.787 11.687 -20.963 1.00 88.38 376 GLU A N 1
ATOM 2896 C CA . GLU A 1 376 ? 30.238 11.454 -22.306 1.00 88.38 376 GLU A CA 1
ATOM 2897 C C . GLU A 1 376 ? 30.659 12.557 -23.289 1.00 88.38 376 GLU A C 1
ATOM 2899 O O . GLU A 1 376 ? 31.056 12.253 -24.412 1.00 88.38 376 GLU A O 1
ATOM 2904 N N . ILE A 1 377 ? 30.633 13.829 -22.875 1.00 88.25 377 ILE A N 1
ATOM 2905 C CA . ILE A 1 377 ? 31.100 14.971 -23.681 1.00 88.25 377 ILE A CA 1
ATOM 2906 C C . ILE A 1 377 ? 32.600 14.861 -23.977 1.00 88.25 377 ILE A C 1
ATOM 2908 O O . ILE A 1 377 ? 33.010 15.063 -25.121 1.00 88.25 377 ILE A O 1
ATOM 2912 N N . ASP A 1 378 ? 33.411 14.516 -22.980 1.00 91.19 378 ASP A N 1
ATOM 2913 C CA . ASP A 1 378 ? 34.857 14.351 -23.122 1.00 91.19 378 ASP A CA 1
ATOM 2914 C C . ASP A 1 378 ? 35.156 13.175 -24.073 1.00 91.19 378 ASP A C 1
ATOM 2916 O O . ASP A 1 378 ? 35.893 13.340 -25.044 1.00 91.19 378 ASP A O 1
ATOM 2920 N N . GLY A 1 379 ? 34.479 12.030 -23.905 1.00 91.12 379 GLY A N 1
ATOM 2921 C CA . GLY A 1 379 ? 34.602 10.880 -24.811 1.00 91.12 379 GLY A CA 1
ATOM 2922 C C . GLY A 1 379 ? 34.134 11.155 -26.249 1.00 91.12 379 GLY A C 1
ATOM 2923 O O . GLY A 1 379 ? 34.755 10.689 -27.205 1.00 91.12 379 GLY A O 1
ATOM 2924 N N . LEU A 1 380 ? 33.076 11.953 -26.436 1.00 87.62 380 LEU A N 1
ATOM 2925 C CA . LEU A 1 380 ? 32.658 12.433 -27.760 1.00 87.62 380 LEU A CA 1
ATOM 2926 C C . LEU A 1 380 ? 33.682 13.405 -28.362 1.00 87.62 380 LEU A C 1
ATOM 2928 O O . LEU A 1 380 ? 33.910 13.373 -29.571 1.00 87.62 380 LEU A O 1
ATOM 2932 N N . THR A 1 381 ? 34.320 14.238 -27.539 1.00 90.62 381 THR A N 1
ATOM 2933 C CA . THR A 1 381 ? 35.366 15.180 -27.966 1.00 90.62 381 THR A CA 1
ATOM 2934 C C . THR A 1 381 ? 36.618 14.435 -28.427 1.00 90.62 381 THR A C 1
ATOM 2936 O O . THR A 1 381 ? 37.131 14.729 -29.508 1.00 90.62 381 THR A O 1
ATOM 2939 N N . ASP A 1 382 ? 37.048 13.410 -27.687 1.00 89.88 382 ASP A N 1
ATOM 2940 C CA . ASP A 1 382 ? 38.127 12.505 -28.095 1.00 89.88 382 ASP A CA 1
ATOM 2941 C C . ASP A 1 382 ? 37.789 11.783 -29.409 1.00 89.88 382 ASP A C 1
ATOM 2943 O O . ASP A 1 382 ? 38.631 11.683 -30.304 1.00 89.88 382 ASP A O 1
ATOM 2947 N N . HIS A 1 383 ? 36.540 11.337 -29.584 1.00 88.00 383 HIS A N 1
ATOM 2948 C CA . HIS A 1 383 ? 36.115 10.688 -30.825 1.00 88.00 383 HIS A CA 1
ATOM 2949 C C . HIS A 1 383 ? 36.082 11.658 -32.020 1.00 88.00 383 HIS A C 1
ATOM 2951 O O . HIS A 1 383 ? 36.462 11.284 -33.131 1.00 88.00 383 HIS A O 1
ATOM 2957 N N . ILE A 1 384 ? 35.699 12.922 -31.806 1.00 88.25 384 ILE A N 1
ATOM 2958 C CA . ILE A 1 384 ? 35.802 13.988 -32.816 1.00 88.25 384 ILE A CA 1
ATOM 2959 C C . ILE A 1 384 ? 37.271 14.260 -33.163 1.00 88.25 384 ILE A C 1
ATOM 2961 O O . ILE A 1 384 ? 37.593 14.380 -34.345 1.00 88.25 384 ILE A O 1
ATOM 2965 N N . ALA A 1 385 ? 38.168 14.310 -32.176 1.00 88.38 385 ALA A N 1
ATOM 2966 C CA . ALA A 1 385 ? 39.600 14.484 -32.408 1.00 88.38 385 ALA A CA 1
ATOM 2967 C C . ALA A 1 385 ? 40.199 13.304 -33.196 1.00 88.38 385 ALA A C 1
ATOM 2969 O O . ALA A 1 385 ? 40.964 13.518 -34.138 1.00 88.38 385 ALA A O 1
ATOM 2970 N N . GLU A 1 386 ? 39.800 12.064 -32.891 1.00 88.31 386 GLU A N 1
ATOM 2971 C CA . GLU A 1 386 ? 40.209 10.881 -33.653 1.00 88.31 386 GLU A CA 1
ATOM 2972 C C . GLU A 1 386 ? 39.676 10.923 -35.097 1.00 88.31 386 GLU A C 1
ATOM 2974 O O . GLU A 1 386 ? 40.407 10.619 -36.042 1.00 88.31 386 GLU A O 1
ATOM 2979 N N . LEU A 1 387 ? 38.423 11.345 -35.298 1.00 85.56 387 LEU A N 1
ATOM 2980 C CA . LEU A 1 387 ? 37.834 11.518 -36.628 1.00 85.56 387 LEU A CA 1
ATOM 2981 C C . LEU A 1 387 ? 38.544 12.615 -37.432 1.00 85.56 387 LEU A C 1
ATOM 2983 O O . LEU A 1 387 ? 38.871 12.378 -38.592 1.00 85.56 387 LEU A O 1
ATOM 2987 N N . GLN A 1 388 ? 38.867 13.758 -36.822 1.00 86.12 388 GLN A N 1
ATOM 2988 C CA . GLN A 1 388 ? 39.665 14.820 -37.448 1.00 86.12 388 GLN A CA 1
ATOM 2989 C C . GLN A 1 388 ? 41.092 14.355 -37.758 1.00 86.12 388 GLN A C 1
ATOM 2991 O O . GLN A 1 388 ? 41.637 14.682 -38.812 1.00 86.12 388 GLN A O 1
ATOM 2996 N N . GLN A 1 389 ? 41.704 13.540 -36.894 1.00 87.25 389 GLN A N 1
ATOM 2997 C CA . GLN A 1 389 ? 43.009 12.951 -37.179 1.00 87.25 389 GLN A CA 1
ATOM 2998 C C . GLN A 1 389 ? 42.922 11.971 -38.357 1.00 87.25 389 GLN A C 1
ATOM 3000 O O . GLN A 1 389 ? 43.755 12.040 -39.263 1.00 87.25 389 GLN A O 1
ATOM 3005 N N . ARG A 1 390 ? 41.897 11.111 -38.409 1.00 85.81 390 ARG A N 1
ATOM 3006 C CA . ARG A 1 390 ? 41.626 10.229 -39.558 1.00 85.81 390 ARG A CA 1
ATOM 3007 C C . ARG A 1 390 ? 41.369 11.037 -40.830 1.00 85.81 390 ARG A C 1
ATOM 3009 O O . ARG A 1 390 ? 41.920 10.685 -41.866 1.00 85.81 390 ARG A O 1
ATOM 3016 N N . GLU A 1 391 ? 40.628 12.139 -40.761 1.00 82.69 391 GLU A N 1
ATOM 3017 C CA . GLU A 1 391 ? 40.424 13.066 -41.880 1.00 82.69 391 GLU A CA 1
ATOM 3018 C C . GLU A 1 391 ? 41.742 13.723 -42.321 1.00 82.69 391 GLU A C 1
ATOM 3020 O O . GLU A 1 391 ? 42.020 13.788 -43.518 1.00 82.69 391 GLU A O 1
ATOM 3025 N N . SER A 1 392 ? 42.621 14.108 -41.389 1.00 83.19 392 SER A N 1
ATOM 3026 C CA . SER A 1 392 ? 43.962 14.621 -41.707 1.00 83.19 392 SER A CA 1
ATOM 3027 C C . SER A 1 392 ? 44.841 13.565 -42.394 1.00 83.19 392 SER A C 1
ATOM 3029 O O . SER A 1 392 ? 45.537 13.868 -43.358 1.00 83.19 392 SER A O 1
ATOM 3031 N N . VAL A 1 393 ? 44.755 12.298 -41.975 1.00 85.56 393 VAL A N 1
ATOM 3032 C CA . VAL A 1 393 ? 45.486 11.177 -42.590 1.00 85.56 393 VAL A CA 1
ATOM 3033 C C . VAL A 1 393 ? 44.895 10.812 -43.952 1.00 85.56 393 VAL A C 1
ATOM 3035 O O . VAL A 1 393 ? 45.640 10.497 -44.878 1.00 85.56 393 VAL A O 1
ATOM 3038 N N . ILE A 1 394 ? 43.573 10.882 -44.116 1.00 79.62 394 ILE A N 1
ATOM 3039 C CA . ILE A 1 394 ? 42.895 10.678 -45.401 1.00 79.62 394 ILE A CA 1
ATOM 3040 C C . ILE A 1 394 ? 43.247 11.813 -46.363 1.00 79.62 394 ILE A C 1
ATOM 3042 O O . ILE A 1 394 ? 43.628 11.530 -47.490 1.00 79.62 394 ILE A O 1
ATOM 3046 N N . THR A 1 395 ? 43.203 13.077 -45.942 1.00 81.50 395 THR A N 1
ATOM 3047 C CA . THR A 1 395 ? 43.579 14.224 -46.789 1.00 81.50 395 THR A CA 1
ATOM 3048 C C . THR A 1 395 ? 45.074 14.248 -47.103 1.00 81.50 395 THR A C 1
ATOM 3050 O O . THR A 1 395 ? 45.434 14.543 -48.244 1.00 81.50 395 THR A O 1
ATOM 3053 N N . GLN A 1 396 ? 45.950 13.841 -46.177 1.00 81.50 396 GLN A N 1
ATOM 3054 C CA . GLN A 1 396 ? 47.366 13.590 -46.467 1.00 81.50 396 GLN A CA 1
ATOM 3055 C C . GLN A 1 396 ? 47.534 12.464 -47.488 1.00 81.50 396 GLN A C 1
ATOM 3057 O O . GLN A 1 396 ? 48.192 12.687 -48.496 1.00 81.50 396 GLN A O 1
ATOM 3062 N N . ARG A 1 397 ? 46.881 11.307 -47.315 1.00 78.25 397 ARG A N 1
ATOM 3063 C CA . ARG A 1 397 ? 46.918 10.205 -48.295 1.00 78.25 397 ARG A CA 1
ATOM 3064 C C . ARG A 1 397 ? 46.298 10.576 -49.636 1.00 78.25 397 ARG A C 1
ATOM 3066 O O . ARG A 1 397 ? 46.785 10.123 -50.656 1.00 78.25 397 ARG A O 1
ATOM 3073 N N . VAL A 1 398 ? 45.260 11.407 -49.678 1.00 81.69 398 VAL A N 1
ATOM 3074 C CA . VAL A 1 398 ? 44.677 11.935 -50.923 1.00 81.69 398 VAL A CA 1
ATOM 3075 C C . VAL A 1 398 ? 45.635 12.929 -51.577 1.00 81.69 398 VAL A C 1
ATOM 3077 O O . VAL A 1 398 ? 45.761 12.930 -52.797 1.00 81.69 398 VAL A O 1
ATOM 3080 N N . THR A 1 399 ? 46.362 13.727 -50.795 1.00 83.12 399 THR A N 1
ATOM 3081 C CA . THR A 1 399 ? 47.409 14.629 -51.301 1.00 83.12 399 THR A CA 1
ATOM 3082 C C . THR A 1 399 ? 48.628 13.850 -51.789 1.00 83.12 399 THR A C 1
ATOM 3084 O O . THR A 1 399 ? 49.172 14.186 -52.832 1.00 83.12 399 THR A O 1
ATOM 3087 N N . GLU A 1 400 ? 49.013 12.774 -51.106 1.00 79.06 400 GLU A N 1
ATOM 3088 C CA . GLU A 1 400 ? 50.088 11.854 -51.484 1.00 79.06 400 GLU A CA 1
ATOM 3089 C C . GLU A 1 400 ? 49.700 11.018 -52.708 1.00 79.06 400 GLU A C 1
ATOM 3091 O O . GLU A 1 400 ? 50.495 10.896 -53.629 1.00 79.06 400 GLU A O 1
ATOM 3096 N N . LEU A 1 401 ? 48.456 10.540 -52.803 1.00 77.12 401 LEU A N 1
ATOM 3097 C CA . LEU A 1 401 ? 47.911 9.910 -54.008 1.00 77.12 401 LEU A CA 1
ATOM 3098 C C . LEU A 1 401 ? 47.839 10.906 -55.165 1.00 77.12 401 LEU A C 1
ATOM 3100 O O . LEU A 1 401 ? 48.205 10.546 -56.275 1.00 77.12 401 LEU A O 1
ATOM 3104 N N . LYS A 1 402 ? 47.437 12.161 -54.928 1.00 73.56 402 LYS A N 1
ATOM 3105 C CA . LYS A 1 402 ? 47.444 13.236 -55.936 1.00 73.56 402 LYS A CA 1
ATOM 3106 C C . LYS A 1 402 ? 48.868 13.625 -56.339 1.00 73.56 402 LYS A C 1
ATOM 3108 O O . LYS A 1 402 ? 49.090 13.927 -57.507 1.00 73.56 402 LYS A O 1
ATOM 3113 N N . ALA A 1 403 ? 49.831 13.564 -55.421 1.00 73.38 403 ALA A N 1
ATOM 3114 C CA . ALA A 1 403 ? 51.250 13.750 -55.696 1.00 73.38 403 ALA A CA 1
ATOM 3115 C C . ALA A 1 403 ? 51.813 12.566 -56.490 1.00 73.38 403 ALA A C 1
ATOM 3117 O O . ALA A 1 403 ? 52.434 12.800 -57.512 1.00 73.38 403 ALA A O 1
ATOM 3118 N N . MET A 1 404 ? 51.511 11.315 -56.131 1.00 67.62 404 MET A N 1
ATOM 3119 C CA . MET A 1 404 ? 51.864 10.125 -56.913 1.00 67.62 404 MET A CA 1
ATOM 3120 C C . MET A 1 404 ? 51.220 10.148 -58.301 1.00 67.62 404 MET A C 1
ATOM 3122 O O . MET A 1 404 ? 51.899 9.857 -59.281 1.00 67.62 404 MET A O 1
ATOM 3126 N N . PHE A 1 405 ? 49.961 10.580 -58.423 1.00 66.69 405 PHE A N 1
ATOM 3127 C CA . PHE A 1 405 ? 49.316 10.831 -59.713 1.00 66.69 405 PHE A CA 1
ATOM 3128 C C . PHE A 1 405 ? 50.069 11.927 -60.477 1.00 66.69 405 PHE A C 1
ATOM 3130 O O . PHE A 1 405 ? 50.407 11.744 -61.638 1.00 66.69 405 PHE A O 1
ATOM 3137 N N . SER A 1 406 ? 50.425 13.028 -59.813 1.00 66.00 406 SER A N 1
ATOM 3138 C CA . SER A 1 406 ? 51.226 14.121 -60.375 1.00 66.00 406 SER A CA 1
ATOM 3139 C C . SER A 1 406 ? 52.689 13.753 -60.646 1.00 66.00 406 SER A C 1
ATOM 3141 O O . SER A 1 406 ? 53.338 14.461 -61.402 1.00 66.00 406 SER A O 1
ATOM 3143 N N . THR A 1 407 ? 53.246 12.687 -60.077 1.00 63.66 407 THR A N 1
ATOM 3144 C CA . THR A 1 407 ? 54.613 12.221 -60.365 1.00 63.66 407 THR A CA 1
ATOM 3145 C C . THR A 1 407 ? 54.596 11.159 -61.466 1.00 63.66 407 THR A C 1
ATOM 3147 O O . THR A 1 407 ? 55.482 11.152 -62.315 1.00 63.66 407 THR A O 1
ATOM 3150 N N . ALA A 1 408 ? 53.547 10.333 -61.530 1.00 56.78 408 ALA A N 1
ATOM 3151 C CA . ALA A 1 408 ? 53.314 9.373 -62.608 1.00 56.78 408 ALA A CA 1
ATOM 3152 C C . ALA A 1 408 ? 52.806 10.030 -63.912 1.00 56.78 408 ALA A C 1
ATOM 3154 O O . ALA A 1 408 ? 53.175 9.584 -64.994 1.00 56.78 408 ALA A O 1
ATOM 3155 N N . PHE A 1 409 ? 52.004 11.103 -63.829 1.00 52.97 409 PHE A N 1
ATOM 3156 C CA . PHE A 1 409 ? 51.486 11.862 -64.983 1.00 52.97 409 PHE A CA 1
ATOM 3157 C C . PHE A 1 409 ? 52.140 13.239 -65.186 1.00 52.97 409 PHE A C 1
ATOM 3159 O O . PHE A 1 409 ? 52.114 13.758 -66.299 1.00 52.97 409 PHE A O 1
ATOM 3166 N N . GLY A 1 410 ? 52.759 13.858 -64.175 1.00 49.25 410 GLY A N 1
ATOM 3167 C CA . GLY A 1 410 ? 53.395 15.181 -64.332 1.00 49.25 410 GLY A CA 1
ATOM 3168 C C . GLY A 1 410 ? 54.702 15.167 -65.124 1.00 49.25 410 GLY A C 1
ATOM 3169 O O . GLY A 1 410 ? 55.198 16.226 -65.490 1.00 49.25 410 GLY A O 1
ATOM 3170 N N . ASN A 1 411 ? 55.220 13.987 -65.478 1.00 44.78 411 ASN A N 1
ATOM 3171 C CA . ASN A 1 411 ? 56.257 13.851 -66.502 1.00 44.78 411 ASN A CA 1
ATOM 3172 C C . ASN A 1 411 ? 55.678 13.835 -67.942 1.00 44.78 411 ASN A C 1
ATOM 3174 O O . ASN A 1 411 ? 56.405 13.534 -68.887 1.00 44.78 411 ASN A O 1
ATOM 3178 N N . PHE A 1 412 ? 54.380 14.131 -68.121 1.00 46.44 412 PHE A N 1
ATOM 3179 C CA . PHE A 1 412 ? 53.716 14.216 -69.431 1.00 46.44 412 PHE A CA 1
ATOM 3180 C C . PHE A 1 412 ? 53.214 15.624 -69.799 1.00 46.44 412 PHE A C 1
ATOM 3182 O O . PHE A 1 412 ? 53.186 15.949 -70.983 1.00 46.44 412 PHE A O 1
ATOM 3189 N N . MET A 1 413 ? 52.843 16.475 -68.833 1.00 40.84 413 MET A N 1
ATOM 3190 C CA . MET A 1 413 ? 52.332 17.828 -69.111 1.00 40.84 413 MET A CA 1
ATOM 3191 C C . MET A 1 413 ? 52.898 18.868 -68.144 1.00 40.84 413 MET A C 1
ATOM 3193 O O . MET A 1 413 ? 52.514 18.930 -66.978 1.00 40.84 413 MET A O 1
ATOM 3197 N N . ALA A 1 414 ? 53.774 19.721 -68.671 1.00 37.91 414 ALA A N 1
ATOM 3198 C CA . ALA A 1 414 ? 54.241 20.937 -68.022 1.00 37.91 414 ALA A CA 1
ATOM 3199 C C . ALA A 1 414 ? 53.771 22.175 -68.806 1.00 37.91 414 ALA A C 1
ATOM 3201 O O . ALA A 1 414 ? 53.651 22.126 -70.028 1.00 37.91 414 ALA A O 1
ATOM 3202 N N . ALA A 1 415 ? 53.637 23.285 -68.075 1.00 39.12 415 ALA A N 1
ATOM 3203 C CA . ALA A 1 415 ? 53.303 24.652 -68.500 1.00 39.12 415 ALA A CA 1
ATOM 3204 C C . ALA A 1 415 ? 51.801 25.054 -68.478 1.00 39.12 415 ALA A C 1
ATOM 3206 O O . ALA A 1 415 ? 50.928 24.209 -68.674 1.00 39.12 415 ALA A O 1
ATOM 3207 N N . PRO A 1 416 ? 51.495 26.333 -68.155 1.00 55.03 416 PRO A N 1
ATOM 3208 C CA . PRO A 1 416 ? 50.181 26.761 -67.660 1.00 55.03 416 PRO A CA 1
ATOM 3209 C C . PRO A 1 416 ? 49.376 27.576 -68.691 1.00 55.03 416 PRO A C 1
ATOM 3211 O O . PRO A 1 416 ? 49.914 27.946 -69.730 1.00 55.03 416 PRO A O 1
ATOM 3214 N N . VAL A 1 417 ? 48.140 27.958 -68.342 1.00 37.53 417 VAL A N 1
ATOM 3215 C CA . VAL A 1 417 ? 47.622 29.343 -68.455 1.00 37.53 417 VAL A CA 1
ATOM 3216 C C . VAL A 1 417 ? 46.322 29.488 -67.641 1.00 37.53 417 VAL A C 1
ATOM 3218 O O . VAL A 1 417 ? 45.582 28.527 -67.445 1.00 37.53 417 VAL A O 1
ATOM 3221 N N . ASP A 1 418 ? 46.128 30.698 -67.127 1.00 40.94 418 ASP A N 1
ATOM 3222 C CA . ASP A 1 418 ? 45.062 31.196 -66.247 1.00 40.94 418 ASP A CA 1
ATOM 3223 C C . ASP A 1 418 ? 43.810 31.689 -67.023 1.00 40.94 418 ASP A C 1
ATOM 3225 O O . ASP A 1 418 ? 43.903 31.957 -68.224 1.00 40.94 418 ASP A O 1
ATOM 3229 N N . GLY A 1 419 ? 42.672 31.884 -66.336 1.00 33.78 419 GLY A N 1
ATOM 3230 C CA . GLY A 1 419 ? 41.590 32.779 -66.792 1.00 33.78 419 GLY A CA 1
ATOM 3231 C C . GLY A 1 419 ? 40.135 32.263 -66.781 1.00 33.78 419 GLY A C 1
ATOM 3232 O O . GLY A 1 419 ? 39.828 31.218 -67.349 1.00 33.78 419 GLY A O 1
ATOM 3233 N N . GLY A 1 420 ? 39.224 33.103 -66.257 1.00 29.86 420 GLY A N 1
ATOM 3234 C CA . GLY A 1 420 ? 37.759 33.065 -66.472 1.00 29.86 420 GLY A CA 1
ATOM 3235 C C . GLY A 1 420 ? 36.958 32.390 -65.341 1.00 29.86 420 GLY A C 1
ATOM 3236 O O . GLY A 1 420 ? 36.986 31.171 -65.249 1.00 29.86 420 GLY A O 1
ATOM 3237 N N . ASP A 1 421 ? 36.339 33.076 -64.368 1.00 31.89 421 ASP A N 1
ATOM 3238 C CA . ASP A 1 421 ? 35.278 34.120 -64.391 1.00 31.89 421 ASP A CA 1
ATOM 3239 C C . ASP A 1 421 ? 33.837 33.548 -64.281 1.00 31.89 421 ASP A C 1
ATOM 3241 O O . ASP A 1 421 ? 33.577 32.410 -64.663 1.00 31.89 421 ASP A O 1
ATOM 3245 N N . SER A 1 422 ? 32.915 34.394 -63.798 1.00 32.97 422 SER A N 1
ATOM 3246 C CA . SER A 1 422 ? 31.442 34.374 -63.905 1.00 32.97 422 SER A CA 1
ATOM 3247 C C . SER A 1 422 ? 30.554 33.909 -62.715 1.00 32.97 422 SER A C 1
ATOM 3249 O O . SER A 1 422 ? 30.388 32.732 -62.416 1.00 32.97 422 SER A O 1
ATOM 3251 N N . THR A 1 423 ? 29.872 34.921 -62.146 1.00 30.94 423 THR A N 1
ATOM 3252 C CA . THR A 1 423 ? 28.403 35.040 -61.921 1.00 30.94 423 THR A CA 1
ATOM 3253 C C . THR A 1 423 ? 27.639 34.286 -60.804 1.00 30.94 423 THR A C 1
ATOM 3255 O O . THR A 1 423 ? 27.362 33.095 -60.894 1.00 30.94 423 THR A O 1
ATOM 3258 N N . ASP A 1 424 ? 27.139 35.096 -59.855 1.00 38.06 424 ASP A N 1
ATOM 3259 C CA . ASP A 1 424 ? 25.790 35.135 -59.216 1.00 38.06 424 ASP A CA 1
ATOM 3260 C C . ASP A 1 424 ? 24.576 34.863 -60.163 1.00 38.06 424 ASP A C 1
ATOM 3262 O O . ASP A 1 424 ? 24.796 34.886 -61.377 1.00 38.06 424 ASP A O 1
ATOM 3266 N N . PRO A 1 425 ? 23.277 34.780 -59.724 1.00 53.38 425 PRO A N 1
ATOM 3267 C CA . PRO A 1 425 ? 22.665 34.835 -58.365 1.00 53.38 425 PRO A CA 1
ATOM 3268 C C . PRO A 1 425 ? 21.492 33.808 -58.115 1.00 53.38 425 PRO A C 1
ATOM 3270 O O . PRO A 1 425 ? 21.255 32.916 -58.922 1.00 53.38 425 PRO A O 1
ATOM 3273 N N . GLN A 1 426 ? 20.665 34.060 -57.069 1.00 34.09 426 GLN A N 1
ATOM 3274 C CA . GLN A 1 426 ? 19.311 33.514 -56.723 1.00 34.09 426 GLN A CA 1
ATOM 3275 C C . GLN A 1 426 ? 19.271 32.229 -55.854 1.00 34.09 426 GLN A C 1
ATOM 3277 O O . GLN A 1 426 ? 20.035 31.306 -56.086 1.00 34.09 426 GLN A O 1
ATOM 3282 N N . GLY A 1 427 ? 18.377 32.063 -54.857 1.00 29.97 427 GLY A N 1
ATOM 3283 C CA . GLY A 1 427 ? 17.372 32.963 -54.248 1.00 29.97 427 GLY A CA 1
ATOM 3284 C C . GLY A 1 427 ? 16.369 32.212 -53.325 1.00 29.97 427 GLY A C 1
ATOM 3285 O O . GLY A 1 427 ? 16.257 30.998 -53.443 1.00 29.97 427 GLY A O 1
ATOM 3286 N N . ALA A 1 428 ? 15.606 32.945 -52.484 1.00 32.12 428 ALA A N 1
ATOM 3287 C CA . ALA A 1 428 ? 14.508 32.486 -51.582 1.00 32.12 428 ALA A CA 1
ATOM 3288 C C . ALA A 1 428 ? 14.895 31.607 -50.351 1.00 32.12 428 ALA A C 1
ATOM 3290 O O . ALA A 1 428 ? 15.825 30.819 -50.426 1.00 32.12 428 ALA A O 1
ATOM 3291 N N . ALA A 1 429 ? 14.220 31.653 -49.187 1.00 33.38 429 ALA A N 1
ATOM 3292 C CA . ALA A 1 429 ? 13.277 32.636 -48.624 1.00 33.38 429 ALA A CA 1
ATOM 3293 C C . ALA A 1 429 ? 13.201 32.540 -47.073 1.00 33.38 429 ALA A C 1
ATOM 3295 O O . ALA A 1 429 ? 13.201 31.450 -46.514 1.00 33.38 429 ALA A O 1
ATOM 3296 N N . ASP A 1 430 ? 13.122 33.709 -46.427 1.00 32.81 430 ASP A N 1
ATOM 3297 C CA . ASP A 1 430 ? 12.179 34.113 -45.362 1.00 32.81 430 ASP A CA 1
ATOM 3298 C C . ASP A 1 430 ? 11.712 33.108 -44.274 1.00 32.81 430 ASP A C 1
ATOM 3300 O O . ASP A 1 430 ? 10.926 32.199 -44.536 1.00 32.81 430 ASP A O 1
ATOM 3304 N N . THR A 1 431 ? 12.059 33.358 -43.001 1.00 32.44 431 THR A N 1
ATOM 3305 C CA . THR A 1 431 ? 11.100 33.867 -41.980 1.00 32.44 431 THR A CA 1
ATOM 3306 C C . THR A 1 431 ? 11.774 34.170 -40.632 1.00 32.44 431 THR A C 1
ATOM 3308 O O . THR A 1 431 ? 12.860 33.684 -40.320 1.00 32.44 431 THR A O 1
ATOM 3311 N N . ALA A 1 432 ? 11.155 35.058 -39.849 1.00 35.03 432 ALA A N 1
ATOM 3312 C CA . ALA A 1 432 ? 11.775 35.754 -38.720 1.00 35.03 432 ALA A CA 1
ATOM 3313 C C . ALA A 1 432 ? 11.554 35.111 -37.336 1.00 35.03 432 ALA A C 1
ATOM 3315 O O . ALA A 1 432 ? 10.484 34.577 -37.060 1.00 35.03 432 ALA A O 1
ATOM 3316 N N . ALA A 1 433 ? 12.499 35.351 -36.417 1.00 29.84 433 ALA A N 1
ATOM 3317 C CA . ALA A 1 433 ? 12.208 35.699 -35.018 1.00 29.84 433 ALA A CA 1
ATOM 3318 C C . ALA A 1 433 ? 13.430 36.376 -34.361 1.00 29.84 433 ALA A C 1
ATOM 3320 O O . ALA A 1 433 ? 14.503 35.784 -34.275 1.00 29.84 433 ALA A O 1
ATOM 3321 N N . ALA A 1 434 ? 13.263 37.612 -33.882 1.00 32.84 434 ALA A N 1
ATOM 3322 C CA . ALA A 1 434 ? 14.255 38.351 -33.092 1.00 32.84 434 ALA A CA 1
ATOM 3323 C C . ALA A 1 434 ? 13.789 38.463 -31.616 1.00 32.84 434 ALA A C 1
ATOM 3325 O O . ALA A 1 434 ? 12.606 38.252 -31.343 1.00 32.84 434 ALA A O 1
ATOM 3326 N N . PRO A 1 435 ? 14.691 38.729 -30.649 1.00 57.81 435 PRO A N 1
ATOM 3327 C CA . PRO A 1 435 ? 14.522 38.260 -29.271 1.00 57.81 435 PRO A CA 1
ATOM 3328 C C . PRO A 1 435 ? 13.931 39.299 -28.304 1.00 57.81 435 PRO A C 1
ATOM 3330 O O . PRO A 1 435 ? 14.047 40.504 -28.516 1.00 57.81 435 PRO A O 1
ATOM 3333 N N . ALA A 1 436 ? 13.417 38.829 -27.162 1.00 29.89 436 ALA A N 1
ATOM 3334 C CA . ALA A 1 436 ? 13.204 39.650 -25.969 1.00 29.89 436 ALA A CA 1
ATOM 3335 C C . ALA A 1 436 ? 13.392 38.825 -24.682 1.00 29.89 436 ALA A C 1
ATOM 3337 O O . ALA A 1 436 ? 13.067 37.641 -24.634 1.00 29.89 436 ALA A O 1
ATOM 3338 N N . ALA A 1 437 ? 13.952 39.459 -23.652 1.00 37.44 437 ALA A N 1
ATOM 3339 C CA . ALA A 1 437 ? 14.344 38.823 -22.397 1.00 37.44 437 ALA A CA 1
ATOM 3340 C C . ALA A 1 437 ? 13.208 38.762 -21.362 1.00 37.44 437 ALA A C 1
ATOM 3342 O O . ALA A 1 437 ? 12.303 39.594 -21.364 1.00 37.44 437 ALA A O 1
ATOM 3343 N N . THR A 1 438 ? 13.337 37.856 -20.390 1.00 30.22 438 THR A N 1
ATOM 3344 C CA . THR A 1 438 ? 12.555 37.872 -19.144 1.00 30.22 438 THR A CA 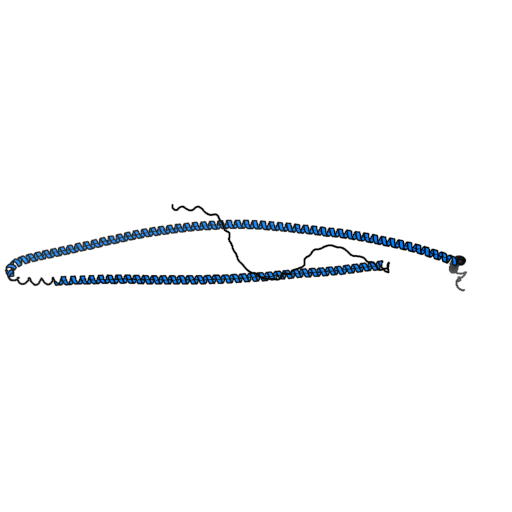1
ATOM 3345 C C . THR A 1 438 ? 13.473 37.750 -17.932 1.00 30.22 438 THR A C 1
ATOM 3347 O O . THR A 1 438 ? 13.997 36.674 -17.649 1.00 30.22 438 THR A O 1
ATOM 3350 N N . GLN A 1 439 ? 13.631 38.846 -17.187 1.00 35.97 439 GLN A N 1
ATOM 3351 C CA . GLN A 1 439 ? 14.088 38.817 -15.797 1.00 35.97 439 GLN A CA 1
ATOM 3352 C C . GLN A 1 439 ? 12.899 39.076 -14.861 1.00 35.97 439 GLN A C 1
ATOM 3354 O O . GLN A 1 439 ? 12.125 39.995 -15.091 1.00 35.97 439 GLN A O 1
ATOM 3359 N N . SER A 1 440 ? 12.811 38.252 -13.813 1.00 33.47 440 SER A N 1
ATOM 3360 C CA . SER A 1 440 ? 12.329 38.542 -12.451 1.00 33.47 440 SER A CA 1
ATOM 3361 C C . SER A 1 440 ? 11.263 39.637 -12.227 1.00 33.47 440 SER A C 1
ATOM 3363 O O . SER A 1 440 ? 11.543 40.824 -12.377 1.00 33.47 440 SER A O 1
ATOM 3365 N N . SER A 1 441 ? 10.121 39.283 -11.617 1.00 32.50 441 SER A N 1
ATOM 3366 C CA . SER A 1 441 ? 9.941 39.478 -10.155 1.00 32.50 441 SER A CA 1
ATOM 3367 C C . SER A 1 441 ? 8.509 39.229 -9.625 1.00 32.50 441 SER A C 1
ATOM 3369 O O . SER A 1 441 ? 7.518 39.488 -10.294 1.00 32.50 441 SER A O 1
ATOM 3371 N N . ALA A 1 442 ? 8.458 38.747 -8.376 1.00 33.00 442 ALA A N 1
ATOM 3372 C CA . ALA A 1 442 ? 7.476 39.017 -7.309 1.00 33.00 442 ALA A CA 1
ATOM 3373 C C . ALA A 1 442 ? 5.937 38.847 -7.508 1.00 33.00 442 ALA A C 1
ATOM 3375 O O . ALA A 1 442 ? 5.243 39.642 -8.131 1.00 33.00 442 ALA A O 1
ATOM 3376 N N . THR A 1 443 ? 5.401 37.886 -6.744 1.00 37.28 443 THR A N 1
ATOM 3377 C CA . THR A 1 443 ? 4.088 37.854 -6.035 1.00 37.28 443 THR A CA 1
ATOM 3378 C C . THR A 1 443 ? 3.830 39.111 -5.153 1.00 37.28 443 THR A C 1
ATOM 3380 O O . THR A 1 443 ? 4.822 39.803 -4.916 1.00 37.28 443 THR A O 1
ATOM 3383 N N . PRO A 1 444 ? 2.635 39.390 -4.534 1.00 50.78 444 PRO A N 1
ATOM 3384 C CA . PRO A 1 444 ? 1.578 38.437 -4.096 1.00 50.78 444 PRO A CA 1
ATOM 3385 C C . PRO A 1 444 ? 0.083 38.917 -4.076 1.00 50.78 444 PRO A C 1
ATOM 3387 O O . PRO A 1 444 ? -0.212 40.079 -4.321 1.00 50.78 444 PRO A O 1
ATOM 3390 N N . THR A 1 445 ? -0.836 38.042 -3.597 1.00 31.97 445 THR A N 1
ATOM 3391 C CA . THR A 1 445 ? -2.158 38.337 -2.932 1.00 31.97 445 THR A CA 1
ATOM 3392 C C . THR A 1 445 ? -3.288 39.047 -3.733 1.00 31.97 445 THR A C 1
ATOM 3394 O O . THR A 1 445 ? -3.013 39.904 -4.551 1.00 31.97 445 THR A O 1
ATOM 3397 N N . SER A 1 446 ? -4.607 38.833 -3.531 1.00 33.16 446 SER A N 1
ATOM 3398 C CA . SER A 1 446 ? -5.403 37.926 -2.661 1.00 33.16 446 SER A CA 1
ATOM 3399 C C . SER A 1 446 ? -6.917 37.910 -3.040 1.00 33.16 446 SER A C 1
ATOM 3401 O O . SER A 1 446 ? -7.375 38.803 -3.741 1.00 33.16 446 SER A O 1
ATOM 3403 N N . THR A 1 447 ? -7.690 36.996 -2.420 1.00 31.17 447 THR A N 1
ATOM 3404 C CA . THR A 1 447 ? -9.106 37.165 -1.970 1.00 31.17 447 THR A CA 1
ATOM 3405 C C . THR A 1 447 ? -10.306 36.942 -2.926 1.00 31.17 447 THR A C 1
ATOM 3407 O O . THR A 1 447 ? -10.368 37.445 -4.040 1.00 31.17 447 THR A O 1
ATOM 3410 N N . SER A 1 448 ? -11.341 36.305 -2.339 1.00 35.91 448 SER A N 1
ATOM 3411 C CA . SER A 1 448 ? -12.737 36.022 -2.767 1.00 35.91 448 SER A CA 1
ATOM 3412 C C . SER A 1 448 ? -12.944 34.710 -3.549 1.00 35.91 448 SER A C 1
ATOM 3414 O O . SER A 1 448 ? -12.324 34.503 -4.579 1.00 35.91 448 SER A O 1
ATOM 3416 N N . ALA A 1 449 ? -13.691 33.689 -3.099 1.00 33.41 449 ALA A N 1
ATOM 3417 C CA . ALA A 1 449 ? -14.812 33.529 -2.149 1.00 33.41 449 ALA A CA 1
ATOM 3418 C C . ALA A 1 449 ? -16.210 33.918 -2.679 1.00 33.41 449 ALA A C 1
ATOM 3420 O O . ALA A 1 449 ? -16.609 35.069 -2.561 1.00 33.41 449 ALA A O 1
ATOM 3421 N N . GLN A 1 450 ? -16.942 32.912 -3.183 1.00 38.75 450 GLN A N 1
ATOM 3422 C CA . GLN A 1 450 ? -18.408 32.684 -3.157 1.00 38.75 450 GLN A CA 1
ATOM 3423 C C . GLN A 1 450 ? -18.641 31.351 -3.910 1.00 38.75 450 GLN A C 1
ATOM 3425 O O . GLN A 1 450 ? -18.141 31.187 -5.014 1.00 38.75 450 GLN A O 1
ATOM 3430 N N . SER A 1 451 ? -19.163 30.259 -3.341 1.00 36.19 451 SER A N 1
ATOM 3431 C CA . SER A 1 451 ? -20.475 30.019 -2.713 1.00 36.19 451 SER A CA 1
ATOM 3432 C C . SER A 1 451 ? -21.660 30.198 -3.673 1.00 36.19 451 SER A C 1
ATOM 3434 O O . SER A 1 451 ? -22.134 31.311 -3.882 1.00 36.19 451 SER A O 1
ATOM 3436 N N . GLY A 1 452 ? -22.181 29.082 -4.189 1.00 32.94 452 GLY A N 1
ATOM 3437 C CA . GLY A 1 452 ? -23.421 29.012 -4.964 1.00 32.94 452 GLY A CA 1
ATOM 3438 C C . GLY A 1 452 ? -24.189 27.745 -4.596 1.00 32.94 452 GLY A C 1
ATOM 3439 O O . GLY A 1 452 ? -23.919 26.679 -5.136 1.00 32.94 452 GLY A O 1
ATOM 3440 N N . ALA A 1 453 ? -25.103 27.855 -3.633 1.00 37.34 453 ALA A N 1
ATOM 3441 C CA . ALA A 1 453 ? -25.946 26.755 -3.170 1.00 37.34 453 ALA A CA 1
ATOM 3442 C C . ALA A 1 453 ? -27.376 26.900 -3.706 1.00 37.34 453 ALA A C 1
ATOM 3444 O O . ALA A 1 453 ? -27.889 28.014 -3.779 1.00 37.34 453 ALA A O 1
ATOM 3445 N N . SER A 1 454 ? -28.022 25.780 -4.037 1.00 39.34 454 SER A N 1
ATOM 3446 C CA . SER A 1 454 ? -29.481 25.538 -4.009 1.00 39.34 454 SER A CA 1
ATOM 3447 C C . SER A 1 454 ? -29.809 24.273 -4.816 1.00 39.34 454 SER A C 1
ATOM 3449 O O . SER A 1 454 ? -29.050 23.894 -5.699 1.00 39.34 454 SER A O 1
ATOM 3451 N N . ALA A 1 455 ? -30.926 23.579 -4.613 1.00 36.53 455 ALA A N 1
ATOM 3452 C CA . ALA A 1 455 ? -31.734 23.357 -3.411 1.00 36.53 455 ALA A CA 1
ATOM 3453 C C . ALA A 1 455 ? -32.737 22.244 -3.756 1.00 36.53 455 ALA A C 1
ATOM 3455 O O . ALA A 1 455 ? -33.312 22.270 -4.841 1.00 36.53 455 ALA A O 1
ATOM 3456 N N . GLN A 1 456 ? -33.029 21.328 -2.833 1.00 39.69 456 GLN A N 1
ATOM 3457 C CA . GLN A 1 456 ? -34.308 20.615 -2.848 1.00 39.69 456 GLN A CA 1
ATOM 3458 C C . GLN A 1 456 ? -34.691 20.221 -1.422 1.00 39.69 456 GLN A C 1
ATOM 3460 O O . GLN A 1 456 ? -33.901 19.643 -0.679 1.00 39.69 456 GLN A O 1
ATOM 3465 N N . SER A 1 457 ? -35.885 20.641 -1.019 1.00 36.12 457 SER A N 1
ATOM 3466 C CA . SER A 1 457 ? -36.348 20.652 0.365 1.00 36.12 457 SER A CA 1
ATOM 3467 C C . SER A 1 457 ? -37.519 19.703 0.581 1.00 36.12 457 SER A C 1
ATOM 3469 O O . SER A 1 457 ? -38.414 19.674 -0.253 1.00 36.12 457 SER A O 1
ATOM 3471 N N . ALA A 1 458 ? -37.547 19.092 1.769 1.00 36.69 458 ALA A N 1
ATOM 3472 C CA . ALA A 1 458 ? -38.736 18.722 2.546 1.00 36.69 458 ALA A CA 1
ATOM 3473 C C . ALA A 1 458 ? -39.861 17.911 1.860 1.00 36.69 458 ALA A C 1
ATOM 3475 O O . ALA A 1 458 ? -40.568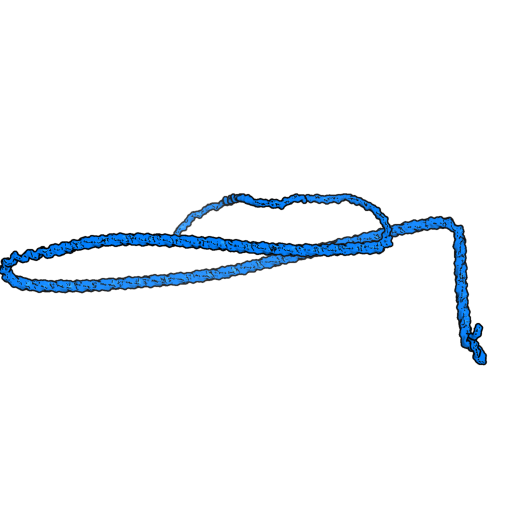 18.406 0.992 1.00 36.69 458 ALA A O 1
ATOM 3476 N N . ALA A 1 459 ? -40.223 16.769 2.453 1.00 36.84 459 ALA A N 1
ATOM 3477 C CA . ALA A 1 459 ? -41.204 16.780 3.551 1.00 36.84 459 ALA A CA 1
ATOM 3478 C C . ALA A 1 459 ? -41.587 15.364 4.021 1.00 36.84 459 ALA A C 1
ATOM 3480 O O . ALA A 1 459 ? -42.097 14.581 3.231 1.00 36.84 459 ALA A O 1
ATOM 3481 N N . SER A 1 460 ? -41.450 15.094 5.325 1.00 40.19 460 SER A N 1
ATOM 3482 C CA . SER A 1 460 ? -42.440 14.365 6.147 1.00 40.19 460 SER A CA 1
ATOM 3483 C C . SER A 1 460 ? -41.917 14.225 7.582 1.00 40.19 460 SER A C 1
ATOM 3485 O O . SER A 1 460 ? -40.842 13.672 7.799 1.00 40.19 460 SER A O 1
ATOM 3487 N N . ASN A 1 461 ? -42.670 14.737 8.553 1.00 39.88 461 ASN A N 1
ATOM 3488 C CA . ASN A 1 461 ? -42.387 14.682 9.993 1.00 39.88 461 ASN A CA 1
ATOM 3489 C C . ASN A 1 461 ? -43.563 13.971 10.696 1.00 39.88 461 ASN A C 1
ATOM 3491 O O . ASN A 1 461 ? -44.653 13.965 10.127 1.00 39.88 461 ASN A O 1
ATOM 3495 N N . GLN A 1 462 ? -43.373 13.495 11.940 1.00 42.22 462 GLN A N 1
ATOM 3496 C CA . GLN A 1 462 ? -44.365 12.768 12.773 1.00 42.22 462 GLN A CA 1
ATOM 3497 C C . GLN A 1 462 ? -44.675 11.346 12.228 1.00 42.22 462 GLN A C 1
ATOM 3499 O O . GLN A 1 462 ? -44.555 11.113 11.034 1.00 42.22 462 GLN A O 1
ATOM 3504 N N . GLN A 1 463 ? -45.056 10.307 12.981 1.00 41.78 463 GLN A N 1
ATOM 3505 C CA . GLN A 1 463 ? -45.233 10.038 14.424 1.00 41.78 463 GLN A CA 1
ATOM 3506 C C . GLN A 1 463 ? -45.117 8.486 14.609 1.00 41.78 463 GLN A C 1
ATOM 3508 O O . GLN A 1 463 ? -45.069 7.778 13.608 1.00 41.78 463 GLN A O 1
ATOM 3513 N N . SER A 1 464 ? -45.058 7.844 15.785 1.00 41.19 464 SER A N 1
ATOM 3514 C CA . SER A 1 464 ? -45.220 8.281 17.182 1.00 41.19 464 SER A CA 1
ATOM 3515 C C . SER A 1 464 ? -44.413 7.389 18.163 1.00 41.19 464 SER A C 1
ATOM 3517 O O . SER A 1 464 ? -43.542 6.625 17.759 1.00 41.19 464 SER A O 1
ATOM 3519 N N . ALA A 1 465 ? -44.713 7.512 19.457 1.00 43.09 465 ALA A N 1
ATOM 3520 C CA . ALA A 1 465 ? -44.280 6.703 20.595 1.00 43.09 465 ALA A CA 1
ATOM 3521 C C . ALA A 1 465 ? -45.179 5.464 20.863 1.00 43.09 465 ALA A C 1
ATOM 3523 O O . ALA A 1 465 ? -46.277 5.379 20.323 1.00 43.09 465 ALA A O 1
ATOM 3524 N N . GLN A 1 466 ? -44.736 4.611 21.804 1.00 49.47 466 GLN A N 1
ATOM 3525 C CA . GLN A 1 466 ? -45.466 3.528 22.506 1.00 49.47 466 GLN A CA 1
ATOM 3526 C C . GLN A 1 466 ? -45.779 2.223 21.740 1.00 49.47 466 GLN A C 1
ATOM 3528 O O . GLN A 1 466 ? -46.731 2.139 20.968 1.00 49.47 466 GLN A O 1
ATOM 3533 N N . ASN A 1 467 ? -45.039 1.164 22.092 1.00 48.34 467 ASN A N 1
ATOM 3534 C CA . ASN A 1 467 ? -45.568 -0.024 22.787 1.00 48.34 467 ASN A CA 1
ATOM 3535 C C . ASN A 1 467 ? -44.438 -0.728 23.556 1.00 48.34 467 ASN A C 1
ATOM 3537 O O . ASN A 1 467 ? -43.281 -0.616 23.093 1.00 48.34 467 ASN A O 1
#

Organism: NCBI:txid1630172

Secondary structure (DSSP, 8-state):
---S-PEETTEE-HHHHHHHHHHHHHHHHHHHHHHHHHHHHHHHHHHHHHHHHHHHHHGGGHHHHHHHHHHHHHHHHHHHHHHHHHHHHHHHHHHHHHHHHHHHHHHHHHHHHHHHHHHHHHHHHHHHHHHHHHHHHHHHHHHHHHHHHHHHHHHHHHHHHHHHHHHHHHHHHHHHHHHHHHHHHHHHHHHHHHHHHHHHHHHHHHHHHHHHHHHHHHHHHHHHHHHHHHHHHHHHHHHHHHHHHHHHHHHHHHHHHHHTTT-TTSSSSSSSHHHHHHHHHHHHHHHHHHHHHHHHHHHHHHHHHHHHHHHHHHHHHHHHHHHHHHHHHHHHHHHHHHHHHHHHHHHHHHHHHHHHHHHHHHHHHHHHHHHHHHHHHHHHHHHHHHHHHHHHHHHHHHHHHHHHHHHHSTTT-------------------------------------------------------

Sequence (467 aa):
MVDRFPVVFHGYDKEKVDEAFETAQSTLVSLREQIQQYDRQILSLQSQLQEERNKKSTQKNSFASLGANAQQMLASAEQTSAELLSRAKQDAKSTKDAAQAQAETLINNARLDAQHIVGDAQAKAKAMLHDAEVQAQSTAAAAQQEAAQLRGETAKIVSEQRQTTELEINNAREEHNKRMAAEKAKQERELSELKATTTAQIAAQRKAATDEITRLKSENNDQIEAALAEANKKLADVREQVSKMKSDAQRKAAEITDAANAKAQGILDEAEVHRTKTMSQVNAEVEQIRSDIAAQQDEATKKVNDLLVNLEERRTAAKKEADELIGKAKSVREEADEYAAAKRKEAQGQAAEILHKADVDAAAQIEERRQAAQSEIDGLTDHIAELQQRESVITQRVTELKAMFSTAFGNFMAAPVDGGDSTDPQGAADTAAAPAATQSSATPTSTSAQSGASAQSAASNQQSAQN

Foldseek 3Di:
DDDQWDADDPGTDPVSVVVVVVVVVVVVVVVVVVVVVVVVVVVVVVVVVVVVVVVVVVCVVPPVVVVVVVVVVVVVVVVVVVVVVVVVVVVVVVVVVVVVVVVVVVVVVVVVVVVVVVVVVVVVVVVVVVVVVVVVVVVVVVVVVVVVVVVVVVVVVVVVVVVVVVVVVVVVVVVVVVVVVVVVVVVVVVVVVVVVVVVVVVVVVVVVVVVVVVVVVVVVVVVVVVVVVVVVVVVVVVVVVVVVVVVVVVVVVVVCVVCVVPPPPDPPPPPPPVPVVVVVVVVVVVVVVVVVVVVVVVVVVVVVVVVVVVVVVVVVVVVVVVVVVVVVVVVVVVVVVVVVVVVVVVVVVVVVVVVVVVVVVVVVVVVVVVVVVVVVVVVVVVVVVVVVVVVVVVVVVVVVVVVVVCVVCVVPDDDDDDDDDDDDDDDDDDDDDDDDDDDDDDDDDDDDDDDDDDDDDDDDDDDDDDD

Radius of gyration: 87.37 Å; chains: 1; bounding box: 189×84×243 Å